Protein AF-0000000081372646 (afdb_homodimer)

Solvent-accessible surface area (backbone atoms only — not comparable to full-atom values): 43916 Å² total; per-residue (Å²): 136,83,80,79,80,75,79,74,72,79,77,80,72,74,75,74,72,77,62,83,64,82,63,74,75,59,91,64,59,85,74,79,52,47,64,39,42,70,42,54,83,38,46,60,27,68,91,44,30,66,56,50,55,54,50,51,43,51,36,44,67,71,53,45,71,71,48,52,92,41,66,90,70,52,56,63,70,42,52,48,50,39,49,51,54,48,56,68,49,37,38,63,78,56,63,65,84,43,44,44,76,46,44,49,64,59,49,44,55,44,52,52,50,52,53,47,50,47,41,59,58,25,61,72,61,67,48,84,71,72,58,89,95,53,54,63,67,44,48,52,44,30,51,53,55,60,68,30,68,70,47,48,51,49,51,51,51,49,52,57,55,54,70,64,62,75,74,74,68,52,47,80,90,51,46,50,57,32,50,44,49,54,52,33,70,74,38,76,84,57,86,78,50,52,62,56,43,40,57,56,31,45,26,37,96,86,65,48,56,54,77,88,42,37,66,62,50,51,50,36,50,51,41,44,64,75,43,62,87,70,61,92,64,92,45,84,83,71,34,46,58,26,73,73,74,42,78,64,54,73,74,38,36,80,55,56,41,84,87,33,28,52,65,58,50,52,54,39,30,42,38,52,52,49,49,51,51,48,50,51,50,47,51,52,48,49,51,47,48,53,50,48,53,49,50,50,52,51,52,51,51,51,48,54,51,52,53,54,53,54,57,57,57,64,68,67,73,66,75,86,75,81,80,72,83,70,78,83,73,81,82,77,75,71,80,76,76,81,68,64,69,55,61,65,54,50,70,68,57,54,81,64,74,73,76,70,75,73,75,72,72,76,76,76,72,133,137,83,81,78,79,78,81,76,73,79,77,78,72,75,74,75,71,77,63,84,63,83,64,73,75,58,92,64,58,86,72,80,53,46,63,38,42,70,42,53,82,37,47,60,27,66,92,44,32,65,55,51,55,53,49,50,43,51,36,42,66,71,56,43,71,71,49,50,92,42,66,89,69,52,56,64,70,42,53,46,50,39,50,51,54,49,57,66,50,35,38,64,78,56,64,64,84,42,42,43,78,48,44,49,63,59,48,46,56,43,52,51,49,52,52,48,51,48,41,57,61,25,59,73,61,67,48,85,72,73,58,89,95,52,53,65,68,46,49,52,46,30,51,52,54,60,67,30,69,69,45,48,52,48,52,52,50,49,51,56,55,53,70,64,62,74,74,74,68,52,46,77,88,51,45,48,56,33,50,45,50,53,53,32,70,76,38,76,85,56,87,80,50,52,62,56,43,40,58,56,32,43,26,38,96,86,65,48,56,54,75,88,44,38,66,60,50,52,50,36,52,52,42,43,64,74,44,64,87,70,63,92,64,93,43,84,83,70,33,47,58,25,72,72,73,41,76,63,54,71,73,39,37,80,56,55,42,83,88,34,27,52,66,55,50,51,53,38,32,42,37,52,52,50,48,52,52,48,50,52,49,48,50,51,49,50,51,47,49,53,50,49,53,51,49,51,53,51,52,51,52,52,47,54,50,53,52,52,54,54,57,57,56,62,68,68,73,65,75,85,73,81,82,68,83,70,76,82,73,80,82,78,74,71,80,76,78,81,67,63,68,56,60,62,55,51,68,69,56,54,77,64,74,73,75,71,76,74,77,75,75,77,75,76,71,135

pLDDT: mean 75.75, std 26.48, range [20.52, 98.31]

Foldseek 3Di:
DPPPPPPPPPPPPPPPQPPPPPPPPDVDDLPDAAEWEADPQLQIADDCSLVLLVLLLVLCVRQWQLLDLFPVPTDVVSVVSSLVVNVSRHDYPDDCVVNVVNHCVVSRVSSVVVLVVCCVPPVVVVNPDDDPSHDPVSVVSNVVSCPDPVNVVVVVVVVVVVVPDQQDFAQVSQFLVHQVVVVCVVPVVDDDALLNSRLVRQAHPVRDGDPSCVVLSVQLVVQCVVCVPPDPDHDQQDHSCCVRPNHDDQQDGPSPGPRDGPVSCVVCVVVVVVVVVVVVVVVVVVVVVVVVVVVVVVVVVVVVVVVVVVVVVVVPPDDDDDPPPDDDPDDPPPPDDPCVVPVVVVVVPPPPPPPPDDPDPPPPDD/DPPPPPPPPPPPPPPPQPPPPPPVPPVDDLPDAAEWEADPQLQIADDCSLVLLVLLLVLCVRQWQLLDLFPVPTDVVSVVSSLVVNVSRHDYPDDCVVNVVNHCVVSRVSSVVVLVVCCVVPVVVVNPDDDPSHDPVSVVSNVVSCPDPVNVVVVVVVVVVVVPDQQDFAQVSQFLVHQVVVVCVVPVVDDDALLNSRLVRQAHPVRDGDPSCVVLSVQLVVQCVVCVPPDPDHDQQDHSCCVRPNHDDQQDGPSPGPRDGPVSCVVCVVVVVVVVVVVVVVVVVVVVVVVVVVVVVVVVVVVVVVVVVVVVVVVPPDPPDDCPVDDDPDDPPPPDDPCVVPVVVVVVPPVPPPPPPDPDPPDPDD

Secondary structure (DSSP, 8-state):
-------------------------S---S--PEEEEE-TTS-EESTTHHHHHHHHHHHHHHHS-TT-SSGGGS-HHHHHHHHHHHHHHEEESS-HHHHHHHHTHHHHHHHHHHHHHHIIIIITTT--SPPTT--HHHHHHHHHHHTSHHHHHHHHHHHHHHTT-----S-TT--HHHHHHHHHHH-TT-PPPHHHHHHHHTS-TTSPPPHHHHHHHHHHHHHHHHHTTT-SS--TTTSHHHHHH-PPPTT--TTS-TT--HHHHHHHHHHHHHHHHHHHHHHHHHHHHHHHHHHHHHHHHHHHHHHHHHHHHHHH-S---------------------THHHHHHHHHTT---------------/-------------------------S---S--PEEEEE-TTS-EESTTHHHHHHHHHHHHHHHS-TT-SSGGGS-HHHHHHHHHHHHHHEEESS-HHHHHHHHTHHHHHHHHHHHHHHIIIIITTT--SPPTT--HHHHHHHHHHHTSHHHHHHHHHHHHHHTT-----S-TT--HHHHHHHHHHH-TT-PPPHHHHHHHHTS-TTSPPPHHHHHHHHHHHHHHHHHTTT-SS--TTTSHHHHHH-PPPTT--TTS-TT--HHHHHHHHHHHHHHHHHHHHHHHHHHHHHHHHHHHHHHHHHHHHHHHHHHHHHHHTS---------------------THHHHHHHHHTT---------------

Organism: Iris pallida (NCBI:txid29817)

Sequence (732 aa):
MSSSIGNSTPNSSQHTSNLPSSVSSGNGGPKEKKKIIVQVDGSIVGKYAKDWSTDTGGYIKSYIPISYTDFSKVPNNFKDDVWNALMGDYELDVPPEVARPLLEPSWSQKFRTYKHTLRQHYLRKNITEVPKGVDPDIWRKFLENENGQKKKEECERNAKNRSKLEFSHCLGRCTYAQKKYMMQEENSEISLSRVDTWLEAHKQKDGKVLERVKEKYENVLAAKERNKNKRTFEDFDNDELVEVFGKDKKGRVRAMGSNISRKKLTHLGVAKSKLEQHKKSSQELASFKDEMISLVDSRMDNFEGLMQAILSKITTKSPAVVNSPVSDPGSSSVPRSLHLSQNIDTVFATGGISHSPCPAPPTRNPMSSSIGNSTPNSSQHTSNLPSSVSSGNGGPKEKKKIIVQVDGSIVGKYAKDWSTDTGGYIKSYIPISYTDFSKVPNNFKDDVWNALMGDYELDVPPEVARPLLEPSWSQKFRTYKHTLRQHYLRKNITEVPKGVDPDIWRKFLENENGQKKKEECERNAKNRSKLEFSHCLGRCTYAQKKYMMQEENSEISLSRVDTWLEAHKQKDGKVLERVKEKYENVLAAKERNKNKRTFEDFDNDELVEVFGKDKKGRVRAMGSNISRKKLTHLGVAKSKLEQHKKSSQELASFKDEMISLVDSRMDNFEGLMQAILSKITTKSPAVVNSPVSDPGSSSVPRSLHLSQNIDTVFATGGISHSPCPAPPTRNP

Structure (mmCIF, N/CA/C/O backbone):
data_AF-0000000081372646-model_v1
#
loop_
_entity.id
_entity.type
_entity.pdbx_description
1 polymer 'Transposase, Ptta/En/Spm, plant'
#
loop_
_atom_site.group_PDB
_atom_site.id
_atom_site.type_symbol
_atom_site.label_atom_id
_atom_site.label_alt_id
_atom_site.label_comp_id
_atom_site.label_asym_id
_atom_site.label_entity_id
_atom_site.label_seq_id
_atom_site.pdbx_PDB_ins_code
_atom_site.Cartn_x
_atom_site.Cartn_y
_atom_site.Cartn_z
_atom_site.occupancy
_atom_site.B_iso_or_equiv
_atom_site.auth_seq_id
_atom_site.auth_comp_id
_atom_site.auth_asym_id
_atom_site.auth_atom_id
_atom_site.pdbx_PDB_model_num
ATOM 1 N N . MET A 1 1 ? -12.57 -62.781 20.906 1 24.94 1 MET A N 1
ATOM 2 C CA . MET A 1 1 ? -11.117 -62.719 20.75 1 24.94 1 MET A CA 1
ATOM 3 C C . MET A 1 1 ? -10.703 -61.406 20.078 1 24.94 1 MET A C 1
ATOM 5 O O . MET A 1 1 ? -10.922 -61.25 18.875 1 24.94 1 MET A O 1
ATOM 9 N N . SER A 1 2 ? -10.914 -60.219 20.656 1 27.77 2 SER A N 1
ATOM 10 C CA . SER A 1 2 ? -11.055 -58.812 20.234 1 27.77 2 SER A CA 1
ATOM 11 C C . SER A 1 2 ? -9.703 -58.219 19.828 1 27.77 2 SER A C 1
ATOM 13 O O . SER A 1 2 ? -8.789 -58.125 20.641 1 27.77 2 SER A O 1
ATOM 15 N N . SER A 1 3 ? -9.211 -58.531 18.531 1 25.94 3 SER A N 1
ATOM 16 C CA . SER A 1 3 ? -7.898 -58.219 17.984 1 25.94 3 SER A CA 1
ATOM 17 C C . SER A 1 3 ? -7.621 -56.719 17.984 1 25.94 3 SER A C 1
ATOM 19 O O . SER A 1 3 ? -8.438 -55.938 17.5 1 25.94 3 SER A O 1
ATOM 21 N N . SER A 1 4 ? -6.902 -56.219 19 1 25.77 4 SER A N 1
ATOM 22 C CA . SER A 1 4 ? -6.438 -54.875 19.344 1 25.77 4 SER A CA 1
ATOM 23 C C . SER A 1 4 ? -5.543 -54.312 18.266 1 25.77 4 SER A C 1
ATOM 25 O O . SER A 1 4 ? -4.453 -54.812 18 1 25.77 4 SER A O 1
ATOM 27 N N . ILE A 1 5 ? -6.121 -53.812 17.125 1 26.34 5 ILE A N 1
ATOM 28 C CA . ILE A 1 5 ? -5.434 -53.312 15.938 1 26.34 5 ILE A CA 1
ATOM 29 C C . ILE A 1 5 ? -4.512 -52.156 16.344 1 26.34 5 ILE A C 1
ATOM 31 O O . ILE A 1 5 ? -4.969 -51.125 16.844 1 26.34 5 ILE A O 1
ATOM 35 N N . GLY A 1 6 ? -3.256 -52.469 16.797 1 23.95 6 GLY A N 1
ATOM 36 C CA . GLY A 1 6 ? -2.203 -51.594 17.25 1 23.95 6 GLY A CA 1
ATOM 37 C C . GLY A 1 6 ? -1.81 -50.531 16.219 1 23.95 6 GLY A C 1
ATOM 38 O O . GLY A 1 6 ? -1.518 -50.875 15.078 1 23.95 6 GLY A O 1
ATOM 39 N N . ASN A 1 7 ? -2.445 -49.344 16.156 1 26.41 7 ASN A N 1
ATOM 40 C CA . ASN A 1 7 ? -2.23 -48.188 15.297 1 26.41 7 ASN A CA 1
ATOM 41 C C . ASN A 1 7 ? -0.776 -47.719 15.328 1 26.41 7 ASN A C 1
ATOM 43 O O . ASN A 1 7 ? -0.297 -47.219 16.359 1 26.41 7 ASN A O 1
ATOM 47 N N . SER A 1 8 ? 0.196 -48.5 14.719 1 25.31 8 SER A N 1
ATOM 48 C CA . SER A 1 8 ? 1.608 -48.125 14.664 1 25.31 8 SER A CA 1
ATOM 49 C C . SER A 1 8 ? 1.802 -46.75 14.047 1 25.31 8 SER A C 1
ATOM 51 O O . SER A 1 8 ? 1.303 -46.469 12.953 1 25.31 8 SER A O 1
ATOM 53 N N . THR A 1 9 ? 1.905 -45.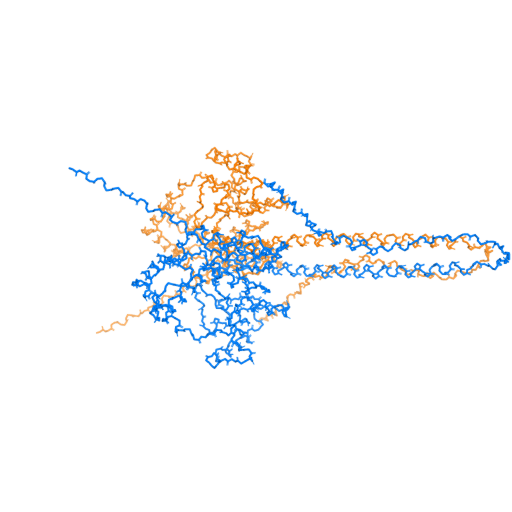719 14.867 1 27.8 9 THR A N 1
ATOM 54 C CA . THR A 1 9 ? 2.268 -44.344 14.547 1 27.8 9 THR A CA 1
ATOM 55 C C . THR A 1 9 ? 3.531 -44.312 13.688 1 27.8 9 THR A C 1
ATOM 57 O O . THR A 1 9 ? 4.559 -44.875 14.062 1 27.8 9 THR A O 1
ATOM 60 N N . PRO A 1 10 ? 3.363 -44.281 12.352 1 27.19 10 PRO A N 1
ATOM 61 C CA . PRO A 1 10 ? 4.543 -44.312 11.477 1 27.19 10 PRO A CA 1
ATOM 62 C C . PRO A 1 10 ? 5.625 -43.344 11.93 1 27.19 10 PRO A C 1
ATOM 64 O O . PRO A 1 10 ? 5.32 -42.312 12.523 1 27.19 10 PRO A O 1
ATOM 67 N N . ASN A 1 11 ? 6.832 -43.844 12.367 1 25.84 11 ASN A N 1
ATOM 68 C CA . ASN A 1 11 ? 8.07 -43.188 12.781 1 25.84 11 ASN A CA 1
ATOM 69 C C . ASN A 1 11 ? 8.492 -42.094 11.797 1 25.84 11 ASN A C 1
ATOM 71 O O . ASN A 1 11 ? 8.43 -42.312 10.578 1 25.84 11 ASN A O 1
ATOM 75 N N . SER A 1 12 ? 8.336 -40.844 12.148 1 27.05 12 SER A N 1
ATOM 76 C CA . SER A 1 12 ? 8.836 -39.625 11.523 1 27.05 12 SER A CA 1
ATOM 77 C C . SER A 1 12 ? 10.289 -39.781 11.086 1 27.05 12 SER A C 1
ATOM 79 O O . SER A 1 12 ? 11.188 -39.844 11.922 1 27.05 12 SER A O 1
ATOM 81 N N . SER A 1 13 ? 10.617 -40.688 10.164 1 26.16 13 SER A N 1
ATOM 82 C CA . SER A 1 13 ? 11.984 -40.781 9.656 1 26.16 13 SER A CA 1
ATOM 83 C C . SER A 1 13 ? 12.562 -39.375 9.414 1 26.16 13 SER A C 1
ATOM 85 O O . SER A 1 13 ? 11.93 -38.531 8.773 1 26.16 13 SER A O 1
ATOM 87 N N . GLN A 1 14 ? 13.391 -38.875 10.281 1 27.31 14 GLN A N 1
ATOM 88 C CA . GLN A 1 14 ? 14.281 -37.719 10.211 1 27.31 14 GLN A CA 1
ATOM 89 C C . GLN A 1 14 ? 15 -37.656 8.867 1 27.31 14 GLN A C 1
ATOM 91 O O . GLN A 1 14 ? 15.75 -38.594 8.523 1 27.31 14 GLN A O 1
ATOM 96 N N . HIS A 1 15 ? 14.32 -37.281 7.844 1 27.19 15 HIS A N 1
ATOM 97 C CA . HIS A 1 15 ? 15 -37 6.578 1 27.19 15 HIS A CA 1
ATOM 98 C C . HIS A 1 15 ? 16.344 -36.312 6.812 1 27.19 15 HIS A C 1
ATOM 100 O O . HIS A 1 15 ? 16.406 -35.281 7.453 1 27.19 15 HIS A O 1
ATOM 106 N N . THR A 1 16 ? 17.375 -37.125 7.094 1 29.09 16 THR A N 1
ATOM 107 C CA . THR A 1 16 ? 18.734 -36.625 7.078 1 29.09 16 THR A CA 1
ATOM 108 C C . THR A 1 16 ? 19.016 -35.844 5.793 1 29.09 16 THR A C 1
ATOM 110 O O . THR A 1 16 ? 19.078 -36.438 4.707 1 29.09 16 THR A O 1
ATOM 113 N N . SER A 1 17 ? 18.359 -34.75 5.617 1 30.5 17 SER A N 1
ATOM 114 C CA . SER A 1 17 ? 18.719 -33.875 4.52 1 30.5 17 SER A CA 1
ATOM 115 C C . SER A 1 17 ? 20.234 -33.719 4.406 1 30.5 17 SER A C 1
ATOM 117 O O . SER A 1 17 ? 20.906 -33.375 5.383 1 30.5 17 SER A O 1
ATOM 119 N N . ASN A 1 18 ? 20.875 -34.656 3.725 1 29.95 18 ASN A N 1
ATOM 120 C CA . ASN A 1 18 ? 22.25 -34.469 3.279 1 29.95 18 ASN A CA 1
ATOM 121 C C . ASN A 1 18 ? 22.453 -33.062 2.723 1 29.95 18 ASN A C 1
ATOM 123 O O . ASN A 1 18 ? 22.094 -32.781 1.583 1 29.95 18 ASN A O 1
ATOM 127 N N . LEU A 1 19 ? 22.234 -32.094 3.502 1 31.97 19 LEU A N 1
ATOM 128 C CA . LEU A 1 19 ? 22.672 -30.766 3.107 1 31.97 19 LEU A CA 1
ATOM 129 C C . LEU A 1 19 ? 24.125 -30.812 2.607 1 31.97 19 LEU A C 1
ATOM 131 O O . LEU A 1 19 ? 24.953 -31.516 3.176 1 31.97 19 LEU A O 1
ATOM 135 N N . PRO A 1 20 ? 24.375 -30.766 1.287 1 30.38 20 PRO A N 1
ATOM 136 C CA . PRO A 1 20 ? 25.781 -30.672 0.884 1 30.38 20 PRO A CA 1
ATOM 137 C C . PRO A 1 20 ? 26.609 -29.797 1.825 1 30.38 20 PRO A C 1
ATOM 139 O O . PRO A 1 20 ? 26.109 -28.781 2.324 1 30.38 20 PRO A O 1
ATOM 142 N N . SER A 1 21 ? 27.438 -30.453 2.646 1 34.09 21 SER A N 1
ATOM 143 C CA . SER A 1 21 ? 28.422 -29.891 3.562 1 34.09 21 SER A CA 1
ATOM 144 C C . SER A 1 21 ? 29.375 -28.953 2.836 1 34.09 21 SER A C 1
ATOM 146 O O . SER A 1 21 ? 30.484 -28.688 3.312 1 34.09 21 SER A O 1
ATOM 148 N N . SER A 1 22 ? 29.297 -28.719 1.585 1 31.47 22 SER A N 1
ATOM 149 C CA . SER A 1 22 ? 30.469 -27.938 1.184 1 31.47 22 SER A CA 1
ATOM 150 C C . SER A 1 22 ? 30.609 -26.672 2.027 1 31.47 22 SER A C 1
ATOM 152 O O . SER A 1 22 ? 30.172 -25.594 1.613 1 31.47 22 SER A O 1
ATOM 154 N N . VAL A 1 23 ? 30.344 -26.812 3.305 1 33 23 VAL A N 1
ATOM 155 C CA . VAL A 1 23 ? 30.891 -25.688 4.059 1 33 23 VAL A CA 1
ATOM 156 C C . VAL A 1 23 ? 32.406 -25.656 3.934 1 33 23 VAL A C 1
ATOM 158 O O . VAL A 1 23 ? 33.094 -26.562 4.418 1 33 23 VAL A O 1
ATOM 161 N N . SER A 1 24 ? 33 -25.375 2.828 1 30.84 24 SER A N 1
ATOM 162 C CA . SER A 1 24 ? 34.406 -25.016 2.965 1 30.84 24 SER A CA 1
ATOM 163 C C . SER A 1 24 ? 34.656 -24.234 4.25 1 30.84 24 SER A C 1
ATOM 165 O O . SER A 1 24 ? 33.938 -23.25 4.531 1 30.84 24 SER A O 1
ATOM 167 N N . SER A 1 25 ? 35.125 -24.859 5.285 1 35.03 25 SER A N 1
ATOM 168 C CA . SER A 1 25 ? 35.75 -24.328 6.5 1 35.03 25 SER A CA 1
ATOM 169 C C . SER A 1 25 ? 36.75 -23.219 6.18 1 35.03 25 SER A C 1
ATOM 171 O O . SER A 1 25 ? 37.781 -23.094 6.844 1 35.03 25 SER A O 1
ATOM 173 N N . GLY A 1 26 ? 37.031 -22.75 4.906 1 35.19 26 GLY A N 1
ATOM 174 C CA . GLY A 1 26 ? 38.062 -21.734 4.938 1 35.19 26 GLY A CA 1
ATOM 175 C C . GLY A 1 26 ? 37.875 -20.719 6.035 1 35.19 26 GLY A C 1
ATOM 176 O O . GLY A 1 26 ? 36.781 -20.578 6.574 1 35.19 26 GLY A O 1
ATOM 177 N N . ASN A 1 27 ? 38.969 -20.344 6.762 1 39.03 27 ASN A N 1
ATOM 178 C CA . ASN A 1 27 ? 39.031 -19.234 7.711 1 39.03 27 ASN A CA 1
ATOM 179 C C . ASN A 1 27 ? 38 -18.156 7.383 1 39.03 27 ASN A C 1
ATOM 181 O O . ASN A 1 27 ? 38.312 -17.156 6.73 1 39.03 27 ASN A O 1
ATOM 185 N N . GLY A 1 28 ? 36.969 -18.516 6.77 1 41.25 28 GLY A N 1
ATOM 186 C CA . GLY A 1 28 ? 36.062 -17.594 6.07 1 41.25 28 GLY A CA 1
ATOM 187 C C . GLY A 1 28 ? 35.5 -16.5 6.961 1 41.25 28 GLY A C 1
ATOM 188 O O . GLY A 1 28 ? 34.812 -16.797 7.945 1 41.25 28 GLY A O 1
ATOM 189 N N . GLY A 1 29 ? 36.25 -15.617 7.203 1 47.72 29 GLY A N 1
ATOM 190 C CA . GLY A 1 29 ? 35.75 -14.383 7.793 1 47.72 29 GLY A CA 1
ATOM 191 C C . GLY A 1 29 ? 34.281 -14.148 7.523 1 47.72 29 GLY A C 1
ATOM 192 O O . GLY A 1 29 ? 33.656 -14.844 6.695 1 47.72 29 GLY A O 1
ATOM 193 N N . PRO A 1 30 ? 33.469 -13.562 8.461 1 58.44 30 PRO A N 1
ATOM 194 C CA . PRO A 1 30 ? 32.062 -13.266 8.258 1 58.44 30 PRO A CA 1
ATOM 195 C C . PRO A 1 30 ? 31.734 -12.898 6.812 1 58.44 30 PRO A C 1
ATOM 197 O O . PRO A 1 30 ? 32.406 -12.023 6.234 1 58.44 30 PRO A O 1
ATOM 200 N N . LYS A 1 31 ? 31.359 -13.922 6.02 1 67.12 31 LYS A N 1
ATOM 201 C CA . LYS A 1 31 ? 31 -13.672 4.629 1 67.12 31 LYS A CA 1
ATOM 202 C C . LYS A 1 31 ? 30.219 -12.375 4.492 1 67.12 31 LYS A C 1
ATOM 204 O O . LYS A 1 31 ? 29.25 -12.141 5.234 1 67.12 31 LYS A O 1
ATOM 209 N N . GLU A 1 32 ? 30.828 -11.547 3.859 1 87.19 32 GLU A N 1
ATOM 210 C CA . GLU A 1 32 ? 30.156 -10.273 3.582 1 87.19 32 GLU A CA 1
ATOM 211 C C . GLU A 1 32 ? 28.828 -10.492 2.854 1 87.19 32 GLU A C 1
ATOM 213 O O . GLU A 1 32 ? 28.781 -11.195 1.84 1 87.19 32 GLU A O 1
ATOM 218 N N . LYS A 1 33 ? 27.703 -10.219 3.428 1 95.12 33 LYS A N 1
ATOM 219 C CA . LYS A 1 33 ? 26.375 -10.375 2.863 1 95.12 33 LYS A CA 1
ATOM 220 C C . LYS A 1 33 ? 26.188 -9.492 1.631 1 95.12 33 LYS A C 1
ATOM 222 O O . LYS A 1 33 ? 26.734 -8.391 1.562 1 95.12 33 LYS A O 1
ATOM 227 N N . LYS A 1 34 ? 25.484 -10.086 0.686 1 96.75 34 LYS A N 1
ATOM 228 C CA . LYS A 1 34 ? 25.125 -9.328 -0.512 1 96.75 34 LYS A CA 1
ATOM 229 C C . LYS A 1 34 ? 23.984 -8.352 -0.23 1 96.75 34 LYS A C 1
ATOM 231 O O . LYS A 1 34 ? 22.953 -8.75 0.303 1 96.75 34 LYS A O 1
ATOM 236 N N . LYS A 1 35 ? 24.203 -7.176 -0.614 1 95.75 35 LYS A N 1
ATOM 237 C CA . LYS A 1 35 ? 23.203 -6.145 -0.326 1 95.75 35 LYS A CA 1
ATOM 238 C C . LYS A 1 35 ? 22.141 -6.09 -1.412 1 95.75 35 LYS A C 1
ATOM 240 O O . LYS A 1 35 ? 22.453 -6.039 -2.602 1 95.75 35 LYS A O 1
ATOM 245 N N . ILE A 1 36 ? 20.906 -6.082 -0.938 1 95.81 36 ILE A N 1
ATOM 246 C CA . ILE A 1 36 ? 19.781 -6.062 -1.863 1 95.81 36 ILE A CA 1
ATOM 247 C C . ILE A 1 36 ? 18.875 -4.863 -1.556 1 95.81 36 ILE A C 1
ATOM 249 O O . ILE A 1 36 ? 18.75 -4.461 -0.397 1 95.81 36 ILE A O 1
ATOM 253 N N . ILE A 1 37 ? 18.281 -4.355 -2.645 1 96.5 37 ILE A N 1
ATOM 254 C CA . ILE A 1 37 ? 17.344 -3.244 -2.525 1 96.5 37 ILE A CA 1
ATOM 255 C C . ILE A 1 37 ? 15.922 -3.746 -2.742 1 96.5 37 ILE A C 1
ATOM 257 O O . ILE A 1 37 ? 15.625 -4.359 -3.77 1 96.5 37 ILE A O 1
ATOM 261 N N . VAL A 1 38 ? 15.055 -3.471 -1.764 1 97.12 38 VAL A N 1
ATOM 262 C CA . VAL A 1 38 ? 13.648 -3.828 -1.863 1 97.12 38 VAL A CA 1
ATOM 263 C C . VAL A 1 38 ? 12.828 -2.594 -2.234 1 97.12 38 VAL A C 1
ATOM 265 O O . VAL A 1 38 ? 12.805 -1.609 -1.489 1 97.12 38 VAL A O 1
ATOM 268 N N . GLN A 1 39 ? 12.164 -2.732 -3.336 1 95.06 39 GLN A N 1
ATOM 269 C CA . GLN A 1 39 ? 11.312 -1.627 -3.758 1 95.06 39 GLN A CA 1
ATOM 270 C C . GLN A 1 39 ? 9.992 -1.622 -2.988 1 95.06 39 GLN A C 1
ATOM 272 O O . GLN A 1 39 ? 9.617 -2.631 -2.389 1 95.06 39 GLN A O 1
ATOM 277 N N . VAL A 1 40 ? 9.305 -0.564 -3.076 1 95.12 40 VAL A N 1
ATOM 278 C CA . VAL A 1 40 ? 8.094 -0.38 -2.275 1 95.12 40 VAL A CA 1
ATOM 279 C C . VAL A 1 40 ? 7.039 -1.398 -2.693 1 95.12 40 VAL A C 1
ATOM 281 O O . VAL A 1 40 ? 6.176 -1.77 -1.894 1 95.12 40 VAL A O 1
ATOM 284 N N . ASP A 1 41 ? 7.133 -1.874 -3.887 1 93.31 41 ASP A N 1
ATOM 285 C CA . ASP A 1 41 ? 6.129 -2.816 -4.371 1 93.31 41 ASP A CA 1
ATOM 286 C C . ASP A 1 41 ? 6.559 -4.258 -4.113 1 93.31 41 ASP A C 1
ATOM 288 O O . ASP A 1 41 ? 5.867 -5.199 -4.512 1 93.31 41 ASP A O 1
ATOM 292 N N . GLY A 1 42 ? 7.727 -4.41 -3.551 1 93.81 42 GLY A N 1
ATOM 293 C CA . GLY A 1 42 ? 8.172 -5.75 -3.197 1 93.81 42 GLY A CA 1
ATOM 294 C C . GLY A 1 42 ? 9.117 -6.355 -4.223 1 93.81 42 GLY A C 1
ATOM 295 O O . GLY A 1 42 ? 9.539 -7.504 -4.082 1 93.81 42 GLY A O 1
ATOM 296 N N . SER A 1 43 ? 9.461 -5.609 -5.207 1 94.56 43 SER A N 1
ATOM 297 C CA . SER A 1 43 ? 10.422 -6.105 -6.188 1 94.56 43 SER A CA 1
ATOM 298 C C . SER A 1 43 ? 11.859 -5.93 -5.691 1 94.56 43 SER A C 1
ATOM 300 O O . SER A 1 43 ? 12.148 -4.996 -4.941 1 94.56 43 SER A O 1
ATOM 302 N N . ILE A 1 44 ? 12.672 -6.84 -6.137 1 95.94 44 ILE A N 1
ATOM 303 C CA . ILE A 1 44 ? 14.086 -6.797 -5.797 1 95.94 44 ILE A CA 1
ATOM 304 C C . ILE A 1 44 ? 14.883 -6.242 -6.977 1 95.94 44 ILE A C 1
ATOM 306 O O . ILE A 1 44 ? 14.688 -6.668 -8.117 1 95.94 44 ILE A O 1
ATOM 310 N N . VAL A 1 45 ? 15.758 -5.277 -6.676 1 96.62 45 VAL A N 1
ATOM 311 C CA . VAL A 1 45 ? 16.547 -4.68 -7.746 1 96.62 45 VAL A CA 1
ATOM 312 C C . VAL A 1 45 ? 17.984 -4.496 -7.277 1 96.62 45 VAL A C 1
ATOM 314 O O . VAL A 1 45 ? 18.312 -4.789 -6.125 1 96.62 45 VAL A O 1
ATOM 317 N N . GLY A 1 46 ? 18.875 -4.145 -8.219 1 95.69 46 GLY A N 1
ATOM 318 C CA . GLY A 1 46 ? 20.266 -3.885 -7.875 1 95.69 46 GLY A CA 1
ATOM 319 C C . GLY A 1 46 ? 21.219 -4.941 -8.406 1 95.69 46 GLY A C 1
ATOM 320 O O . GLY A 1 46 ? 20.812 -5.828 -9.164 1 95.69 46 GLY A O 1
ATOM 321 N N . LYS A 1 47 ? 22.359 -4.84 -7.934 1 95.19 47 LYS A N 1
ATOM 322 C CA . LYS A 1 47 ? 23.484 -5.621 -8.445 1 95.19 47 LYS A CA 1
ATOM 323 C C . LYS A 1 47 ? 23.266 -7.113 -8.234 1 95.19 47 LYS A C 1
ATOM 325 O O . LYS A 1 47 ? 23.594 -7.926 -9.102 1 95.19 47 LYS A O 1
ATOM 330 N N . TYR A 1 48 ? 22.641 -7.465 -7.176 1 96.56 48 TYR A N 1
ATOM 331 C CA . TYR A 1 48 ? 22.547 -8.875 -6.805 1 96.56 48 TYR A CA 1
ATOM 332 C C . TYR A 1 48 ? 21.125 -9.383 -6.949 1 96.56 48 TYR A C 1
ATOM 334 O O . TYR A 1 48 ? 20.75 -10.375 -6.316 1 96.56 48 TYR A O 1
ATOM 342 N N . ALA A 1 49 ? 20.312 -8.672 -7.746 1 96.38 49 ALA A N 1
ATOM 343 C CA . ALA A 1 49 ? 18.922 -9.07 -7.93 1 96.38 49 ALA A CA 1
ATOM 344 C C . ALA A 1 49 ? 18.828 -10.453 -8.57 1 96.38 49 ALA A C 1
ATOM 346 O O . ALA A 1 49 ? 18 -11.273 -8.164 1 96.38 49 ALA A O 1
ATOM 347 N N . LYS A 1 50 ? 19.672 -10.703 -9.523 1 95.38 50 LYS A N 1
ATOM 348 C CA . LYS A 1 50 ? 19.688 -11.992 -10.195 1 95.38 50 LYS A CA 1
ATOM 349 C C . LYS A 1 50 ? 20.109 -13.109 -9.242 1 95.38 50 LYS A C 1
ATOM 351 O O . LYS A 1 50 ? 19.516 -14.195 -9.25 1 95.38 50 LYS A O 1
ATOM 356 N N . ASP A 1 51 ? 21.078 -12.852 -8.477 1 96.81 51 ASP A N 1
ATOM 357 C CA . ASP A 1 51 ? 21.547 -13.812 -7.484 1 96.81 51 ASP A CA 1
ATOM 358 C C . ASP A 1 51 ? 20.438 -14.156 -6.484 1 96.81 51 ASP A C 1
ATOM 360 O O . ASP A 1 51 ? 20.25 -15.328 -6.148 1 96.81 51 ASP A O 1
ATOM 364 N N . TRP A 1 52 ? 19.781 -13.141 -6.066 1 97.25 52 TRP A N 1
ATOM 365 C CA . TRP A 1 52 ? 18.656 -13.336 -5.141 1 97.25 52 TRP A CA 1
ATOM 366 C C . TRP A 1 52 ? 17.625 -14.297 -5.723 1 97.25 52 TRP A C 1
ATOM 368 O O . TRP A 1 52 ? 17.188 -15.227 -5.043 1 97.25 52 TRP A O 1
ATOM 378 N N . SER A 1 53 ? 17.281 -14.047 -6.941 1 95.94 53 SER A N 1
ATOM 379 C CA . SER A 1 53 ? 16.266 -14.867 -7.598 1 95.94 53 SER A CA 1
ATOM 380 C C . SER A 1 53 ? 16.734 -16.312 -7.727 1 95.94 53 SER A C 1
ATOM 382 O O . SER A 1 53 ? 15.992 -17.234 -7.41 1 95.94 53 SER A O 1
ATOM 384 N N . THR A 1 54 ? 17.938 -16.484 -8.156 1 96.75 54 THR A N 1
ATOM 385 C CA . THR A 1 54 ? 18.5 -17.812 -8.359 1 96.75 54 THR A CA 1
ATOM 386 C C . THR A 1 54 ? 18.609 -18.562 -7.035 1 96.75 54 THR A C 1
ATOM 388 O O . THR A 1 54 ? 18.188 -19.719 -6.941 1 96.75 54 THR A O 1
ATOM 391 N N . ASP A 1 55 ? 19.109 -17.875 -6.047 1 97.75 55 ASP A N 1
ATOM 392 C CA . ASP A 1 55 ? 19.281 -18.5 -4.738 1 97.75 55 ASP A CA 1
ATOM 393 C C . ASP A 1 55 ? 17.938 -18.844 -4.109 1 97.75 55 ASP A C 1
ATOM 395 O O . ASP A 1 55 ? 17.797 -19.891 -3.475 1 97.75 55 ASP A O 1
ATOM 399 N N . THR A 1 56 ? 16.969 -17.969 -4.289 1 97.69 56 THR A N 1
ATOM 400 C CA . THR A 1 56 ? 15.641 -18.234 -3.768 1 97.69 56 THR A CA 1
ATOM 401 C C . THR A 1 56 ? 15.086 -19.531 -4.359 1 97.69 56 THR A C 1
ATOM 403 O O . THR A 1 56 ? 14.57 -20.391 -3.631 1 97.69 56 THR A O 1
ATOM 406 N N . GLY A 1 57 ? 15.258 -19.641 -5.664 1 96.94 57 GLY A N 1
ATOM 407 C CA . GLY A 1 57 ? 14.852 -20.891 -6.301 1 96.94 57 GLY A CA 1
ATOM 408 C C . GLY A 1 57 ? 15.586 -22.094 -5.77 1 96.94 57 GLY A C 1
ATOM 409 O O . GLY A 1 57 ? 14.984 -23.141 -5.527 1 96.94 57 GLY A O 1
ATOM 410 N N . GLY A 1 58 ? 16.844 -21.922 -5.57 1 96.62 58 GLY A N 1
ATOM 411 C CA . GLY A 1 58 ? 17.641 -23 -5.027 1 96.62 58 GLY A CA 1
ATOM 412 C C . GLY A 1 58 ? 17.219 -23.422 -3.633 1 96.62 58 GLY A C 1
ATOM 413 O O . GLY A 1 58 ? 17.109 -24.625 -3.346 1 96.62 58 GLY A O 1
ATOM 414 N N . TYR A 1 59 ? 16.922 -22.484 -2.811 1 97.94 59 TYR A N 1
ATOM 415 C CA . TYR A 1 59 ? 16.531 -22.797 -1.44 1 97.94 59 TYR A CA 1
ATOM 416 C C . TYR A 1 59 ? 15.148 -23.438 -1.401 1 97.94 59 TYR A C 1
ATOM 418 O O . TYR A 1 59 ? 14.898 -24.344 -0.596 1 97.94 59 TYR A O 1
ATOM 426 N N . ILE A 1 60 ? 14.281 -22.984 -2.229 1 97.31 60 ILE A N 1
ATOM 427 C CA . ILE A 1 60 ? 12.945 -23.578 -2.305 1 97.31 60 ILE A CA 1
ATOM 428 C C . ILE A 1 60 ? 13.055 -25.047 -2.701 1 97.31 60 ILE A C 1
ATOM 430 O O . ILE A 1 60 ? 12.422 -25.906 -2.088 1 97.31 60 ILE A O 1
ATOM 434 N N . LYS A 1 61 ? 13.875 -25.328 -3.639 1 94.75 61 LYS A N 1
ATOM 435 C CA . LYS A 1 61 ? 14.094 -26.688 -4.094 1 94.75 61 LYS A CA 1
ATOM 436 C C . LYS A 1 61 ? 14.672 -27.562 -2.977 1 94.75 61 LYS A C 1
ATOM 438 O O . LYS A 1 61 ? 14.32 -28.734 -2.85 1 94.75 61 LYS A O 1
ATOM 443 N N . SER A 1 62 ? 15.43 -26.938 -2.188 1 94.94 62 SER A N 1
ATOM 444 C CA . SER A 1 62 ? 16.172 -27.672 -1.168 1 94.94 62 SER A CA 1
ATOM 445 C C . SER A 1 62 ? 15.32 -27.891 0.082 1 94.94 62 SER A C 1
ATOM 447 O O . SER A 1 62 ? 15.414 -28.922 0.733 1 94.94 62 SER A O 1
ATOM 449 N N . TYR A 1 63 ? 14.469 -26.906 0.415 1 96.31 63 TYR A N 1
ATOM 450 C CA . TYR A 1 63 ? 13.867 -26.922 1.745 1 96.31 63 TYR A CA 1
ATOM 451 C C . TYR A 1 63 ? 12.391 -27.312 1.675 1 96.31 63 TYR A C 1
ATOM 453 O O . TYR A 1 63 ? 11.812 -27.75 2.668 1 96.31 63 TYR A O 1
ATOM 461 N N . ILE A 1 64 ? 11.797 -27.141 0.563 1 97 64 ILE A N 1
ATOM 462 C CA . ILE A 1 64 ? 10.352 -27.359 0.511 1 97 64 ILE A CA 1
ATOM 463 C C . ILE A 1 64 ? 10.055 -28.656 -0.239 1 97 64 ILE A C 1
ATOM 465 O O . ILE A 1 64 ? 10.367 -28.781 -1.425 1 97 64 ILE A O 1
ATOM 469 N N . PRO A 1 65 ? 9.398 -29.562 0.371 1 96.25 65 PRO A N 1
ATOM 470 C CA . PRO A 1 65 ? 9.039 -30.797 -0.309 1 96.25 65 PRO A CA 1
ATOM 471 C C . PRO A 1 65 ? 8.07 -30.578 -1.472 1 96.25 65 PRO A C 1
ATOM 473 O O . PRO A 1 65 ? 7.098 -29.844 -1.337 1 96.25 65 PRO A O 1
ATOM 476 N N . ILE A 1 66 ? 8.242 -31.281 -2.484 1 95.19 66 ILE A N 1
ATOM 477 C CA . ILE A 1 66 ? 7.48 -31.094 -3.717 1 95.19 66 ILE A CA 1
ATOM 478 C C . ILE A 1 66 ? 6.137 -31.812 -3.602 1 95.19 66 ILE A C 1
ATOM 480 O O . ILE A 1 66 ? 5.266 -31.641 -4.457 1 95.19 66 ILE A O 1
ATOM 484 N N . SER A 1 67 ? 5.953 -32.5 -2.543 1 94.62 67 SER A N 1
ATOM 485 C CA . SER A 1 67 ? 4.719 -33.25 -2.359 1 94.62 67 SER A CA 1
ATOM 486 C C . SER A 1 67 ? 3.539 -32.312 -2.078 1 94.62 67 SER A C 1
ATOM 488 O O . SER A 1 67 ? 2.383 -32.75 -2.191 1 94.62 67 SER A O 1
ATOM 490 N N . TYR A 1 68 ? 3.811 -31.094 -1.703 1 96 68 TYR A N 1
ATOM 491 C CA . TYR A 1 68 ? 2.717 -30.156 -1.496 1 96 68 TYR A CA 1
ATOM 492 C C . TYR A 1 68 ? 2.133 -29.688 -2.826 1 96 68 TYR A C 1
ATOM 494 O O . TYR A 1 68 ? 2.873 -29.328 -3.742 1 96 68 TYR A O 1
ATOM 502 N N . THR A 1 69 ? 0.865 -29.703 -2.918 1 92.62 69 THR A N 1
ATOM 503 C CA . THR A 1 69 ? 0.197 -29.422 -4.184 1 92.62 69 THR A CA 1
ATOM 504 C C . THR A 1 69 ? 0.268 -27.938 -4.516 1 92.62 69 THR A C 1
ATOM 506 O O . THR A 1 69 ? 0.304 -27.562 -5.688 1 92.62 69 THR A O 1
ATOM 509 N N . ASP A 1 70 ? 0.228 -27.156 -3.389 1 93.56 70 ASP A N 1
ATOM 510 C CA . ASP A 1 70 ? 0.236 -25.703 -3.535 1 93.56 70 ASP A CA 1
ATOM 511 C C . ASP A 1 70 ? 1.109 -25.047 -2.469 1 93.56 70 ASP A C 1
ATOM 513 O O . ASP A 1 70 ? 1.263 -25.594 -1.369 1 93.56 70 ASP A O 1
ATOM 517 N N . PHE A 1 71 ? 1.584 -23.938 -2.92 1 95.81 71 PHE A N 1
ATOM 518 C CA . PHE A 1 71 ? 2.48 -23.25 -2.002 1 95.81 71 PHE A CA 1
ATOM 519 C C . PHE A 1 71 ? 1.739 -22.812 -0.74 1 95.81 71 PHE A C 1
ATOM 521 O O . PHE A 1 71 ? 2.332 -22.734 0.338 1 95.81 71 PHE A O 1
ATOM 528 N N . SER A 1 72 ? 0.459 -22.469 -0.849 1 93.81 72 SER A N 1
ATOM 529 C CA . SER A 1 72 ? -0.347 -22.047 0.29 1 93.81 72 SER A CA 1
ATOM 530 C C . SER A 1 72 ? -0.464 -23.156 1.331 1 93.81 72 SER A C 1
ATOM 532 O O . SER A 1 72 ? -0.761 -22.891 2.498 1 93.81 72 SER A O 1
ATOM 534 N N . LYS A 1 73 ? -0.186 -24.375 0.938 1 95.25 73 LYS A N 1
ATOM 535 C CA . LYS A 1 73 ? -0.305 -25.531 1.829 1 95.25 73 LYS A CA 1
ATOM 536 C C . LYS A 1 73 ? 1.032 -25.859 2.49 1 95.25 73 LYS A C 1
ATOM 538 O O . LYS A 1 73 ? 1.098 -26.688 3.391 1 95.25 73 LYS A O 1
ATOM 543 N N . VAL A 1 74 ? 2.082 -25.266 2.053 1 97.25 74 VAL A N 1
ATOM 544 C CA . VAL A 1 74 ? 3.398 -25.484 2.639 1 97.25 74 VAL A CA 1
ATOM 545 C C . VAL A 1 74 ? 3.432 -24.938 4.062 1 97.25 74 VAL A C 1
ATOM 547 O O . VAL A 1 74 ? 3.09 -23.766 4.293 1 97.25 74 VAL A O 1
ATOM 550 N N . PRO A 1 75 ? 3.799 -25.703 4.965 1 96.62 75 PRO A N 1
ATOM 551 C CA . PRO A 1 75 ? 3.893 -25.25 6.352 1 96.62 75 PRO A CA 1
ATOM 552 C C . PRO A 1 75 ? 4.914 -24.125 6.531 1 96.62 75 PRO A C 1
ATOM 554 O O . PRO A 1 75 ? 5.91 -24.062 5.805 1 96.62 75 PRO A O 1
ATOM 557 N N . ASN A 1 76 ? 4.707 -23.312 7.547 1 94.5 76 ASN A N 1
ATOM 558 C CA . ASN A 1 76 ? 5.516 -22.125 7.77 1 94.5 76 ASN A CA 1
ATOM 559 C C . ASN A 1 76 ? 6.953 -22.484 8.141 1 94.5 76 ASN A C 1
ATOM 561 O O . ASN A 1 76 ? 7.883 -21.734 7.84 1 94.5 76 ASN A O 1
ATOM 565 N N . ASN A 1 77 ? 7.102 -23.594 8.781 1 96.44 77 ASN A N 1
ATOM 566 C CA . ASN A 1 77 ? 8.453 -23.969 9.18 1 96.44 77 ASN A CA 1
ATOM 567 C C . ASN A 1 77 ? 9.383 -24.094 7.98 1 96.44 77 ASN A C 1
ATOM 569 O O . ASN A 1 77 ? 10.547 -23.672 8.039 1 96.44 77 ASN A O 1
ATOM 573 N N . PHE A 1 78 ? 8.883 -24.641 6.867 1 97.56 78 PHE A N 1
ATOM 574 C CA . PHE A 1 78 ? 9.68 -24.734 5.652 1 97.56 78 PHE A CA 1
ATOM 575 C C . PHE A 1 78 ? 9.953 -23.359 5.066 1 97.56 78 PHE A C 1
ATOM 577 O O . PHE A 1 78 ? 11.055 -23.094 4.586 1 97.56 78 PHE A O 1
ATOM 584 N N . LYS A 1 79 ? 8.969 -22.531 5.121 1 97.62 79 LYS A N 1
ATOM 585 C CA . LYS A 1 79 ? 9.133 -21.172 4.633 1 97.62 79 LYS A CA 1
ATOM 586 C C . LYS A 1 79 ? 10.156 -20.406 5.465 1 97.62 79 LYS A C 1
ATOM 588 O O . LYS A 1 79 ? 10.945 -19.625 4.922 1 97.62 79 LYS A O 1
ATOM 593 N N . ASP A 1 80 ? 10.156 -20.672 6.723 1 97.5 80 ASP A N 1
ATOM 594 C CA . ASP A 1 80 ? 11.125 -20.062 7.625 1 97.5 80 ASP A CA 1
ATOM 595 C C . ASP A 1 80 ? 12.547 -20.5 7.281 1 97.5 80 ASP A C 1
ATOM 597 O O . ASP A 1 80 ? 13.484 -19.688 7.348 1 97.5 80 ASP A O 1
ATOM 601 N N . ASP A 1 81 ? 12.656 -21.703 6.91 1 97.81 81 ASP A N 1
ATOM 602 C CA . ASP A 1 81 ? 13.969 -22.203 6.523 1 97.81 81 ASP A CA 1
ATOM 603 C C . ASP A 1 81 ? 14.508 -21.469 5.301 1 97.81 81 ASP A C 1
ATOM 605 O O . ASP A 1 81 ? 15.672 -21.062 5.27 1 97.81 81 ASP A O 1
ATOM 609 N N . VAL A 1 82 ? 13.672 -21.281 4.355 1 98.31 82 VAL A N 1
ATOM 610 C CA . VAL A 1 82 ? 14.047 -20.562 3.15 1 98.31 82 VAL A CA 1
ATOM 611 C C . VAL A 1 82 ? 14.445 -19.125 3.518 1 98.31 82 VAL A C 1
ATOM 613 O O . VAL A 1 82 ? 15.492 -18.641 3.088 1 98.31 82 VAL A O 1
ATOM 616 N N . TRP A 1 83 ? 13.633 -18.547 4.32 1 98.06 83 TRP A N 1
ATOM 617 C CA . TRP A 1 83 ? 13.875 -17.172 4.73 1 98.06 83 TRP A CA 1
ATOM 618 C C . TRP A 1 83 ? 15.203 -17.047 5.477 1 98.06 83 TRP A C 1
ATOM 620 O O . TRP A 1 83 ? 16 -16.156 5.199 1 98.06 83 TRP A O 1
ATOM 630 N N . ASN A 1 84 ? 15.438 -17.938 6.375 1 97.81 84 ASN A N 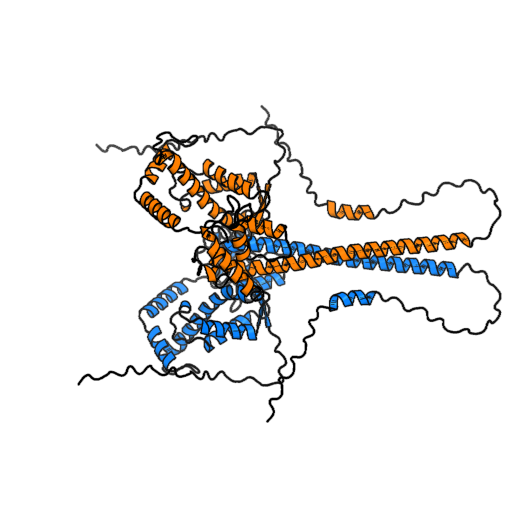1
ATOM 631 C CA . ASN A 1 84 ? 16.656 -17.922 7.168 1 97.81 84 ASN A CA 1
ATOM 632 C C . ASN A 1 84 ? 17.906 -18.094 6.289 1 97.81 84 ASN A C 1
ATOM 634 O O . ASN A 1 84 ? 18.922 -17.453 6.516 1 97.81 84 ASN A O 1
ATOM 638 N N . ALA A 1 85 ? 17.812 -18.922 5.363 1 97.88 85 ALA A N 1
ATOM 639 C CA . ALA A 1 85 ? 18.922 -19.094 4.426 1 97.88 85 ALA A CA 1
ATOM 640 C C . ALA A 1 85 ? 19.188 -17.812 3.646 1 97.88 85 ALA A C 1
ATOM 642 O O . ALA A 1 85 ? 20.344 -17.406 3.496 1 97.88 85 ALA A O 1
ATOM 643 N N . LEU A 1 86 ? 18.141 -17.188 3.178 1 98.19 86 LEU A N 1
ATOM 644 C CA . LEU A 1 86 ? 18.281 -15.938 2.447 1 98.19 86 LEU A CA 1
ATOM 645 C C . LEU A 1 86 ? 18.906 -14.859 3.33 1 98.19 86 LEU A C 1
ATOM 647 O O . LEU A 1 86 ? 19.797 -14.133 2.887 1 98.19 86 LEU A O 1
ATOM 651 N N . MET A 1 87 ? 18.453 -14.805 4.551 1 97.31 87 MET A N 1
ATOM 652 C CA . MET A 1 87 ? 18.969 -13.797 5.473 1 97.31 87 MET A CA 1
ATOM 653 C C . MET A 1 87 ? 20.406 -14.102 5.863 1 97.31 87 MET A C 1
ATOM 655 O O . MET A 1 87 ? 21.141 -13.219 6.312 1 97.31 87 MET A O 1
ATOM 659 N N . GLY A 1 88 ? 20.781 -15.281 5.754 1 96.81 88 GLY A N 1
ATOM 660 C CA . GLY A 1 88 ? 22.172 -15.633 5.969 1 96.81 88 GLY A CA 1
ATOM 661 C C . GLY A 1 88 ? 23.094 -15.109 4.883 1 96.81 88 GLY A C 1
ATOM 662 O O . GLY A 1 88 ? 24.25 -14.773 5.148 1 96.81 88 GLY A O 1
ATOM 663 N N . ASP A 1 89 ? 22.578 -14.953 3.674 1 97.25 89 ASP A N 1
ATOM 664 C CA . ASP A 1 89 ? 23.406 -14.641 2.518 1 97.25 89 ASP A CA 1
ATOM 665 C C . ASP A 1 89 ? 23.234 -13.18 2.1 1 97.25 89 ASP A C 1
ATOM 667 O O . ASP A 1 89 ? 24.094 -12.617 1.413 1 97.25 89 ASP A O 1
ATOM 671 N N . TYR A 1 90 ? 22.109 -12.617 2.504 1 97.94 90 TYR A N 1
ATOM 672 C CA . TYR A 1 90 ? 21.766 -11.305 1.965 1 97.94 90 TYR A CA 1
ATOM 673 C C . TYR A 1 90 ? 21.453 -10.32 3.084 1 97.94 90 TYR A C 1
ATOM 675 O O . TYR A 1 90 ? 21.062 -10.719 4.184 1 97.94 90 TYR A O 1
ATOM 683 N N . GLU A 1 91 ? 21.703 -9.078 2.783 1 97.44 91 GLU A N 1
ATOM 684 C CA . GLU A 1 91 ? 21.312 -7.957 3.625 1 97.44 91 GLU A CA 1
ATOM 685 C C . GLU A 1 91 ? 20.344 -7.027 2.889 1 97.44 91 GLU A C 1
ATOM 687 O O . GLU A 1 91 ? 20.656 -6.539 1.801 1 97.44 91 GLU A O 1
ATOM 692 N N . LEU A 1 92 ? 19.25 -6.805 3.484 1 96.94 92 LEU A N 1
ATOM 693 C CA . LEU A 1 92 ? 18.234 -5.945 2.883 1 96.94 92 LEU A CA 1
ATOM 694 C C . LEU A 1 92 ? 18.406 -4.5 3.346 1 96.94 92 LEU A C 1
ATOM 696 O O . LEU A 1 92 ? 18.906 -4.25 4.445 1 96.94 92 LEU A O 1
ATOM 700 N N . ASP A 1 93 ? 17.922 -3.578 2.539 1 95.38 93 ASP A N 1
ATOM 701 C CA . ASP A 1 93 ? 18.031 -2.168 2.898 1 95.38 93 ASP A CA 1
ATOM 702 C C . ASP A 1 93 ? 16.875 -1.742 3.793 1 95.38 93 ASP A C 1
ATOM 704 O O . ASP A 1 93 ? 16.797 -0.586 4.215 1 95.38 93 ASP A O 1
ATOM 708 N N . VAL A 1 94 ? 15.945 -2.662 4.051 1 94.38 94 VAL A N 1
ATOM 709 C CA . VAL A 1 94 ? 14.836 -2.467 4.977 1 94.38 94 VAL A CA 1
ATOM 710 C C . VAL A 1 94 ? 14.773 -3.629 5.965 1 94.38 94 VAL A C 1
ATOM 712 O O . VAL A 1 94 ? 15.352 -4.691 5.719 1 94.38 94 VAL A O 1
ATOM 715 N N . PRO A 1 95 ? 14.086 -3.404 7.094 1 91.56 95 PRO A N 1
ATOM 716 C CA . PRO A 1 95 ? 13.977 -4.508 8.047 1 91.56 95 PRO A CA 1
ATOM 717 C C . PRO A 1 95 ? 13.32 -5.746 7.445 1 91.56 95 PRO A C 1
ATOM 719 O O . PRO A 1 95 ? 12.305 -5.637 6.754 1 91.56 95 PRO A O 1
ATOM 722 N N . PRO A 1 96 ? 13.875 -6.891 7.672 1 93.62 96 PRO A N 1
ATOM 723 C CA . PRO A 1 96 ? 13.375 -8.133 7.094 1 93.62 96 PRO A CA 1
ATOM 724 C C . PRO A 1 96 ? 11.906 -8.391 7.43 1 93.62 96 PRO A C 1
ATOM 726 O O . PRO A 1 96 ? 11.172 -8.961 6.617 1 93.62 96 PRO A O 1
ATOM 729 N N . GLU A 1 97 ? 11.438 -7.945 8.508 1 90 97 GLU A N 1
ATOM 730 C CA . GLU A 1 97 ? 10.078 -8.211 8.984 1 90 97 GLU A CA 1
ATOM 731 C C . GLU A 1 97 ? 9.039 -7.531 8.102 1 90 97 GLU A C 1
ATOM 733 O O . GLU A 1 97 ? 7.926 -8.031 7.945 1 90 97 GLU A O 1
ATOM 738 N N . VAL A 1 98 ? 9.453 -6.457 7.527 1 91.12 98 VAL A N 1
ATOM 739 C CA . VAL A 1 98 ? 8.5 -5.738 6.688 1 91.12 98 VAL A CA 1
ATOM 740 C C . VAL A 1 98 ? 8.633 -6.195 5.238 1 91.12 98 VAL A C 1
ATOM 742 O O . VAL A 1 98 ? 7.691 -6.082 4.449 1 91.12 98 VAL A O 1
ATOM 745 N N . ALA A 1 99 ? 9.773 -6.715 4.918 1 95.5 99 ALA A N 1
ATOM 746 C CA . ALA A 1 99 ? 10.047 -7.121 3.543 1 95.5 99 ALA A CA 1
ATOM 747 C C . ALA A 1 99 ? 9.469 -8.508 3.256 1 95.5 99 ALA A C 1
ATOM 749 O O . ALA A 1 99 ? 8.953 -8.75 2.162 1 95.5 99 ALA A O 1
ATOM 750 N N . ARG A 1 100 ? 9.469 -9.336 4.16 1 95.12 100 ARG A N 1
ATOM 751 C CA . ARG A 1 100 ? 9.188 -10.758 3.938 1 95.12 100 ARG A CA 1
ATOM 752 C C . ARG A 1 100 ? 7.789 -10.953 3.371 1 95.12 100 ARG A C 1
ATOM 754 O O . ARG A 1 100 ? 7.613 -11.633 2.359 1 95.12 100 ARG A O 1
ATOM 761 N N . PRO A 1 101 ? 6.844 -10.359 3.953 1 93.19 101 PRO A N 1
ATOM 762 C CA . PRO A 1 101 ? 5.492 -10.594 3.432 1 93.19 101 PRO A CA 1
ATOM 763 C C . PRO A 1 101 ? 5.34 -10.164 1.976 1 93.19 101 PRO A C 1
ATOM 765 O O . PRO A 1 101 ? 4.48 -10.68 1.261 1 93.19 101 PRO A O 1
ATOM 768 N N . LEU A 1 102 ? 6.148 -9.297 1.553 1 93.94 102 LEU A N 1
ATOM 769 C CA . LEU A 1 102 ? 6.074 -8.797 0.183 1 93.94 102 LEU A CA 1
ATOM 770 C C . LEU A 1 102 ? 6.875 -9.688 -0.761 1 93.94 102 LEU A C 1
ATOM 772 O O . LEU A 1 102 ? 6.609 -9.719 -1.965 1 93.94 102 LEU A O 1
ATOM 776 N N . LEU A 1 103 ? 7.801 -10.367 -0.213 1 95.19 103 LEU A N 1
ATOM 777 C CA . LEU A 1 103 ? 8.719 -11.141 -1.045 1 95.19 103 LEU A CA 1
ATOM 778 C C . LEU A 1 103 ? 8.242 -12.586 -1.173 1 95.19 103 LEU A C 1
ATOM 780 O O . LEU A 1 103 ? 8.516 -13.242 -2.18 1 95.19 103 LEU A O 1
ATOM 784 N N . GLU A 1 104 ? 7.535 -13.031 -0.29 1 94.5 104 GLU A N 1
ATOM 785 C CA . GLU A 1 104 ? 7.117 -14.43 -0.217 1 94.5 104 GLU A CA 1
ATOM 786 C C . GLU A 1 104 ? 6.25 -14.812 -1.411 1 94.5 104 GLU A C 1
ATOM 788 O O . GLU A 1 104 ? 6.344 -15.93 -1.924 1 94.5 104 GLU A O 1
ATOM 793 N N . PRO A 1 105 ? 5.473 -13.93 -1.823 1 92.31 105 PRO A N 1
ATOM 794 C CA . PRO A 1 105 ? 4.645 -14.297 -2.973 1 92.31 105 PRO A CA 1
ATOM 795 C C . PRO A 1 105 ? 5.473 -14.75 -4.176 1 92.31 105 PRO A C 1
ATOM 797 O O . PRO A 1 105 ? 5.023 -15.602 -4.953 1 92.31 105 PRO A O 1
ATOM 800 N N . SER A 1 106 ? 6.625 -14.266 -4.336 1 92.62 106 SER A N 1
ATOM 801 C CA . SER A 1 106 ? 7.48 -14.688 -5.441 1 92.62 106 SER A CA 1
ATOM 802 C C . SER A 1 106 ? 7.945 -16.125 -5.266 1 92.62 106 SER A C 1
ATOM 804 O O . SER A 1 106 ? 8.328 -16.781 -6.234 1 92.62 106 SER A O 1
ATOM 806 N N . TRP A 1 107 ? 7.867 -16.594 -4.059 1 96.31 107 TRP A N 1
ATOM 807 C CA . TRP A 1 107 ? 8.281 -17.969 -3.777 1 96.31 107 TRP A CA 1
ATOM 808 C C . TRP A 1 107 ? 7.297 -18.969 -4.391 1 96.31 107 TRP A C 1
ATOM 810 O O . TRP A 1 107 ? 7.703 -20.031 -4.859 1 96.31 107 TRP A O 1
ATOM 820 N N . SER A 1 108 ? 6.105 -18.547 -4.352 1 94.94 108 SER A N 1
ATOM 821 C CA . SER A 1 108 ? 5.074 -19.391 -4.938 1 94.94 108 SER A CA 1
ATOM 822 C C . SER A 1 108 ? 5.348 -19.656 -6.414 1 94.94 108 SER A C 1
ATOM 824 O O . SER A 1 108 ? 5.195 -20.7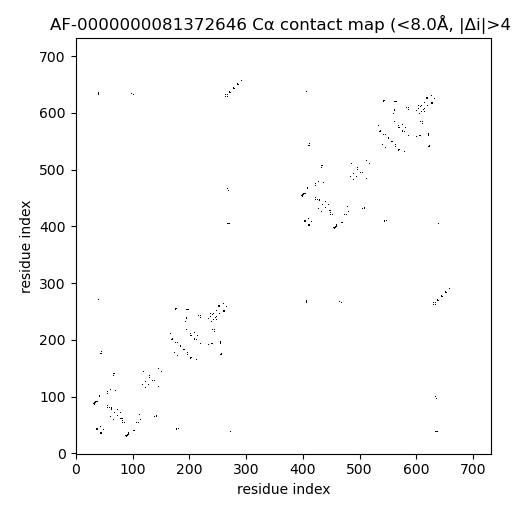81 -6.887 1 94.94 108 SER A O 1
ATOM 826 N N . GLN A 1 109 ? 5.773 -18.656 -7.043 1 92.12 109 GLN A N 1
ATOM 827 C CA . GLN A 1 109 ? 6.074 -18.781 -8.469 1 92.12 109 GLN A CA 1
ATOM 828 C C . GLN A 1 109 ? 7.277 -19.703 -8.688 1 92.12 109 GLN A C 1
ATOM 830 O O . GLN A 1 109 ? 7.27 -20.531 -9.602 1 92.12 109 GLN A O 1
ATOM 835 N N . LYS A 1 110 ? 8.219 -19.562 -7.906 1 95.06 110 LYS A N 1
ATOM 836 C CA . LYS A 1 110 ? 9.422 -20.375 -8.031 1 95.06 110 LYS A CA 1
ATOM 837 C C . LYS A 1 110 ? 9.117 -21.844 -7.707 1 95.06 110 LYS A C 1
ATOM 839 O O . LYS A 1 110 ? 9.641 -22.75 -8.359 1 95.06 110 LYS A O 1
ATOM 844 N N . PHE A 1 111 ? 8.289 -22 -6.758 1 97 111 PHE A N 1
ATOM 845 C CA . PHE A 1 111 ? 7.859 -23.344 -6.387 1 97 111 PHE A CA 1
ATOM 846 C C . PHE A 1 111 ? 7.102 -24.016 -7.531 1 97 111 PHE A C 1
ATOM 848 O O . PHE A 1 111 ? 7.355 -25.172 -7.859 1 97 111 PHE A O 1
ATOM 855 N N . ARG A 1 112 ? 6.254 -23.297 -8.117 1 93.25 112 ARG A N 1
ATOM 856 C CA . ARG A 1 112 ? 5.484 -23.797 -9.25 1 93.25 112 ARG A CA 1
ATOM 857 C C . ARG A 1 112 ? 6.398 -24.125 -10.43 1 93.25 112 ARG A C 1
ATOM 859 O O . ARG A 1 112 ? 6.215 -25.141 -11.102 1 93.25 112 ARG A O 1
ATOM 866 N N . THR A 1 113 ? 7.367 -23.297 -10.656 1 92.75 113 THR A N 1
ATOM 867 C CA . THR A 1 113 ? 8.305 -23.484 -11.75 1 92.75 113 THR A CA 1
ATOM 868 C C . THR A 1 113 ? 9.133 -24.75 -11.539 1 92.75 113 THR A C 1
ATOM 870 O O . THR A 1 113 ? 9.375 -25.516 -12.484 1 92.75 113 THR A O 1
ATOM 873 N N . TYR A 1 114 ? 9.523 -24.969 -10.32 1 94.12 114 TYR A N 1
ATOM 874 C CA . TYR A 1 114 ? 10.273 -26.188 -9.984 1 94.12 114 TYR A CA 1
ATOM 875 C C . TYR A 1 114 ? 9.453 -27.438 -10.281 1 94.12 114 TYR A C 1
ATOM 877 O O . TYR A 1 114 ? 9.93 -28.344 -10.953 1 94.12 114 TYR A O 1
ATOM 885 N N . LYS A 1 115 ? 8.273 -27.391 -9.891 1 93 115 LYS A N 1
ATOM 886 C CA . LYS A 1 115 ? 7.395 -28.531 -10.125 1 93 115 LYS A CA 1
ATOM 887 C C . LYS A 1 115 ? 7.141 -28.734 -11.617 1 93 115 LYS A C 1
ATOM 889 O O . LYS A 1 115 ? 7.094 -29.875 -12.094 1 93 115 LYS A O 1
ATOM 894 N N . HIS A 1 116 ? 6.996 -27.672 -12.234 1 92.44 116 HIS A N 1
ATOM 895 C CA . HIS A 1 116 ? 6.805 -27.734 -13.68 1 92.44 116 HIS A CA 1
ATOM 896 C C . HIS A 1 116 ? 8.016 -28.344 -14.375 1 92.44 116 HIS A C 1
ATOM 898 O O . HIS A 1 116 ? 7.863 -29.172 -15.273 1 92.44 116 HIS A O 1
ATOM 904 N N . THR A 1 117 ? 9.156 -27.984 -13.969 1 92.12 117 THR A N 1
ATOM 905 C CA . THR A 1 117 ? 10.391 -28.516 -14.531 1 92.12 117 THR A CA 1
ATOM 906 C C . THR A 1 117 ? 10.492 -30.031 -14.312 1 92.12 117 THR A C 1
ATOM 908 O O . THR A 1 117 ? 10.875 -30.766 -15.219 1 92.12 117 THR A O 1
ATOM 911 N N . LEU A 1 118 ? 10.109 -30.422 -13.172 1 92.06 118 LEU A N 1
ATOM 912 C CA . LEU A 1 118 ? 10.117 -31.859 -12.859 1 92.06 118 LEU A CA 1
ATOM 913 C C . LEU A 1 118 ? 9.133 -32.625 -13.742 1 92.06 118 LEU A C 1
ATOM 915 O O . LEU A 1 118 ? 9.461 -33.688 -14.266 1 92.06 118 LEU A O 1
ATOM 919 N N . ARG A 1 119 ? 8.031 -32.031 -13.891 1 89.75 119 ARG A N 1
ATOM 920 C CA . ARG A 1 119 ? 7.008 -32.656 -14.727 1 89.75 119 ARG A CA 1
ATOM 921 C C . ARG A 1 119 ? 7.488 -32.812 -16.172 1 89.75 119 ARG A C 1
ATOM 923 O O . ARG A 1 119 ? 7.328 -33.844 -16.781 1 89.75 119 ARG A O 1
ATOM 930 N N . GLN A 1 120 ? 8.039 -31.734 -16.625 1 88.69 120 GLN A N 1
ATOM 931 C CA . GLN A 1 120 ? 8.5 -31.719 -18 1 88.69 120 GLN A CA 1
ATOM 932 C C . GLN A 1 120 ? 9.641 -32.688 -18.219 1 88.69 120 GLN A C 1
ATOM 934 O O . GLN A 1 120 ? 9.711 -33.375 -19.266 1 88.69 120 GLN A O 1
ATOM 939 N N . HIS A 1 121 ? 10.445 -32.875 -17.266 1 89.88 121 HIS A N 1
ATOM 940 C CA . HIS A 1 121 ? 11.648 -33.688 -17.406 1 89.88 121 HIS A CA 1
ATOM 941 C C . HIS A 1 121 ? 11.352 -35.156 -17.125 1 89.88 121 HIS A C 1
ATOM 943 O O . HIS A 1 121 ? 11.883 -36.031 -17.812 1 89.88 121 HIS A O 1
ATOM 949 N N . TYR A 1 122 ? 10.477 -35.375 -16.25 1 87.12 122 TYR A N 1
ATOM 950 C CA . TYR A 1 122 ? 10.32 -36.75 -15.797 1 87.12 122 TYR A CA 1
ATOM 951 C C . TYR A 1 122 ? 9.008 -37.344 -16.297 1 87.12 122 TYR A C 1
ATOM 953 O O . TYR A 1 122 ? 8.977 -38.469 -16.812 1 87.12 122 TYR A O 1
ATOM 961 N N . LEU A 1 123 ? 7.992 -36.688 -16.188 1 82.75 123 LEU A N 1
ATOM 962 C CA . LEU A 1 123 ? 6.688 -37.219 -16.547 1 82.75 123 LEU A CA 1
ATOM 963 C C . LEU A 1 123 ? 6.488 -37.219 -18.062 1 82.75 123 LEU A C 1
ATOM 965 O O . LEU A 1 123 ? 6.055 -38.25 -18.625 1 82.75 123 LEU A O 1
ATOM 969 N N . ARG A 1 124 ? 6.844 -36.156 -18.578 1 81.69 124 ARG A N 1
ATOM 970 C CA . ARG A 1 124 ? 6.641 -36.094 -20.031 1 81.69 124 ARG A CA 1
ATOM 971 C C . ARG A 1 124 ? 7.59 -37 -20.766 1 81.69 124 ARG A C 1
ATOM 973 O O . ARG A 1 124 ? 7.242 -37.562 -21.828 1 81.69 124 ARG A O 1
ATOM 980 N N . LYS A 1 125 ? 8.695 -37.219 -20.141 1 84.69 125 LYS A N 1
ATOM 981 C CA . LYS A 1 125 ? 9.695 -38.062 -20.781 1 84.69 125 LYS A CA 1
ATOM 982 C C . LYS A 1 125 ? 9.602 -39.5 -20.266 1 84.69 125 LYS A C 1
ATOM 984 O O . LYS A 1 125 ? 10.422 -40.344 -20.625 1 84.69 125 LYS A O 1
ATOM 989 N N . ASN A 1 126 ? 8.648 -39.75 -19.391 1 84.19 126 ASN A N 1
ATOM 990 C CA . ASN A 1 126 ? 8.391 -41.062 -18.812 1 84.19 126 ASN A CA 1
ATOM 991 C C . ASN A 1 126 ? 9.617 -41.594 -18.094 1 84.19 126 ASN A C 1
ATOM 993 O O . ASN A 1 126 ? 9.984 -42.75 -18.281 1 84.19 126 ASN A O 1
ATOM 997 N N . ILE A 1 127 ? 10.328 -40.688 -17.469 1 82.38 127 ILE A N 1
ATOM 998 C CA . ILE A 1 127 ? 11.477 -41.094 -16.656 1 82.38 127 ILE A CA 1
ATOM 999 C C . ILE A 1 127 ? 10.992 -41.562 -15.297 1 82.38 127 ILE A C 1
ATOM 1001 O O . ILE A 1 127 ? 10.281 -40.875 -14.586 1 82.38 127 ILE A O 1
ATOM 1005 N N . THR A 1 128 ? 11.32 -42.75 -14.852 1 80.69 128 THR A N 1
ATOM 1006 C CA . THR A 1 128 ? 10.797 -43.375 -13.633 1 80.69 128 THR A CA 1
ATOM 1007 C C . THR A 1 128 ? 11.758 -43.156 -12.469 1 80.69 128 THR A C 1
ATOM 1009 O O . THR A 1 128 ? 11.391 -43.375 -11.312 1 80.69 128 THR A O 1
ATOM 1012 N N . GLU A 1 129 ? 12.977 -42.688 -12.828 1 88.94 129 GLU A N 1
ATOM 1013 C CA . GLU A 1 129 ? 13.992 -42.5 -11.797 1 88.94 129 GLU A CA 1
ATOM 1014 C C . GLU A 1 129 ? 13.633 -41.344 -10.875 1 88.94 129 GLU A C 1
ATOM 1016 O O . GLU A 1 129 ? 13.031 -40.344 -11.305 1 88.94 129 GLU A O 1
ATOM 1021 N N . VAL A 1 130 ? 13.945 -41.594 -9.633 1 91.81 130 VAL A N 1
ATOM 1022 C CA . VAL A 1 130 ? 13.758 -40.562 -8.641 1 91.81 130 VAL A CA 1
ATOM 1023 C C . VAL A 1 130 ? 14.812 -39.469 -8.828 1 91.81 130 VAL A C 1
ATOM 1025 O O . VAL A 1 130 ? 16 -39.75 -8.953 1 91.81 130 VAL A O 1
ATOM 1028 N N . PRO A 1 131 ? 14.359 -38.25 -8.953 1 89.75 131 PRO A N 1
ATOM 1029 C CA . PRO A 1 131 ? 15.344 -37.156 -9.078 1 89.75 131 PRO A CA 1
ATOM 1030 C C . PRO A 1 131 ? 16.359 -37.156 -7.938 1 89.75 131 PRO A C 1
ATOM 1032 O O . PRO A 1 131 ? 16.016 -37.469 -6.797 1 89.75 131 PRO A O 1
ATOM 1035 N N . LYS A 1 132 ? 17.562 -36.688 -8.242 1 84.81 132 LYS A N 1
ATOM 1036 C CA . LYS A 1 132 ? 18.641 -36.625 -7.242 1 84.81 132 LYS A CA 1
ATOM 1037 C C . LYS A 1 132 ? 18.25 -35.719 -6.078 1 84.81 132 LYS A C 1
ATOM 1039 O O . LYS A 1 132 ? 17.75 -34.625 -6.285 1 84.81 132 LYS A O 1
ATOM 1044 N N . GLY A 1 133 ? 18.391 -36.25 -4.852 1 83.19 133 GLY A N 1
ATOM 1045 C CA . GLY A 1 133 ? 18.172 -35.438 -3.668 1 83.19 133 GLY A CA 1
ATOM 1046 C C . GLY A 1 133 ? 16.734 -35.438 -3.197 1 83.19 133 GLY A C 1
ATOM 1047 O O . GLY A 1 133 ? 16.406 -34.812 -2.193 1 83.19 133 GLY A O 1
ATOM 1048 N N . VAL A 1 134 ? 15.859 -36.188 -3.941 1 90.88 134 VAL A N 1
ATOM 1049 C CA . VAL A 1 134 ? 14.453 -36.219 -3.553 1 90.88 134 VAL A CA 1
ATOM 1050 C C . VAL A 1 134 ? 14.141 -37.562 -2.891 1 90.88 134 VAL A C 1
ATOM 1052 O O . VAL A 1 134 ? 14.547 -38.625 -3.389 1 90.88 134 VAL A O 1
ATOM 1055 N N . ASP A 1 135 ? 13.477 -37.469 -1.842 1 92.19 135 ASP A N 1
ATOM 1056 C CA . ASP A 1 135 ? 13.023 -38.656 -1.139 1 92.19 135 ASP A CA 1
ATOM 1057 C C . ASP A 1 135 ? 12.023 -39.469 -1.983 1 92.19 135 ASP A C 1
ATOM 1059 O O . ASP A 1 135 ? 11.078 -38.875 -2.523 1 92.19 135 ASP A O 1
ATOM 1063 N N . PRO A 1 136 ? 12.227 -40.75 -2.023 1 93.88 136 PRO A N 1
ATOM 1064 C CA . PRO A 1 136 ? 11.344 -41.562 -2.863 1 93.88 136 PRO A CA 1
ATOM 1065 C C . PRO A 1 136 ? 9.875 -41.469 -2.457 1 93.88 136 PRO A C 1
ATOM 1067 O O . PRO A 1 136 ? 8.992 -41.5 -3.316 1 93.88 136 PRO A O 1
ATOM 1070 N N . ASP A 1 137 ? 9.695 -41.406 -1.239 1 94.25 137 ASP A N 1
ATOM 1071 C CA . ASP A 1 137 ? 8.312 -41.281 -0.786 1 94.25 137 ASP A CA 1
ATOM 1072 C C . ASP A 1 137 ? 7.699 -39.969 -1.208 1 94.25 137 ASP A C 1
ATOM 1074 O O . ASP A 1 137 ? 6.531 -39.906 -1.604 1 94.25 137 ASP A O 1
ATOM 1078 N N . ILE A 1 138 ? 8.43 -39 -1.095 1 94.88 138 ILE A N 1
ATOM 1079 C CA . ILE A 1 138 ? 8 -37.656 -1.521 1 94.88 138 ILE A CA 1
ATOM 1080 C C . ILE A 1 138 ? 7.77 -37.656 -3.029 1 94.88 138 ILE A C 1
ATOM 1082 O O . ILE A 1 138 ? 6.785 -37.094 -3.508 1 94.88 138 ILE A O 1
ATOM 1086 N N . TRP A 1 139 ? 8.609 -38.312 -3.736 1 94.56 139 TRP A N 1
ATOM 1087 C CA . TRP A 1 139 ? 8.492 -38.406 -5.188 1 94.56 139 TRP A CA 1
ATOM 1088 C C . TRP A 1 139 ? 7.219 -39.125 -5.59 1 94.56 139 TRP A C 1
ATOM 1090 O O . TRP A 1 139 ? 6.488 -38.688 -6.473 1 94.56 139 TRP A O 1
ATOM 1100 N N . ARG A 1 140 ? 6.953 -40.188 -4.945 1 93.56 140 ARG A N 1
ATOM 1101 C CA . ARG A 1 140 ? 5.738 -40.969 -5.211 1 93.56 140 ARG A CA 1
ATOM 1102 C C . ARG A 1 140 ? 4.496 -40.094 -5 1 93.56 140 ARG A C 1
ATOM 1104 O O . ARG A 1 140 ? 3.582 -40.125 -5.828 1 93.56 140 ARG A O 1
ATOM 1111 N N . LYS A 1 141 ? 4.531 -39.375 -3.943 1 94.25 141 LYS A N 1
ATOM 1112 C CA . LYS A 1 141 ? 3.4 -38.5 -3.646 1 94.25 141 LYS A CA 1
ATOM 1113 C C . LYS A 1 141 ? 3.264 -37.406 -4.699 1 94.25 141 LYS A C 1
ATOM 1115 O O . LYS A 1 141 ? 2.15 -37.031 -5.082 1 94.25 141 LYS A O 1
ATOM 1120 N N . PHE A 1 142 ? 4.391 -36.906 -5.094 1 94.81 142 PHE A N 1
ATOM 1121 C CA . PHE A 1 142 ? 4.41 -35.906 -6.148 1 94.81 142 PHE A CA 1
ATOM 1122 C C . PHE A 1 142 ? 3.791 -36.438 -7.43 1 94.81 142 PHE A C 1
ATOM 1124 O O . PHE A 1 142 ? 2.93 -35.781 -8.031 1 94.81 142 PHE A O 1
ATOM 1131 N N . LEU A 1 143 ? 4.121 -37.625 -7.766 1 91.88 143 LEU A N 1
ATOM 1132 C CA . LEU A 1 143 ? 3.604 -38.25 -8.977 1 91.88 143 LEU A CA 1
ATOM 1133 C C . LEU A 1 143 ? 2.104 -38.531 -8.859 1 91.88 143 LEU A C 1
ATOM 1135 O O . LEU A 1 143 ? 1.358 -38.312 -9.82 1 91.88 143 LEU A O 1
ATOM 1139 N N . GLU A 1 144 ? 1.729 -38.906 -7.727 1 91.81 144 GLU A N 1
ATOM 1140 C CA . GLU A 1 144 ? 0.307 -39.125 -7.48 1 91.81 144 GLU A CA 1
ATOM 1141 C C . GLU A 1 144 ? -0.489 -37.844 -7.652 1 91.81 144 GLU A C 1
ATOM 1143 O O . GLU A 1 144 ? -1.554 -37.844 -8.273 1 91.81 144 GLU A O 1
ATOM 1148 N N . ASN A 1 145 ? 0.01 -36.812 -7.098 1 92.5 145 ASN A N 1
ATOM 1149 C CA . ASN A 1 145 ? -0.647 -35.531 -7.199 1 92.5 145 ASN A CA 1
ATOM 1150 C C . ASN A 1 145 ? -0.701 -35.031 -8.648 1 92.5 145 ASN A C 1
ATOM 1152 O O . ASN A 1 145 ? -1.727 -34.5 -9.094 1 92.5 145 ASN A O 1
ATOM 1156 N N . GLU A 1 146 ? 0.39 -35.219 -9.352 1 91.5 146 GLU A N 1
ATOM 1157 C CA . GLU A 1 146 ? 0.509 -34.719 -10.719 1 91.5 146 GLU A CA 1
ATOM 1158 C C . GLU A 1 146 ? -0.373 -35.531 -11.672 1 91.5 146 GLU A C 1
ATOM 1160 O O . GLU A 1 146 ? -0.785 -35.031 -12.719 1 91.5 146 GLU A O 1
ATOM 1165 N N . ASN A 1 147 ? -0.714 -36.719 -11.305 1 88.75 147 ASN A N 1
ATOM 1166 C CA . ASN A 1 147 ? -1.527 -37.562 -12.148 1 88.75 147 ASN A CA 1
ATOM 1167 C C . ASN A 1 147 ? -3.012 -37.469 -11.812 1 88.75 147 ASN A C 1
ATOM 1169 O O . ASN A 1 147 ? -3.854 -38.062 -12.477 1 88.75 147 ASN A O 1
ATOM 1173 N N . GLY A 1 148 ? -3.236 -36.656 -10.906 1 90.25 148 GLY A N 1
ATOM 1174 C CA . GLY A 1 148 ? -4.633 -36.406 -10.562 1 90.25 148 GLY A CA 1
ATOM 1175 C C . GLY A 1 148 ? -5.391 -35.656 -11.617 1 90.25 148 GLY A C 1
ATOM 1176 O O . GLY A 1 148 ? -4.801 -34.844 -12.359 1 90.25 148 GLY A O 1
ATOM 1177 N N . GLN A 1 149 ? -6.699 -35.781 -11.68 1 92.69 149 GLN A N 1
ATOM 1178 C CA . GLN A 1 149 ? -7.555 -35.156 -12.688 1 92.69 149 GLN A CA 1
ATOM 1179 C C . GLN A 1 149 ? -7.535 -33.625 -12.562 1 92.69 149 GLN A C 1
ATOM 1181 O O . GLN A 1 149 ? -7.461 -32.906 -13.562 1 92.69 149 GLN A O 1
ATOM 1186 N N . LYS A 1 150 ? -7.613 -33.156 -11.438 1 91.88 150 LYS A N 1
ATOM 1187 C CA . LYS A 1 150 ? -7.625 -31.734 -11.195 1 91.88 150 LYS A CA 1
ATOM 1188 C C . LYS A 1 150 ? -6.363 -31.078 -11.742 1 91.88 150 LYS A C 1
ATOM 1190 O O . LYS A 1 150 ? -6.434 -30 -12.359 1 91.88 150 LYS A O 1
ATOM 1195 N N . LYS A 1 151 ? -5.297 -31.688 -11.531 1 91.25 151 LYS A N 1
ATOM 1196 C CA . LYS A 1 151 ? -4.023 -31.141 -11.984 1 91.25 151 LYS A CA 1
ATOM 1197 C C . LYS A 1 151 ? -3.928 -31.156 -13.508 1 91.25 151 LYS A C 1
ATOM 1199 O O . LYS A 1 151 ? -3.445 -30.203 -14.117 1 91.25 151 LYS A O 1
ATOM 1204 N N . LYS A 1 152 ? -4.355 -32.156 -14.07 1 89.06 152 LYS A N 1
ATOM 1205 C CA . LYS A 1 152 ? -4.352 -32.25 -15.531 1 89.06 152 LYS A CA 1
ATOM 1206 C C . LYS A 1 152 ? -5.203 -31.156 -16.156 1 89.06 152 LYS A C 1
ATOM 1208 O O . LYS A 1 152 ? -4.797 -30.531 -17.125 1 89.06 152 LYS A O 1
ATOM 1213 N N . GLU A 1 153 ? -6.266 -30.953 -15.562 1 94.56 153 GLU A N 1
ATOM 1214 C CA . GLU A 1 153 ? -7.16 -29.906 -16.047 1 94.56 153 GLU A CA 1
ATOM 1215 C C . GLU A 1 153 ? -6.516 -28.531 -15.891 1 94.56 153 GLU A C 1
ATOM 1217 O O . GLU A 1 153 ? -6.641 -27.688 -16.781 1 94.56 153 GLU A O 1
ATOM 1222 N N . GLU A 1 154 ? -5.918 -28.359 -14.836 1 93.31 154 GLU A N 1
ATOM 1223 C CA . GLU A 1 154 ? -5.219 -27.109 -14.586 1 93.31 154 GLU A CA 1
ATOM 1224 C C . GLU A 1 154 ? -4.125 -26.859 -15.625 1 93.31 154 GLU A C 1
ATOM 1226 O O . GLU A 1 154 ? -3.998 -25.766 -16.156 1 93.31 154 GLU A O 1
ATOM 1231 N N . CYS A 1 155 ? -3.383 -27.859 -15.906 1 89.56 155 CYS A N 1
ATOM 1232 C CA . CYS A 1 155 ? -2.287 -27.75 -16.859 1 89.56 155 CYS A CA 1
ATOM 1233 C C . CYS A 1 155 ? -2.812 -27.438 -18.25 1 89.56 155 CYS A C 1
ATOM 1235 O O . CYS A 1 155 ? -2.236 -26.609 -18.969 1 89.56 155 CYS A O 1
ATOM 1237 N N . GLU A 1 156 ? -3.885 -28.062 -18.562 1 92.19 156 GLU A N 1
ATOM 1238 C CA . GLU A 1 156 ? -4.488 -27.812 -19.875 1 92.19 156 GLU A CA 1
ATOM 1239 C C . GLU A 1 156 ? -4.992 -26.375 -19.984 1 92.19 156 GLU A C 1
ATOM 1241 O O . GLU A 1 156 ? -4.785 -25.719 -21.016 1 92.19 156 GLU A O 1
ATOM 1246 N N . ARG A 1 157 ? -5.625 -26 -18.938 1 94.75 157 ARG A N 1
ATOM 1247 C CA . ARG A 1 157 ? -6.125 -24.641 -18.922 1 94.75 157 ARG A CA 1
ATOM 1248 C C . ARG A 1 157 ? -4.98 -23.641 -19.031 1 94.75 157 ARG A C 1
ATOM 1250 O O . ARG A 1 157 ? -5.07 -22.656 -19.781 1 94.75 157 ARG A O 1
ATOM 1257 N N . ASN A 1 158 ? -4 -23.922 -18.297 1 89.75 158 ASN A N 1
ATOM 1258 C CA . ASN A 1 158 ? -2.85 -23.016 -18.297 1 89.75 158 ASN A CA 1
ATOM 1259 C C . ASN A 1 158 ? -2.156 -23 -19.656 1 89.75 158 ASN A C 1
ATOM 1261 O O . ASN A 1 158 ? -1.708 -21.938 -20.109 1 89.75 158 ASN A O 1
ATOM 1265 N N . ALA A 1 159 ? -2.049 -24.125 -20.234 1 89.69 159 ALA A N 1
ATOM 1266 C CA . ALA A 1 159 ? -1.458 -24.203 -21.562 1 89.69 159 ALA A CA 1
ATOM 1267 C C . ALA A 1 159 ? -2.281 -23.422 -22.578 1 89.69 159 ALA A C 1
ATOM 1269 O O . ALA A 1 159 ? -1.727 -22.703 -23.438 1 89.69 159 ALA A O 1
ATOM 1270 N N . LYS A 1 160 ? -3.535 -23.547 -22.484 1 93.06 160 LYS A N 1
ATOM 1271 C CA . LYS A 1 160 ? -4.434 -22.797 -23.344 1 93.06 160 LYS A CA 1
ATOM 1272 C C . LYS A 1 160 ? -4.285 -21.297 -23.141 1 93.06 160 LYS A C 1
ATOM 1274 O O . LYS A 1 160 ? -4.238 -20.531 -24.094 1 93.06 160 LYS A O 1
ATOM 1279 N N . ASN A 1 161 ? -4.18 -20.906 -21.906 1 88.44 161 ASN A N 1
ATOM 1280 C CA . ASN A 1 161 ? -4.02 -19.5 -21.578 1 88.44 161 ASN A CA 1
ATOM 1281 C C . ASN A 1 161 ? -2.689 -18.953 -22.094 1 88.44 161 ASN A C 1
ATOM 1283 O O . ASN A 1 161 ? -2.631 -17.828 -22.609 1 88.44 161 ASN A O 1
ATOM 1287 N N . ARG A 1 162 ? -1.676 -19.734 -21.953 1 86.56 162 ARG A N 1
ATOM 1288 C CA . ARG A 1 162 ? -0.344 -19.312 -22.391 1 86.56 162 ARG A CA 1
ATOM 1289 C C . ARG A 1 162 ? -0.285 -19.141 -23.906 1 86.56 162 ARG A C 1
ATOM 1291 O O . ARG A 1 162 ? 0.419 -18.25 -24.406 1 86.56 162 ARG A O 1
ATOM 1298 N N . SER A 1 163 ? -0.982 -19.875 -24.516 1 88 163 SER A N 1
ATOM 1299 C CA . SER A 1 163 ? -0.987 -19.812 -25.969 1 88 163 SER A CA 1
ATOM 1300 C C . SER A 1 163 ? -1.608 -18.516 -26.469 1 88 163 SER A C 1
ATOM 1302 O O . SER A 1 163 ? -1.4 -18.109 -27.609 1 88 163 SER A O 1
ATOM 1304 N N . LYS A 1 164 ? -2.252 -17.875 -25.562 1 84.5 164 LYS A N 1
ATOM 1305 C CA . LYS A 1 164 ? -2.895 -16.625 -25.922 1 84.5 164 LYS A CA 1
ATOM 1306 C C . LYS A 1 164 ? -1.931 -15.445 -25.781 1 84.5 164 LYS A C 1
ATOM 1308 O O . LYS A 1 164 ? -2.23 -14.328 -26.219 1 84.5 164 LYS A O 1
ATOM 1313 N N . LEU A 1 165 ? -0.821 -15.758 -25.188 1 82.31 165 LEU A N 1
ATOM 1314 C CA . LEU A 1 165 ? 0.159 -14.695 -24.984 1 82.31 165 LEU A CA 1
ATOM 1315 C C . LEU A 1 165 ? 0.877 -14.367 -26.297 1 82.31 165 LEU A C 1
ATOM 1317 O O . LEU A 1 165 ? 1.791 -15.086 -26.703 1 82.31 165 LEU A O 1
ATOM 1321 N N . GLU A 1 166 ? 0.562 -13.266 -26.781 1 80.88 166 GLU A N 1
ATOM 1322 C CA . GLU A 1 166 ? 1.057 -12.898 -28.109 1 80.88 166 GLU A CA 1
ATOM 1323 C C . GLU A 1 166 ? 2.285 -12 -28 1 80.88 166 GLU A C 1
ATOM 1325 O O . GLU A 1 166 ? 3.148 -12.016 -28.875 1 80.88 166 GLU A O 1
ATOM 1330 N N . PHE A 1 167 ? 2.404 -11.273 -26.953 1 83.38 167 PHE A N 1
ATOM 1331 C CA . PHE A 1 167 ? 3.445 -10.25 -26.891 1 83.38 167 PHE A CA 1
ATOM 1332 C C . PHE A 1 167 ? 4.383 -10.508 -25.703 1 83.38 167 PHE A C 1
ATOM 1334 O O . PHE A 1 167 ? 4.352 -9.781 -24.719 1 83.38 167 PHE A O 1
ATOM 1341 N N . SER A 1 168 ? 5.246 -11.406 -25.891 1 84.81 168 SER A N 1
ATOM 1342 C CA . SER A 1 168 ? 6.223 -11.688 -24.844 1 84.81 168 SER A CA 1
ATOM 1343 C C . SER A 1 168 ? 7.355 -10.664 -24.844 1 84.81 168 SER A C 1
ATOM 1345 O O . SER A 1 168 ? 7.75 -10.18 -25.922 1 84.81 168 SER A O 1
ATOM 1347 N N . HIS A 1 169 ? 7.77 -10.336 -23.656 1 89.56 169 HIS A N 1
ATOM 1348 C CA . HIS A 1 169 ? 8.867 -9.383 -23.578 1 89.56 169 HIS A CA 1
ATOM 1349 C C . HIS A 1 169 ? 10.203 -10.039 -23.906 1 89.56 169 HIS A C 1
ATOM 1351 O O . HIS A 1 169 ? 10.281 -11.266 -24.031 1 89.56 169 HIS A O 1
ATOM 1357 N N . CYS A 1 170 ? 11.242 -9.219 -24.078 1 90.94 170 CYS A N 1
ATOM 1358 C CA . CYS A 1 170 ? 12.555 -9.688 -24.5 1 90.94 170 CYS A CA 1
ATOM 1359 C C . CYS A 1 170 ? 13.578 -9.516 -23.391 1 90.94 170 CYS A C 1
ATOM 1361 O O . CYS A 1 170 ? 14.773 -9.367 -23.656 1 90.94 170 CYS A O 1
ATOM 1363 N N . LEU A 1 171 ? 13.148 -9.523 -22.172 1 91.44 171 LEU A N 1
ATOM 1364 C CA . LEU A 1 171 ? 14.039 -9.188 -21.062 1 91.44 171 LEU A CA 1
ATOM 1365 C C . LEU A 1 171 ? 14.781 -10.422 -20.562 1 91.44 171 LEU A C 1
ATOM 1367 O O . LEU A 1 171 ? 15.727 -10.305 -19.781 1 91.44 171 LEU A O 1
ATOM 1371 N N . GLY A 1 172 ? 14.422 -11.562 -21.047 1 86.62 172 GLY A N 1
ATOM 1372 C CA . GLY A 1 172 ? 15.016 -12.773 -20.5 1 86.62 172 GLY A CA 1
ATOM 1373 C C . GLY A 1 172 ? 14.797 -12.914 -19 1 86.62 172 GLY A C 1
ATOM 1374 O O . GLY A 1 172 ? 13.664 -12.82 -18.531 1 86.62 172 GLY A O 1
ATOM 1375 N N . ARG A 1 173 ? 15.922 -12.938 -18.281 1 84.81 173 ARG A N 1
ATOM 1376 C CA . ARG A 1 173 ? 15.852 -13.148 -16.844 1 84.81 173 ARG A CA 1
ATOM 1377 C C . ARG A 1 173 ? 15.711 -11.82 -16.109 1 84.81 173 ARG A C 1
ATOM 1379 O O . ARG A 1 173 ? 15.492 -11.797 -14.891 1 84.81 173 ARG A O 1
ATOM 1386 N N . CYS A 1 174 ? 15.836 -10.789 -16.828 1 91.12 174 CYS A N 1
ATOM 1387 C CA . CYS A 1 174 ? 15.695 -9.461 -16.219 1 91.12 174 CYS A CA 1
ATOM 1388 C C . CYS A 1 174 ? 14.234 -9.117 -16 1 91.12 174 CYS A C 1
ATOM 1390 O O . CYS A 1 174 ? 13.414 -9.242 -16.906 1 91.12 174 CYS A O 1
ATOM 1392 N N . THR A 1 175 ? 13.969 -8.75 -14.758 1 93.31 175 THR A N 1
ATOM 1393 C CA . THR A 1 175 ? 12.586 -8.391 -14.453 1 93.31 175 THR A CA 1
ATOM 1394 C C . THR A 1 175 ? 12.281 -6.973 -14.938 1 93.31 175 THR A C 1
ATOM 1396 O O . THR A 1 175 ? 13.195 -6.184 -15.18 1 93.31 175 THR A O 1
ATOM 1399 N N . TYR A 1 176 ? 11.039 -6.684 -15.07 1 94.38 176 TYR A N 1
ATOM 1400 C CA . TYR A 1 176 ? 10.625 -5.32 -15.398 1 94.38 176 TYR A CA 1
ATOM 1401 C C . TYR A 1 176 ? 11.156 -4.328 -14.367 1 94.38 176 TYR A C 1
ATOM 1403 O O . TYR A 1 176 ? 11.625 -3.244 -14.727 1 94.38 176 TYR A O 1
ATOM 1411 N N . ALA A 1 177 ? 11.07 -4.691 -13.141 1 94.19 177 ALA A N 1
ATOM 1412 C CA . ALA A 1 177 ? 11.539 -3.822 -12.062 1 94.19 177 ALA A CA 1
ATOM 1413 C C . ALA A 1 177 ? 13.031 -3.549 -12.188 1 94.19 177 ALA A C 1
ATOM 1415 O O . ALA A 1 177 ? 13.477 -2.406 -12.047 1 94.19 177 ALA A O 1
ATOM 1416 N N . GLN A 1 178 ? 13.75 -4.562 -12.477 1 95.19 178 GLN A N 1
ATOM 1417 C CA . GLN A 1 178 ? 15.188 -4.422 -12.625 1 95.19 178 GLN A CA 1
ATOM 1418 C C . GLN A 1 178 ? 15.531 -3.568 -13.844 1 95.19 178 GLN A C 1
ATOM 1420 O O . GLN A 1 178 ? 16.438 -2.725 -13.789 1 95.19 178 GLN A O 1
ATOM 1425 N N . LYS A 1 179 ? 14.852 -3.809 -14.867 1 94.5 179 LYS A N 1
ATOM 1426 C CA . LYS A 1 179 ? 15.086 -3.018 -16.078 1 94.5 179 LYS A CA 1
ATOM 1427 C C . LYS A 1 179 ? 14.828 -1.535 -15.812 1 94.5 179 LYS A C 1
ATOM 1429 O O . LYS A 1 179 ? 15.625 -0.683 -16.203 1 94.5 179 LYS A O 1
ATOM 1434 N N . LYS A 1 180 ? 13.742 -1.268 -15.203 1 93.75 180 LYS A N 1
ATOM 1435 C CA . LYS A 1 180 ? 13.414 0.114 -14.859 1 93.75 180 LYS A CA 1
ATOM 1436 C C . LYS A 1 180 ? 14.492 0.73 -13.977 1 93.75 180 LYS A C 1
ATOM 1438 O O . LYS A 1 180 ? 14.898 1.875 -14.188 1 93.75 180 LYS A O 1
ATOM 1443 N N . TYR A 1 181 ? 14.938 0.026 -13.039 1 94 181 TYR A N 1
ATOM 1444 C CA . TYR A 1 181 ? 15.992 0.46 -12.125 1 94 181 TYR A CA 1
ATOM 1445 C C . TYR A 1 181 ? 17.266 0.805 -12.883 1 94 181 TYR A C 1
ATOM 1447 O O . TYR A 1 181 ? 17.859 1.864 -12.664 1 94 181 TYR A O 1
ATOM 1455 N N . MET A 1 182 ? 17.594 -0.097 -13.734 1 93.38 182 MET A N 1
ATOM 1456 C CA . MET A 1 182 ? 18.797 0.117 -14.531 1 93.38 182 MET A CA 1
ATOM 1457 C C . MET A 1 182 ? 18.656 1.355 -15.414 1 93.38 182 MET A C 1
ATOM 1459 O O . MET A 1 182 ? 19.594 2.141 -15.547 1 93.38 182 MET A O 1
ATOM 1463 N N . MET A 1 183 ? 17.5 1.5 -15.961 1 93 183 MET A N 1
ATOM 1464 C CA . MET A 1 183 ? 17.234 2.666 -16.797 1 93 183 MET A CA 1
ATOM 1465 C C . MET A 1 183 ? 17.328 3.953 -15.984 1 93 183 MET A C 1
ATOM 1467 O O . MET A 1 183 ? 17.844 4.965 -16.469 1 93 183 MET A O 1
ATOM 1471 N N . GLN A 1 184 ? 16.828 3.93 -14.82 1 89.44 184 GLN A N 1
ATOM 1472 C CA . GLN A 1 184 ? 16.844 5.094 -13.938 1 89.44 184 GLN A CA 1
ATOM 1473 C C . GLN A 1 184 ? 18.266 5.434 -13.508 1 89.44 184 GLN A C 1
ATOM 1475 O O . GLN A 1 184 ? 18.609 6.609 -13.352 1 89.44 184 GLN A O 1
ATOM 1480 N N . GLU A 1 185 ? 19 4.445 -13.227 1 86.38 185 GLU A N 1
ATOM 1481 C CA . GLU A 1 185 ? 20.391 4.652 -12.844 1 86.38 185 GLU A CA 1
ATOM 1482 C C . GLU A 1 185 ? 21.188 5.328 -13.961 1 86.38 185 GLU A C 1
ATOM 1484 O O . GLU A 1 185 ? 22.094 6.121 -13.695 1 86.38 185 GLU A O 1
ATOM 1489 N N . GLU A 1 186 ? 20.844 4.957 -15.109 1 86.56 186 GLU A N 1
ATOM 1490 C CA . GLU A 1 186 ? 21.5 5.539 -16.266 1 86.56 186 GLU A CA 1
ATOM 1491 C C . GLU A 1 186 ? 21.109 7.004 -16.453 1 86.56 186 GLU A C 1
ATOM 1493 O O . GLU A 1 186 ? 21.938 7.828 -16.844 1 86.56 186 GLU A O 1
ATOM 1498 N N . ASN A 1 187 ? 19.891 7.293 -16.156 1 81.12 187 ASN A N 1
ATOM 1499 C CA . ASN A 1 187 ? 19.391 8.656 -16.266 1 81.12 187 ASN A CA 1
ATOM 1500 C C . ASN A 1 187 ? 18.547 9.047 -15.047 1 81.12 187 ASN A C 1
ATOM 1502 O O . ASN A 1 187 ? 17.328 8.852 -15.039 1 81.12 187 ASN A O 1
ATOM 1506 N N . SER A 1 188 ? 19.094 9.672 -14.086 1 70 188 SER A N 1
ATOM 1507 C CA . SER A 1 188 ? 18.469 9.922 -12.797 1 70 188 SER A CA 1
ATOM 1508 C C . SER A 1 188 ? 17.422 11.031 -12.891 1 70 188 SER A C 1
ATOM 1510 O O . SER A 1 188 ? 16.531 11.117 -12.047 1 70 188 SER A O 1
ATOM 1512 N N . GLU A 1 189 ? 17.422 11.695 -13.922 1 67.88 189 GLU A N 1
ATOM 1513 C CA . GLU A 1 189 ? 16.578 12.891 -13.969 1 67.88 189 GLU A CA 1
ATOM 1514 C C . GLU A 1 189 ? 15.242 12.594 -14.633 1 67.88 189 GLU A C 1
ATOM 1516 O O . GLU A 1 189 ? 14.32 13.406 -14.57 1 67.88 189 GLU A O 1
ATOM 1521 N N . ILE A 1 190 ? 15.141 11.422 -15.109 1 68.56 190 ILE A N 1
ATOM 1522 C CA . ILE A 1 190 ? 13.922 11.141 -15.867 1 68.56 190 ILE A CA 1
ATOM 1523 C C . ILE A 1 190 ? 12.984 10.266 -15.039 1 68.56 190 ILE A C 1
ATOM 1525 O O . ILE A 1 190 ? 13.43 9.328 -14.367 1 68.56 190 ILE A O 1
ATOM 1529 N N . SER A 1 191 ? 11.797 10.75 -14.953 1 78.12 191 SER A N 1
ATOM 1530 C CA . SER A 1 191 ? 10.766 9.898 -14.375 1 78.12 191 SER A CA 1
ATOM 1531 C C . SER A 1 191 ? 10.258 8.875 -15.383 1 78.12 191 SER A C 1
ATOM 1533 O O . SER A 1 191 ? 9.836 9.234 -16.484 1 78.12 191 SER A O 1
ATOM 1535 N N . LEU A 1 192 ? 10.414 7.617 -15.109 1 88.19 192 LEU A N 1
ATOM 1536 C CA . LEU A 1 192 ? 10.039 6.547 -16.016 1 88.19 192 LEU A CA 1
ATOM 1537 C C . LEU A 1 192 ? 8.656 6.004 -15.688 1 88.19 192 LEU A C 1
ATOM 1539 O O . LEU A 1 192 ? 8.344 5.746 -14.523 1 88.19 192 LEU A O 1
ATOM 1543 N N . SER A 1 193 ? 7.82 5.918 -16.688 1 90.56 193 SER A N 1
ATOM 1544 C CA . SER A 1 193 ? 6.516 5.277 -16.562 1 90.56 193 SER A CA 1
ATOM 1545 C C . SER A 1 193 ? 6.578 3.811 -16.969 1 90.56 193 SER A C 1
ATOM 1547 O O . SER A 1 193 ? 7.586 3.354 -17.516 1 90.56 193 SER A O 1
ATOM 1549 N N . ARG A 1 194 ? 5.465 3.082 -16.75 1 92.94 194 ARG A N 1
ATOM 1550 C CA . ARG A 1 194 ? 5.434 1.688 -17.188 1 92.94 194 ARG A CA 1
ATOM 1551 C C . ARG A 1 194 ? 5.48 1.586 -18.703 1 92.94 194 ARG A C 1
ATOM 1553 O O . ARG A 1 194 ? 5.879 0.555 -19.25 1 92.94 194 ARG A O 1
ATOM 1560 N N . VAL A 1 195 ? 5.047 2.67 -19.328 1 94.62 195 VAL A N 1
ATOM 1561 C CA . VAL A 1 195 ? 5.078 2.701 -20.781 1 94.62 195 VAL A CA 1
ATOM 1562 C C . VAL A 1 195 ? 6.523 2.662 -21.266 1 94.62 195 VAL A C 1
ATOM 1564 O O . VAL A 1 195 ? 6.855 1.915 -22.188 1 94.62 195 VAL A O 1
ATOM 1567 N N . ASP A 1 196 ? 7.363 3.416 -20.609 1 93.5 196 ASP A N 1
ATOM 1568 C CA . ASP A 1 196 ? 8.781 3.434 -20.953 1 93.5 196 ASP A CA 1
ATOM 1569 C C . ASP A 1 196 ? 9.406 2.053 -20.766 1 93.5 196 ASP A C 1
ATOM 1571 O O . ASP A 1 196 ? 10.172 1.589 -21.609 1 93.5 196 ASP A O 1
ATOM 1575 N N . THR A 1 197 ? 9.047 1.492 -19.719 1 94.06 197 THR A N 1
ATOM 1576 C CA . THR A 1 197 ? 9.602 0.179 -19.406 1 94.06 197 THR A CA 1
ATOM 1577 C C . THR A 1 197 ? 9.102 -0.867 -20.406 1 94.06 197 THR A C 1
ATOM 1579 O O . THR A 1 197 ? 9.859 -1.756 -20.812 1 94.06 197 THR A O 1
ATOM 1582 N N . TRP A 1 198 ? 7.863 -0.783 -20.75 1 96.06 198 TRP A N 1
ATOM 1583 C CA . TRP A 1 198 ? 7.301 -1.707 -21.719 1 96.06 198 TRP A CA 1
ATOM 1584 C C . TRP A 1 198 ? 8.023 -1.589 -23.062 1 96.06 198 TRP A C 1
ATOM 1586 O O . TRP A 1 198 ? 8.359 -2.598 -23.688 1 96.06 198 TRP A O 1
ATOM 1596 N N . LEU A 1 199 ? 8.258 -0.392 -23.516 1 95.88 199 LEU A N 1
ATOM 1597 C CA . LEU A 1 199 ? 8.938 -0.151 -24.781 1 95.88 199 LEU A CA 1
ATOM 1598 C C . LEU A 1 199 ? 10.344 -0.74 -24.766 1 95.88 199 LEU A C 1
ATOM 1600 O O . LEU A 1 199 ? 10.75 -1.405 -25.719 1 95.88 199 LEU A O 1
ATOM 1604 N N . GLU A 1 200 ? 10.969 -0.562 -23.703 1 94.81 200 GLU A N 1
ATOM 1605 C CA . GLU A 1 200 ? 12.328 -1.089 -23.578 1 94.81 200 GLU A CA 1
ATOM 1606 C C . GLU A 1 200 ? 12.328 -2.613 -23.516 1 94.81 200 GLU A C 1
ATOM 1608 O O . GLU A 1 200 ? 13.203 -3.268 -24.078 1 94.81 200 GLU A O 1
ATOM 1613 N N . ALA A 1 201 ? 11.383 -3.166 -22.859 1 95.38 201 ALA A N 1
ATOM 1614 C CA . ALA A 1 201 ? 11.289 -4.609 -22.641 1 95.38 201 ALA A CA 1
ATOM 1615 C C . ALA A 1 201 ? 10.984 -5.34 -23.938 1 95.38 201 ALA A C 1
ATOM 1617 O O . ALA A 1 201 ? 11.188 -6.555 -24.047 1 95.38 201 ALA A O 1
ATOM 1618 N N . HIS A 1 202 ? 10.5 -4.668 -24.922 1 96 202 HIS A N 1
ATOM 1619 C CA . HIS A 1 202 ? 10.078 -5.336 -26.141 1 96 202 HIS A CA 1
ATOM 1620 C C . HIS A 1 202 ? 11.016 -5 -27.297 1 96 202 HIS A C 1
ATOM 1622 O O . HIS A 1 202 ? 10.68 -5.23 -28.469 1 96 202 HIS A O 1
ATOM 1628 N N . LYS A 1 203 ? 12.094 -4.492 -26.906 1 92.94 203 LYS A N 1
ATOM 1629 C CA . LYS A 1 203 ? 13.234 -4.359 -27.812 1 92.94 203 LYS A CA 1
ATOM 1630 C C . LYS A 1 203 ? 14.258 -5.469 -27.578 1 92.94 203 LYS A C 1
ATOM 1632 O O . LYS A 1 203 ? 14.57 -5.793 -26.422 1 92.94 203 LYS A O 1
ATOM 1637 N N . GLN A 1 204 ? 14.695 -5.949 -28.641 1 90.75 204 GLN A N 1
ATOM 1638 C CA . GLN A 1 204 ? 15.766 -6.938 -28.531 1 90.75 204 GLN A CA 1
ATOM 1639 C C . GLN A 1 204 ? 17.109 -6.273 -28.234 1 90.75 204 GLN A C 1
ATOM 1641 O O . GLN A 1 204 ? 17.203 -5.043 -28.25 1 90.75 204 GLN A O 1
ATOM 1646 N N . LYS A 1 205 ? 18.062 -7.098 -27.953 1 86.5 205 LYS A N 1
ATOM 1647 C CA . LYS A 1 205 ? 19.375 -6.59 -27.594 1 86.5 205 LYS A CA 1
ATOM 1648 C C . LYS A 1 205 ? 19.969 -5.746 -28.719 1 86.5 205 LYS A C 1
ATOM 1650 O O . LYS A 1 205 ? 20.703 -4.785 -28.453 1 86.5 205 LYS A O 1
ATOM 1655 N N . ASP A 1 206 ? 19.594 -6.062 -29.859 1 89.31 206 ASP A N 1
ATOM 1656 C CA . ASP A 1 206 ? 20.141 -5.34 -31 1 89.31 206 ASP A CA 1
ATOM 1657 C C . ASP A 1 206 ? 19.297 -4.109 -31.328 1 89.31 206 ASP A C 1
ATOM 1659 O O . ASP A 1 206 ? 19.562 -3.4 -32.281 1 89.31 206 ASP A O 1
ATOM 1663 N N . GLY A 1 207 ? 18.266 -3.898 -30.531 1 88.31 207 GLY A N 1
ATOM 1664 C CA . GLY A 1 207 ? 17.453 -2.711 -30.703 1 88.31 207 GLY A CA 1
ATOM 1665 C C . GLY A 1 207 ? 16.25 -2.943 -31.609 1 88.31 207 GLY A C 1
ATOM 1666 O O . GLY A 1 207 ? 15.383 -2.076 -31.734 1 88.31 207 GLY A O 1
ATOM 1667 N N . LYS A 1 208 ? 16.219 -4.145 -32.156 1 91.69 208 LYS A N 1
ATOM 1668 C CA . LYS A 1 208 ? 15.125 -4.438 -33.062 1 91.69 208 LYS A CA 1
ATOM 1669 C C . LYS A 1 208 ? 13.898 -4.969 -32.344 1 91.69 208 LYS A C 1
ATOM 1671 O O . LYS A 1 208 ? 14.023 -5.543 -31.25 1 91.69 208 LYS A O 1
ATOM 1676 N N . VAL A 1 209 ? 12.727 -4.668 -32.938 1 93.81 209 VAL A N 1
ATOM 1677 C CA . VAL A 1 209 ? 11.453 -5.152 -32.406 1 93.81 209 VAL A CA 1
ATOM 1678 C C . VAL A 1 209 ? 10.969 -6.348 -33.219 1 93.81 209 VAL A C 1
ATOM 1680 O O . VAL A 1 209 ? 11.016 -6.324 -34.438 1 93.81 209 VAL A O 1
ATOM 1683 N N . LEU A 1 210 ? 10.617 -7.383 -32.5 1 89.06 210 LEU A N 1
ATOM 1684 C CA . LEU A 1 210 ? 10.109 -8.562 -33.188 1 89.06 210 LEU A CA 1
ATOM 1685 C C . LEU A 1 210 ? 8.922 -8.203 -34.062 1 89.06 210 LEU A C 1
ATOM 1687 O O . LEU A 1 210 ? 8.094 -7.363 -33.688 1 89.06 210 LEU A O 1
ATOM 1691 N N . GLU A 1 211 ? 8.773 -8.961 -35.062 1 88.88 211 GLU A N 1
ATOM 1692 C CA . GLU A 1 211 ? 7.758 -8.664 -36.062 1 88.88 211 GLU A CA 1
ATOM 1693 C C . GLU A 1 211 ? 6.352 -8.758 -35.5 1 88.88 211 GLU A C 1
ATOM 1695 O O . GLU A 1 211 ? 5.5 -7.91 -35.75 1 88.88 211 GLU A O 1
ATOM 1700 N N . ARG A 1 212 ? 6.125 -9.672 -34.688 1 87.31 212 ARG A N 1
ATOM 1701 C CA . ARG A 1 212 ? 4.797 -9.93 -34.156 1 87.31 212 ARG A CA 1
ATOM 1702 C C . ARG A 1 212 ? 4.367 -8.812 -33.188 1 87.31 212 ARG A C 1
ATOM 1704 O O . ARG A 1 212 ? 3.174 -8.609 -32.969 1 87.31 212 ARG A O 1
ATOM 1711 N N . VAL A 1 213 ? 5.301 -8.055 -32.719 1 92.44 213 VAL A N 1
ATOM 1712 C CA . VAL A 1 213 ? 5.008 -7.02 -31.734 1 92.44 213 VAL A CA 1
ATOM 1713 C C . VAL A 1 213 ? 5.168 -5.641 -32.375 1 92.44 213 VAL A C 1
ATOM 1715 O O . VAL A 1 213 ? 4.809 -4.629 -31.766 1 92.44 213 VAL A O 1
ATOM 1718 N N . LYS A 1 214 ? 5.625 -5.539 -33.531 1 93.62 214 LYS A N 1
ATOM 1719 C CA . LYS A 1 214 ? 6.043 -4.301 -34.188 1 93.62 214 LYS A CA 1
ATOM 1720 C C . LYS A 1 214 ? 4.883 -3.316 -34.281 1 93.62 214 LYS A C 1
ATOM 1722 O O . LYS A 1 214 ? 5.031 -2.133 -33.969 1 93.62 214 LYS A O 1
ATOM 1727 N N . GLU A 1 215 ? 3.787 -3.826 -34.75 1 95.31 215 GLU A N 1
ATOM 1728 C CA . GLU A 1 215 ? 2.627 -2.955 -34.906 1 95.31 215 GLU A CA 1
ATOM 1729 C C . GLU A 1 215 ? 2.217 -2.32 -33.562 1 95.31 215 GLU A C 1
ATOM 1731 O O . GLU A 1 215 ? 2.012 -1.106 -33.5 1 95.31 215 GLU A O 1
ATOM 1736 N N . LYS A 1 216 ? 2.068 -3.125 -32.594 1 95.69 216 LYS A N 1
ATOM 1737 C CA . LYS A 1 216 ? 1.686 -2.629 -31.266 1 95.69 216 LYS A CA 1
ATOM 1738 C C . LYS A 1 216 ? 2.744 -1.686 -30.703 1 95.69 216 LYS A C 1
ATOM 1740 O O . LYS A 1 216 ? 2.414 -0.674 -30.094 1 95.69 216 LYS A O 1
ATOM 1745 N N . TYR A 1 217 ? 3.945 -2.041 -30.938 1 96.31 217 TYR A N 1
ATOM 1746 C CA . TYR A 1 217 ? 5.059 -1.215 -30.484 1 96.31 217 TYR A CA 1
ATOM 1747 C C . TYR A 1 217 ? 4.977 0.185 -31.078 1 96.31 217 TYR A C 1
ATOM 1749 O O . TYR A 1 217 ? 5.094 1.181 -30.359 1 96.31 217 TYR A O 1
ATOM 1757 N N . GLU A 1 218 ? 4.738 0.283 -32.312 1 96.81 218 GLU A N 1
ATOM 1758 C CA . GLU A 1 218 ? 4.633 1.561 -33.031 1 96.81 218 GLU A CA 1
ATOM 1759 C C . GLU A 1 218 ? 3.42 2.352 -32.562 1 96.81 218 GLU A C 1
ATOM 1761 O O . GLU A 1 218 ? 3.479 3.576 -32.438 1 96.81 218 GLU A O 1
ATOM 1766 N N . ASN A 1 219 ? 2.422 1.631 -32.281 1 97.75 219 ASN A N 1
ATOM 1767 C CA . ASN A 1 219 ? 1.23 2.293 -31.781 1 97.75 219 ASN A CA 1
ATOM 1768 C C . ASN A 1 219 ? 1.488 2.912 -30.406 1 97.75 219 ASN A C 1
ATOM 1770 O O . ASN A 1 219 ? 1.026 4.02 -30.125 1 97.75 219 ASN A O 1
ATOM 1774 N N . VAL A 1 220 ? 2.186 2.186 -29.578 1 97.25 220 VAL A N 1
ATOM 1775 C CA . VAL A 1 220 ? 2.508 2.688 -28.234 1 97.25 220 VAL A CA 1
ATOM 1776 C C . VAL A 1 220 ? 3.422 3.904 -28.359 1 97.25 220 VAL A C 1
ATOM 1778 O O . VAL A 1 220 ? 3.225 4.902 -27.656 1 97.25 220 VAL A O 1
ATOM 1781 N N . LEU A 1 221 ? 4.32 3.885 -29.25 1 96.12 221 LEU A N 1
ATOM 1782 C CA . LEU A 1 221 ? 5.223 5.008 -29.469 1 96.12 221 LEU A CA 1
ATOM 1783 C C . LEU A 1 221 ? 4.449 6.238 -29.938 1 96.12 221 LEU A C 1
ATOM 1785 O O . LEU A 1 221 ? 4.695 7.352 -29.469 1 96.12 221 LEU A O 1
ATOM 1789 N N . ALA A 1 222 ? 3.615 6 -30.844 1 97.06 222 ALA A N 1
ATOM 1790 C CA . ALA A 1 222 ? 2.801 7.094 -31.359 1 97.06 222 ALA A CA 1
ATOM 1791 C C . ALA A 1 222 ? 1.927 7.699 -30.266 1 97.06 222 ALA A C 1
ATOM 1793 O O . ALA A 1 222 ? 1.791 8.922 -30.188 1 97.06 222 ALA A O 1
ATOM 1794 N N . ALA A 1 223 ? 1.348 6.852 -29.516 1 96.06 223 ALA A N 1
ATOM 1795 C CA . ALA A 1 223 ? 0.516 7.316 -28.406 1 96.06 223 ALA A CA 1
ATOM 1796 C C . ALA A 1 223 ? 1.337 8.125 -27.406 1 96.06 223 ALA A C 1
ATOM 1798 O O . ALA A 1 223 ? 0.874 9.141 -26.891 1 96.06 223 ALA A O 1
ATOM 1799 N N . LYS A 1 224 ? 2.465 7.629 -27.094 1 94.06 224 LYS A N 1
ATOM 1800 C CA . LYS A 1 224 ? 3.357 8.32 -26.172 1 94.06 224 LYS A CA 1
ATOM 1801 C C . LYS A 1 224 ? 3.697 9.719 -26.688 1 94.06 224 LYS A C 1
ATOM 1803 O O . LYS A 1 224 ? 3.709 10.68 -25.922 1 94.06 224 LYS A O 1
ATOM 1808 N N . GLU A 1 225 ? 3.967 9.828 -27.922 1 93.06 225 GLU A N 1
ATOM 1809 C CA . GLU A 1 225 ? 4.277 11.109 -28.531 1 93.06 225 GLU A CA 1
ATOM 1810 C C . GLU A 1 225 ? 3.076 12.055 -28.484 1 93.06 225 GLU A C 1
ATOM 1812 O O . GLU A 1 225 ? 3.229 13.242 -28.203 1 93.06 225 GLU A O 1
ATOM 1817 N N . ARG A 1 226 ? 2.016 11.539 -28.672 1 92.62 226 ARG A N 1
ATOM 1818 C CA . ARG A 1 226 ? 0.792 12.336 -28.656 1 92.62 226 ARG A CA 1
ATOM 1819 C C . ARG A 1 226 ? 0.513 12.859 -27.25 1 92.62 226 ARG A C 1
ATOM 1821 O O . ARG A 1 226 ? 0.035 13.977 -27.078 1 92.62 226 ARG A O 1
ATOM 1828 N N . ASN A 1 227 ? 0.928 12.047 -26.281 1 88.56 227 ASN A N 1
ATOM 1829 C CA . ASN A 1 227 ? 0.544 12.359 -24.906 1 88.56 227 ASN A CA 1
ATOM 1830 C C . ASN A 1 227 ? 1.709 12.953 -24.125 1 88.56 227 ASN A C 1
ATOM 1832 O O . ASN A 1 227 ? 1.639 13.078 -22.891 1 88.56 227 ASN A O 1
ATOM 1836 N N . LYS A 1 228 ? 2.826 13.195 -24.578 1 81.31 228 LYS A N 1
ATOM 1837 C CA . LYS A 1 228 ? 4.066 13.617 -23.938 1 81.31 228 LYS A CA 1
ATOM 1838 C C . LYS A 1 228 ? 3.824 14.789 -23 1 81.31 228 LYS A C 1
ATOM 1840 O O . LYS A 1 228 ? 4.391 14.844 -21.906 1 81.31 228 LYS A O 1
ATOM 1845 N N . ASN A 1 229 ? 2.959 15.68 -23.188 1 72.88 229 ASN A N 1
ATOM 1846 C CA . ASN A 1 229 ? 2.811 16.875 -22.375 1 72.88 229 ASN A CA 1
ATOM 1847 C C . ASN A 1 229 ? 1.502 16.859 -21.594 1 72.88 229 ASN A C 1
ATOM 1849 O O . ASN A 1 229 ? 1.155 17.844 -20.922 1 72.88 229 ASN A O 1
ATOM 1853 N N . LYS A 1 230 ? 0.971 15.695 -21.516 1 67.88 230 LYS A N 1
ATOM 1854 C CA . LYS A 1 230 ? -0.371 15.703 -20.953 1 67.88 230 LYS A CA 1
ATOM 1855 C C . LYS A 1 230 ? -0.36 15.164 -19.516 1 67.88 230 LYS A C 1
ATOM 1857 O O . LYS A 1 230 ? -1.182 15.57 -18.688 1 67.88 230 LYS A O 1
ATOM 1862 N N . ARG A 1 231 ? 0.594 14.344 -19.281 1 64.94 231 ARG A N 1
ATOM 1863 C CA . ARG A 1 231 ? 0.401 13.664 -18.016 1 64.94 231 ARG A CA 1
ATOM 1864 C C . ARG A 1 231 ? 1.59 13.891 -17.094 1 64.94 231 ARG A C 1
ATOM 1866 O O . ARG A 1 231 ? 2.742 13.742 -17.5 1 64.94 231 ARG A O 1
ATOM 1873 N N . THR A 1 232 ? 1.149 14.289 -15.93 1 64.44 232 THR A N 1
ATOM 1874 C CA . THR A 1 232 ? 2.154 14.586 -14.914 1 64.44 232 THR A CA 1
ATOM 1875 C C . THR A 1 232 ? 2.271 13.43 -13.922 1 64.44 232 THR A C 1
ATOM 1877 O O . THR A 1 232 ? 3.152 13.43 -13.062 1 64.44 232 THR A O 1
ATOM 1880 N N . PHE A 1 233 ? 1.307 12.422 -14.117 1 71.75 233 PHE A N 1
ATOM 1881 C CA . PHE A 1 233 ? 1.332 11.297 -13.195 1 71.75 233 PHE A CA 1
ATOM 1882 C C . PHE A 1 233 ? 1.028 9.992 -13.914 1 71.75 233 PHE A C 1
ATOM 1884 O O . PHE A 1 233 ? 0.511 10 -15.039 1 71.75 233 PHE A O 1
ATOM 1891 N N . GLU A 1 234 ? 1.423 8.93 -13.281 1 79.44 234 GLU A N 1
ATOM 1892 C CA . GLU A 1 234 ? 1.125 7.621 -13.859 1 79.44 234 GLU A CA 1
ATOM 1893 C C . GLU A 1 234 ? -0.347 7.262 -13.68 1 79.44 234 GLU A C 1
ATOM 1895 O O . GLU A 1 234 ? -0.836 7.16 -12.555 1 79.44 234 GLU A O 1
ATOM 1900 N N . ASP A 1 235 ? -1.001 7.211 -14.781 1 84.75 235 ASP A N 1
ATOM 1901 C CA . ASP A 1 235 ? -2.41 6.832 -14.797 1 84.75 235 ASP A CA 1
ATOM 1902 C C . ASP A 1 235 ? -2.604 5.461 -15.438 1 84.75 235 ASP A C 1
ATOM 1904 O O . ASP A 1 235 ? -2.705 5.348 -16.656 1 84.75 235 ASP A O 1
ATOM 1908 N N . PHE A 1 236 ? -2.773 4.516 -14.656 1 88.56 236 PHE A N 1
ATOM 1909 C CA . PHE A 1 236 ? -2.785 3.131 -15.109 1 88.56 236 PHE A CA 1
ATOM 1910 C C . PHE A 1 236 ? -4.09 2.809 -15.828 1 88.56 236 PHE A C 1
ATOM 1912 O O . PHE A 1 236 ? -4.188 1.796 -16.531 1 88.56 236 PHE A O 1
ATOM 1919 N N . ASP A 1 237 ? -5.07 3.664 -15.711 1 85.81 237 ASP A N 1
ATOM 1920 C CA . ASP A 1 237 ? -6.359 3.383 -16.344 1 85.81 237 ASP A CA 1
ATOM 1921 C C . ASP A 1 237 ? -6.469 4.051 -17.703 1 85.81 237 ASP A C 1
ATOM 1923 O O . ASP A 1 237 ? -7.348 3.717 -18.5 1 85.81 237 ASP A O 1
ATOM 1927 N N . ASN A 1 238 ? -5.5 5.004 -17.969 1 88.38 238 ASN A N 1
ATOM 1928 C CA . ASN A 1 238 ? -5.66 5.758 -19.203 1 88.38 238 ASN A CA 1
ATOM 1929 C C . ASN A 1 238 ? -4.316 6.023 -19.875 1 88.38 238 ASN A C 1
ATOM 1931 O O . ASN A 1 238 ? -4.191 6.949 -20.672 1 88.38 238 ASN A O 1
ATOM 1935 N N . ASP A 1 239 ? -3.387 5.258 -19.594 1 92.81 239 ASP A N 1
ATOM 1936 C CA . ASP A 1 239 ? -2.088 5.512 -20.203 1 92.81 239 ASP A CA 1
ATOM 1937 C C . ASP A 1 239 ? -2.018 4.906 -21.609 1 92.81 239 ASP A C 1
ATOM 1939 O O . ASP A 1 239 ? -3.023 4.426 -22.125 1 92.81 239 ASP A O 1
ATOM 1943 N N . GLU A 1 240 ? -0.896 4.988 -22.188 1 95.44 240 GLU A N 1
ATOM 1944 C CA . GLU A 1 240 ? -0.717 4.609 -23.594 1 95.44 240 GLU A CA 1
ATOM 1945 C C . GLU A 1 240 ? -0.902 3.105 -23.781 1 95.44 240 GLU A C 1
ATOM 1947 O O . GLU A 1 240 ? -1.349 2.658 -24.844 1 95.44 240 GLU A O 1
ATOM 1952 N N . LEU A 1 241 ? -0.605 2.348 -22.797 1 95.69 241 LEU A N 1
ATOM 1953 C CA . LEU A 1 241 ? -0.776 0.902 -22.906 1 95.69 241 LEU A CA 1
ATOM 1954 C C . LEU A 1 241 ? -2.254 0.527 -22.906 1 95.69 241 LEU A C 1
ATOM 1956 O O . LEU A 1 241 ? -2.672 -0.37 -23.641 1 95.69 241 LEU A O 1
ATOM 1960 N N . VAL A 1 242 ? -2.932 1.189 -22.094 1 94.94 242 VAL A N 1
ATOM 1961 C CA . VAL A 1 242 ? -4.371 0.952 -22.062 1 94.94 242 VAL A CA 1
ATOM 1962 C C . VAL A 1 242 ? -4.996 1.368 -23.391 1 94.94 242 VAL A C 1
ATOM 1964 O O . VAL A 1 242 ? -5.902 0.699 -23.891 1 94.94 242 VAL A O 1
ATOM 1967 N N . GLU A 1 243 ? -4.562 2.439 -23.922 1 95.12 243 GLU A N 1
ATOM 1968 C CA . GLU A 1 243 ? -5.059 2.92 -25.219 1 95.12 243 GLU A CA 1
ATOM 1969 C C . GLU A 1 243 ? -4.848 1.883 -26.312 1 95.12 243 GLU A C 1
ATOM 1971 O O . GLU A 1 243 ? -5.715 1.686 -27.172 1 95.12 243 GLU A O 1
ATOM 1976 N N . VAL A 1 244 ? -3.775 1.228 -26.281 1 96.44 244 VAL A N 1
ATOM 1977 C CA . VAL A 1 244 ? -3.383 0.345 -27.359 1 96.44 244 VAL A CA 1
ATOM 1978 C C . VAL A 1 244 ? -3.881 -1.072 -27.094 1 96.44 244 VAL A C 1
ATOM 1980 O O . VAL A 1 244 ? -4.355 -1.756 -28 1 96.44 244 VAL A O 1
ATOM 1983 N N . PHE A 1 245 ? -3.834 -1.529 -25.812 1 94.62 245 PHE A N 1
ATOM 1984 C CA . PHE A 1 245 ? -4.086 -2.932 -25.5 1 94.62 245 PHE A CA 1
ATOM 1985 C C . PHE A 1 245 ? -5.43 -3.102 -24.797 1 94.62 245 PHE A C 1
ATOM 1987 O O . PHE A 1 245 ? -5.918 -4.223 -24.641 1 94.62 245 PHE A O 1
ATOM 1994 N N . GLY A 1 246 ? -5.984 -2.031 -24.344 1 93.69 246 GLY A N 1
ATOM 1995 C CA . GLY A 1 246 ? -7.164 -2.127 -23.5 1 93.69 246 GLY A CA 1
ATOM 1996 C C . GLY A 1 246 ? -6.836 -2.176 -22.031 1 93.69 246 GLY A C 1
ATOM 1997 O O . GLY A 1 246 ? -5.664 -2.213 -21.641 1 93.69 246 GLY A O 1
ATOM 1998 N N . LYS A 1 247 ? -7.828 -2.164 -21.203 1 92.75 247 LYS A N 1
ATOM 1999 C CA . LYS A 1 247 ? -7.68 -2.125 -19.75 1 92.75 247 LYS A CA 1
ATOM 2000 C C . LYS A 1 247 ? -7.004 -3.393 -19.234 1 92.75 247 LYS A C 1
ATOM 2002 O O . LYS A 1 247 ? -7.238 -4.484 -19.75 1 92.75 247 LYS A O 1
ATOM 2007 N N . ASP A 1 248 ? -6.211 -3.139 -18.203 1 91.38 248 ASP A N 1
ATOM 2008 C CA . ASP A 1 248 ? -5.566 -4.273 -17.562 1 91.38 248 ASP A CA 1
ATOM 2009 C C . ASP A 1 248 ? -6.59 -5.141 -16.828 1 91.38 248 ASP A C 1
ATOM 2011 O O . ASP A 1 248 ? -7.668 -4.668 -16.469 1 91.38 248 ASP A O 1
ATOM 2015 N N . LYS A 1 249 ? -6.168 -6.328 -16.609 1 84.44 249 LYS A N 1
ATOM 2016 C CA . LYS A 1 249 ? -6.957 -7.191 -15.742 1 84.44 249 LYS A CA 1
ATOM 2017 C C . LYS A 1 249 ? -6.762 -6.824 -14.281 1 84.44 249 LYS A C 1
ATOM 2019 O O . LYS A 1 249 ? -5.738 -6.238 -13.914 1 84.44 249 LYS A O 1
ATOM 2024 N N . LYS A 1 250 ? -7.68 -7.133 -13.438 1 76.69 250 LYS A N 1
ATOM 2025 C CA . LYS A 1 250 ? -7.672 -6.703 -12.039 1 76.69 250 LYS A CA 1
ATOM 2026 C C . LYS A 1 250 ? -6.453 -7.254 -11.305 1 76.69 250 LYS A C 1
ATOM 2028 O O . LYS A 1 250 ? -5.867 -6.566 -10.461 1 76.69 250 LYS A O 1
ATOM 2033 N N . GLY A 1 251 ? -6.02 -8.359 -11.672 1 82.5 251 GLY A N 1
ATOM 2034 C CA . GLY A 1 251 ? -4.984 -9.008 -10.891 1 82.5 251 GLY A CA 1
ATOM 2035 C C . GLY A 1 251 ? -3.59 -8.805 -11.453 1 82.5 251 GLY A C 1
ATOM 2036 O O . GLY A 1 251 ? -2.604 -9.234 -10.852 1 82.5 251 GLY A O 1
ATOM 2037 N N . ARG A 1 252 ? -3.596 -8.023 -12.57 1 86.69 252 ARG A N 1
ATOM 2038 C CA . ARG A 1 252 ? -2.297 -7.867 -13.219 1 86.69 252 ARG A CA 1
ATOM 2039 C C . ARG A 1 252 ? -2.213 -6.539 -13.961 1 86.69 252 ARG A C 1
ATOM 2041 O O . ARG A 1 252 ? -3.117 -6.188 -14.719 1 86.69 252 ARG A O 1
ATOM 2048 N N . VAL A 1 253 ? -1.109 -5.91 -13.688 1 92.44 253 VAL A N 1
ATOM 2049 C CA . VAL A 1 253 ? -0.832 -4.676 -14.414 1 92.44 253 VAL A CA 1
ATOM 2050 C C . VAL A 1 253 ? 0.33 -4.891 -15.375 1 92.44 253 VAL A C 1
ATOM 2052 O O . VAL A 1 253 ? 1.42 -5.297 -14.969 1 92.44 253 VAL A O 1
ATOM 2055 N N . ARG A 1 254 ? 0.116 -4.59 -16.609 1 91.25 254 ARG A N 1
ATOM 2056 C CA . ARG A 1 254 ? 1.107 -4.816 -17.656 1 91.25 254 ARG A CA 1
ATOM 2057 C C . ARG A 1 254 ? 2.387 -4.035 -17.375 1 91.25 254 ARG A C 1
ATOM 2059 O O . ARG A 1 254 ? 2.334 -2.889 -16.922 1 91.25 254 ARG A O 1
ATOM 2066 N N . ALA A 1 255 ? 3.498 -4.727 -17.578 1 92.19 255 ALA A N 1
ATOM 2067 C CA . ALA A 1 255 ? 4.824 -4.117 -17.578 1 92.19 255 ALA A CA 1
ATOM 2068 C C . ALA A 1 255 ? 5.258 -3.73 -16.172 1 92.19 255 ALA A C 1
ATOM 2070 O O . ALA A 1 255 ? 6.098 -2.848 -15.992 1 92.19 255 ALA A O 1
ATOM 2071 N N . MET A 1 256 ? 4.59 -4.297 -15.211 1 91.69 256 MET A N 1
ATOM 2072 C CA . MET A 1 256 ? 4.973 -3.994 -13.836 1 91.69 256 MET A CA 1
ATOM 2073 C C . MET A 1 256 ? 5.578 -5.219 -13.156 1 91.69 256 MET A C 1
ATOM 2075 O O . MET A 1 256 ? 6.141 -5.113 -12.07 1 91.69 256 MET A O 1
ATOM 2079 N N . GLY A 1 257 ? 5.566 -6.23 -13.797 1 86.88 257 GLY A N 1
ATOM 2080 C CA . GLY A 1 257 ? 6.129 -7.438 -13.219 1 86.88 257 GLY A CA 1
ATOM 2081 C C . GLY A 1 257 ? 5.094 -8.305 -12.531 1 86.88 257 GLY A C 1
ATOM 2082 O O . GLY A 1 257 ? 3.9 -8 -12.555 1 86.88 257 GLY A O 1
ATOM 2083 N N . SER A 1 258 ? 5.574 -9.352 -11.898 1 83.06 258 SER A N 1
ATOM 2084 C CA . SER A 1 258 ? 4.695 -10.336 -11.266 1 83.06 258 SER A CA 1
ATOM 2085 C C . SER A 1 258 ? 4.191 -9.836 -9.914 1 83.06 258 SER A C 1
ATOM 2087 O O . SER A 1 258 ? 4.875 -9.078 -9.234 1 83.06 258 SER A O 1
ATOM 2089 N N . ASN A 1 259 ? 3.014 -10.164 -9.594 1 84.44 259 ASN A N 1
ATOM 2090 C CA . ASN A 1 259 ? 2.416 -9.961 -8.281 1 84.44 259 ASN A CA 1
ATOM 2091 C C . ASN A 1 259 ? 2.07 -8.492 -8.047 1 84.44 259 ASN A C 1
ATOM 2093 O O . ASN A 1 259 ? 2.096 -8.016 -6.91 1 84.44 259 ASN A O 1
ATOM 2097 N N . ILE A 1 260 ? 2.008 -7.738 -9.117 1 91.38 260 ILE A N 1
ATOM 2098 C CA . ILE A 1 260 ? 1.603 -6.344 -8.992 1 91.38 260 ILE A CA 1
ATOM 2099 C C . ILE A 1 260 ? 0.165 -6.176 -9.477 1 91.38 260 ILE A C 1
ATOM 2101 O O . ILE A 1 260 ? -0.122 -6.367 -10.664 1 91.38 260 ILE A O 1
ATOM 2105 N N . SER A 1 261 ? -0.642 -5.887 -8.57 1 92.12 261 SER A N 1
ATOM 2106 C CA . SER A 1 261 ? -2.047 -5.652 -8.891 1 92.12 261 SER A CA 1
ATOM 2107 C C . SER A 1 261 ? -2.383 -4.168 -8.852 1 92.12 261 SER A C 1
ATOM 2109 O O . SER A 1 261 ? -1.62 -3.365 -8.312 1 92.12 261 SER A O 1
ATOM 2111 N N . ARG A 1 262 ? -3.514 -3.916 -9.469 1 91.38 262 ARG A N 1
ATOM 2112 C CA . ARG A 1 262 ? -3.986 -2.537 -9.453 1 91.38 262 ARG A CA 1
ATOM 2113 C C . ARG A 1 262 ? -4.238 -2.064 -8.023 1 91.38 262 ARG A C 1
ATOM 2115 O O . ARG A 1 262 ? -3.914 -0.929 -7.672 1 91.38 262 ARG A O 1
ATOM 2122 N N . LYS A 1 263 ? -4.777 -2.883 -7.25 1 91.19 263 LYS A N 1
ATOM 2123 C CA . LYS A 1 263 ? -5.055 -2.547 -5.855 1 91.19 263 LYS A CA 1
ATOM 2124 C C . LYS A 1 263 ? -3.768 -2.221 -5.105 1 91.19 263 LYS A C 1
ATOM 2126 O O . LYS A 1 263 ? -3.707 -1.239 -4.363 1 91.19 263 LYS A O 1
ATOM 2131 N N . LYS A 1 264 ? -2.828 -3.002 -5.312 1 92.56 264 LYS A N 1
ATOM 2132 C CA . LYS A 1 264 ? -1.53 -2.77 -4.688 1 92.56 264 LYS A CA 1
ATOM 2133 C C . LYS A 1 264 ? -0.953 -1.419 -5.102 1 92.56 264 LYS A C 1
ATOM 2135 O O . LYS A 1 264 ? -0.466 -0.66 -4.262 1 92.56 264 LYS A O 1
ATOM 2140 N N . LEU A 1 265 ? -1.045 -1.151 -6.324 1 92.5 265 LEU A N 1
ATOM 2141 C CA . LEU A 1 265 ? -0.514 0.108 -6.832 1 92.5 265 LEU A CA 1
ATOM 2142 C C . LEU A 1 265 ? -1.278 1.294 -6.254 1 92.5 265 LEU A C 1
ATOM 2144 O O . LEU A 1 265 ? -0.687 2.336 -5.961 1 92.5 265 LEU A O 1
ATOM 2148 N N . THR A 1 266 ? -2.504 1.085 -6.129 1 91.88 266 THR A N 1
ATOM 2149 C CA . THR A 1 266 ? -3.318 2.129 -5.52 1 91.88 266 THR A CA 1
ATOM 2150 C C . THR A 1 266 ? -2.879 2.385 -4.078 1 91.88 266 THR A C 1
ATOM 2152 O O . THR A 1 266 ? -2.721 3.535 -3.668 1 91.88 266 THR A O 1
ATOM 2155 N N . HIS A 1 267 ? -2.641 1.36 -3.398 1 94.38 267 HIS A N 1
ATOM 2156 C CA . HIS A 1 267 ? -2.217 1.484 -2.01 1 94.38 267 HIS A CA 1
ATOM 2157 C C . HIS A 1 267 ? -0.883 2.215 -1.903 1 94.38 267 HIS A C 1
ATOM 2159 O O . HIS A 1 267 ? -0.625 2.906 -0.915 1 94.38 267 HIS A O 1
ATOM 2165 N N . LEU A 1 268 ? -0.145 2.09 -2.885 1 95.25 268 LEU A N 1
ATOM 2166 C CA . LEU A 1 268 ? 1.226 2.584 -2.82 1 95.25 268 LEU A CA 1
ATOM 2167 C C . LEU A 1 268 ? 1.322 3.998 -3.383 1 95.25 268 LEU A C 1
ATOM 2169 O O . LEU A 1 268 ? 2.377 4.633 -3.303 1 95.25 268 LEU A O 1
ATOM 2173 N N . GLY A 1 269 ? 0.255 4.496 -3.898 1 93.19 269 GLY A N 1
ATOM 2174 C CA . GLY A 1 269 ? 0.289 5.754 -4.633 1 93.19 269 GLY A CA 1
ATOM 2175 C C . GLY A 1 269 ? 0.796 6.914 -3.799 1 93.19 269 GLY A C 1
ATOM 2176 O O . GLY A 1 269 ? 1.721 7.621 -4.207 1 93.19 269 GLY A O 1
ATOM 2177 N N . VAL A 1 270 ? 0.309 7.113 -2.695 1 94.5 270 VAL A N 1
ATOM 2178 C CA . VAL A 1 270 ? 0.676 8.227 -1.828 1 94.5 270 VAL A CA 1
ATOM 2179 C C . VAL A 1 270 ? 2.102 8.031 -1.315 1 94.5 270 VAL A C 1
ATOM 2181 O O . VAL A 1 270 ? 2.891 8.984 -1.283 1 94.5 270 VAL A O 1
ATOM 2184 N N . ALA A 1 271 ? 2.4 6.828 -0.958 1 95.44 271 ALA A N 1
ATOM 2185 C CA . ALA A 1 271 ? 3.742 6.535 -0.458 1 95.44 271 ALA A CA 1
ATOM 2186 C C . ALA A 1 271 ? 4.801 6.867 -1.505 1 95.44 271 ALA A C 1
ATOM 2188 O O . ALA A 1 271 ? 5.82 7.488 -1.192 1 95.44 271 ALA A O 1
ATOM 2189 N N . LYS A 1 272 ? 4.535 6.48 -2.674 1 91.88 272 LYS A N 1
ATOM 2190 C CA . LYS A 1 272 ? 5.477 6.758 -3.756 1 91.88 272 LYS A CA 1
ATOM 2191 C C . LYS A 1 272 ? 5.637 8.258 -3.971 1 91.88 272 LYS A C 1
ATOM 2193 O O . LYS A 1 272 ? 6.754 8.75 -4.16 1 91.88 272 LYS A O 1
ATOM 2198 N N . SER A 1 273 ? 4.594 8.914 -3.945 1 91.81 273 SER A N 1
ATOM 2199 C CA . SER A 1 273 ? 4.629 10.367 -4.117 1 91.81 273 SER A CA 1
ATOM 2200 C C . SER A 1 273 ? 5.438 11.031 -3.01 1 91.81 273 SER A C 1
ATOM 2202 O O . SER A 1 273 ? 6.266 11.906 -3.277 1 91.81 273 SER A O 1
ATOM 2204 N N . LYS A 1 274 ? 5.266 10.633 -1.871 1 93.69 274 LYS A N 1
ATOM 2205 C CA . LYS A 1 274 ? 5.98 11.219 -0.741 1 93.69 274 LYS A CA 1
ATOM 2206 C C . LYS A 1 274 ? 7.469 10.883 -0.795 1 93.69 274 LYS A C 1
ATOM 2208 O O . LYS A 1 274 ? 8.312 11.727 -0.48 1 93.69 274 LYS A O 1
ATOM 2213 N N . LEU A 1 275 ? 7.703 9.727 -1.151 1 92.38 275 LEU A N 1
ATOM 2214 C CA . LEU A 1 275 ? 9.102 9.336 -1.289 1 92.38 275 LEU A CA 1
ATOM 2215 C C . LEU A 1 275 ? 9.789 10.172 -2.367 1 92.38 275 LEU A C 1
ATOM 2217 O O . LEU A 1 275 ? 10.945 10.57 -2.205 1 92.38 275 LEU A O 1
ATOM 2221 N N . GLU A 1 276 ? 9.07 10.391 -3.396 1 87 276 GLU A N 1
ATOM 2222 C CA . GLU A 1 276 ? 9.617 11.227 -4.457 1 87 276 GLU A CA 1
ATOM 2223 C C . GLU A 1 276 ? 9.859 12.656 -3.965 1 87 276 GLU A C 1
ATOM 2225 O O . GLU A 1 276 ? 10.883 13.266 -4.289 1 87 276 GLU A O 1
ATOM 2230 N N . GLN A 1 277 ? 9.016 13.148 -3.236 1 86.75 277 GLN A N 1
ATOM 2231 C CA . GLN A 1 277 ? 9.172 14.477 -2.656 1 86.75 277 GLN A CA 1
ATOM 2232 C C . GLN A 1 277 ? 10.375 14.539 -1.725 1 86.75 277 GLN A C 1
ATOM 2234 O O . GLN A 1 277 ? 11.141 15.508 -1.752 1 86.75 277 GLN A O 1
ATOM 2239 N N . HIS A 1 278 ? 10.508 13.539 -0.97 1 87.5 278 HIS A N 1
ATOM 2240 C CA . HIS A 1 278 ? 11.633 13.477 -0.042 1 87.5 278 HIS A CA 1
ATOM 2241 C C . HIS A 1 278 ? 12.961 13.391 -0.789 1 87.5 278 HIS A C 1
ATOM 2243 O O . HIS A 1 278 ? 13.953 13.992 -0.371 1 87.5 278 HIS A O 1
ATOM 2249 N N . LYS A 1 279 ? 12.906 12.664 -1.753 1 83.06 279 LYS A N 1
ATOM 2250 C CA . LYS A 1 279 ? 14.117 12.547 -2.561 1 83.06 279 LYS A CA 1
ATOM 2251 C C . LYS A 1 279 ? 14.523 13.898 -3.135 1 83.06 279 LYS A C 1
ATOM 2253 O O . LYS A 1 279 ? 15.703 14.266 -3.102 1 83.06 279 LYS A O 1
ATOM 2258 N N . LYS A 1 280 ? 13.594 14.578 -3.602 1 82 280 LYS A N 1
ATOM 2259 C CA . LYS A 1 280 ? 13.867 15.898 -4.152 1 82 280 LYS A CA 1
ATOM 2260 C C . LYS A 1 280 ? 14.391 16.844 -3.076 1 82 280 LYS A C 1
ATOM 2262 O O . LYS A 1 280 ? 15.359 17.578 -3.299 1 82 280 LYS A O 1
ATOM 2267 N N . SER A 1 281 ? 13.82 16.797 -2.059 1 82.25 281 SER A N 1
ATOM 2268 C CA . SER A 1 281 ? 14.234 17.641 -0.947 1 82.25 281 SER A CA 1
ATOM 2269 C C . SER A 1 281 ? 15.641 17.297 -0.474 1 82.25 281 SER A C 1
ATOM 2271 O O . SER A 1 281 ? 16.438 18.172 -0.169 1 82.25 281 SER A O 1
ATOM 2273 N N . SER A 1 282 ? 15.844 16.047 -0.418 1 79.31 282 SER A N 1
ATOM 2274 C CA . SER A 1 282 ? 17.156 15.578 0.001 1 79.31 282 SER A CA 1
ATOM 2275 C C . SER A 1 282 ? 18.234 16.016 -0.99 1 79.31 282 SER A C 1
ATOM 2277 O O . SER A 1 282 ? 19.344 16.375 -0.591 1 79.31 282 SER A O 1
ATOM 2279 N N . GLN A 1 283 ? 17.875 15.953 -2.146 1 78 283 GLN A N 1
ATOM 2280 C CA . GLN A 1 283 ? 18.812 16.391 -3.172 1 78 283 GLN A CA 1
ATOM 2281 C C . GLN A 1 283 ? 19.078 17.891 -3.072 1 78 283 GLN A C 1
ATOM 2283 O O . GLN A 1 283 ? 20.203 18.344 -3.219 1 78 283 GLN A O 1
ATOM 2288 N N . GLU A 1 284 ? 18.109 18.547 -2.809 1 80.25 284 GLU A N 1
ATOM 2289 C CA . GLU A 1 284 ? 18.25 19.984 -2.627 1 80.25 284 GLU A CA 1
ATOM 2290 C C . GLU A 1 284 ? 19.094 20.312 -1.4 1 80.25 284 GLU A C 1
ATOM 2292 O O . GLU A 1 284 ? 19.953 21.188 -1.446 1 80.25 284 GLU A O 1
ATOM 2297 N N . LEU A 1 285 ? 18.906 19.578 -0.468 1 81.25 285 LEU A N 1
ATOM 2298 C CA . LEU A 1 285 ? 19.656 19.781 0.761 1 81.25 285 LEU A CA 1
ATOM 2299 C C . LEU A 1 285 ? 21.125 19.391 0.568 1 81.25 285 LEU A C 1
ATOM 2301 O O . LEU A 1 285 ? 22.016 20.062 1.067 1 81.25 285 LEU A O 1
ATOM 2305 N N . ALA A 1 286 ? 21.266 18.406 -0.081 1 77.62 286 ALA A N 1
ATOM 2306 C CA . ALA A 1 286 ? 22.625 17.969 -0.372 1 77.62 286 ALA A CA 1
ATOM 2307 C C . ALA A 1 286 ? 23.359 18.984 -1.234 1 77.62 286 ALA A C 1
ATOM 2309 O O . ALA A 1 286 ? 24.531 19.281 -0.994 1 77.62 286 ALA A O 1
ATOM 2310 N N . SER A 1 287 ? 22.672 19.484 -2.152 1 80.38 287 SER A N 1
ATOM 2311 C CA . SER A 1 287 ? 23.25 20.531 -2.984 1 80.38 287 SER A CA 1
ATOM 2312 C C . SER A 1 287 ? 23.594 21.781 -2.162 1 80.38 287 SER A C 1
ATOM 2314 O O . SER A 1 287 ? 24.641 22.391 -2.352 1 80.38 287 SER A O 1
ATOM 2316 N N . PHE A 1 288 ? 22.781 22.047 -1.35 1 82.06 288 PHE A N 1
ATOM 2317 C CA . PHE A 1 288 ? 23.016 23.172 -0.466 1 82.06 288 PHE A CA 1
ATOM 2318 C C . PHE A 1 288 ? 24.234 22.938 0.416 1 82.06 288 PHE A C 1
ATOM 2320 O O . PHE A 1 288 ? 25.047 23.844 0.602 1 82.06 288 PHE A O 1
ATOM 2327 N N . LYS A 1 289 ? 24.281 21.812 0.901 1 79.06 289 LYS A N 1
ATOM 2328 C CA . LYS A 1 289 ? 25.438 21.438 1.714 1 79.06 289 LYS A CA 1
ATOM 2329 C C . LYS A 1 289 ? 26.734 21.594 0.932 1 79.06 289 LYS A C 1
ATOM 2331 O O . LYS A 1 289 ? 27.703 22.188 1.432 1 79.06 289 LYS A O 1
ATOM 2336 N N . ASP A 1 290 ? 26.719 21.141 -0.158 1 78.81 290 ASP A N 1
ATOM 2337 C CA . ASP A 1 290 ? 27.906 21.234 -0.993 1 78.81 290 ASP A CA 1
ATOM 2338 C C . ASP A 1 290 ? 28.25 22.688 -1.306 1 78.81 290 ASP A C 1
ATOM 2340 O O . ASP A 1 290 ? 29.406 23.078 -1.294 1 78.81 290 ASP A O 1
ATOM 2344 N N . GLU A 1 291 ? 27.234 23.422 -1.528 1 78 291 GLU A N 1
ATOM 2345 C CA . GLU A 1 291 ? 27.422 24.844 -1.798 1 78 291 GLU A CA 1
ATOM 2346 C C . GLU A 1 291 ? 27.984 25.562 -0.573 1 78 291 GLU A C 1
ATOM 2348 O O . GLU A 1 291 ? 28.875 26.406 -0.694 1 78 291 GLU A O 1
ATOM 2353 N N . MET A 1 292 ? 27.531 25.234 0.467 1 78.81 292 MET A N 1
ATOM 2354 C CA . MET A 1 292 ? 27.984 25.859 1.707 1 78.81 292 MET A CA 1
ATOM 2355 C C . MET A 1 292 ? 29.422 25.484 2.016 1 78.81 292 MET A C 1
ATOM 2357 O O . MET A 1 292 ? 30.219 26.312 2.449 1 78.81 292 MET A O 1
ATOM 2361 N N . ILE A 1 293 ? 29.703 24.266 1.797 1 76.94 293 ILE A N 1
ATOM 2362 C CA . ILE A 1 293 ? 31.078 23.797 2.002 1 76.94 293 ILE A CA 1
ATOM 2363 C C . ILE A 1 293 ? 32.031 24.547 1.064 1 76.94 293 ILE A C 1
ATOM 2365 O O . ILE A 1 293 ? 33.094 25.016 1.484 1 76.94 293 ILE A O 1
ATOM 2369 N N . SER A 1 294 ? 31.594 24.781 -0.073 1 80.75 294 SER A N 1
ATOM 2370 C CA . SER A 1 294 ? 32.406 25.516 -1.05 1 80.75 294 SER A CA 1
ATOM 2371 C C . SER A 1 294 ? 32.562 26.969 -0.653 1 80.75 294 SER A C 1
ATOM 2373 O O . SER A 1 294 ? 33.656 27.547 -0.798 1 80.75 294 SER A O 1
ATOM 2375 N N . LEU A 1 295 ? 31.547 27.484 -0.189 1 75.12 295 LEU A N 1
ATOM 2376 C CA . LEU A 1 295 ? 31.578 28.891 0.233 1 75.12 295 LEU A CA 1
ATOM 2377 C C . LEU A 1 295 ? 32.5 29.078 1.426 1 75.12 295 LEU A C 1
ATOM 2379 O O . LEU A 1 295 ? 33.281 30.016 1.467 1 75.12 295 LEU A O 1
ATOM 2383 N N . VAL A 1 296 ? 32.438 28.203 2.295 1 72.56 296 VAL A N 1
ATOM 2384 C CA . VAL A 1 296 ? 33.281 28.25 3.471 1 72.56 296 VAL A CA 1
ATOM 2385 C C . VAL A 1 296 ? 34.75 28.094 3.051 1 72.56 296 VAL A C 1
ATOM 2387 O O . VAL A 1 296 ? 35.625 28.844 3.512 1 72.56 296 VAL A O 1
ATOM 2390 N N . ASP A 1 297 ? 34.969 27.234 2.182 1 74.25 297 ASP A N 1
ATOM 2391 C CA . ASP A 1 297 ? 36.312 27.016 1.689 1 74.25 297 ASP A CA 1
ATOM 2392 C C . ASP A 1 297 ? 36.844 28.266 0.972 1 74.25 297 ASP A C 1
ATOM 2394 O O . ASP A 1 297 ? 38 28.672 1.188 1 74.25 297 ASP A O 1
ATOM 2398 N N . SER A 1 298 ? 36.031 28.891 0.245 1 77.19 298 SER A N 1
ATOM 2399 C CA . SER A 1 298 ? 36.438 30.094 -0.491 1 77.19 298 SER A CA 1
ATOM 2400 C C . SER A 1 298 ? 36.719 31.25 0.454 1 77.19 298 SER A C 1
ATOM 2402 O O . SER A 1 298 ? 37.688 32 0.279 1 77.19 298 SER A O 1
ATOM 2404 N N . ARG A 1 299 ? 35.906 31.391 1.393 1 70.94 299 ARG A N 1
ATOM 2405 C CA . ARG A 1 299 ? 36.062 32.469 2.352 1 70.94 299 ARG A CA 1
ATOM 2406 C C . ARG A 1 299 ? 37.312 32.281 3.211 1 70.94 299 ARG A C 1
ATOM 2408 O O . ARG A 1 299 ? 38.031 33.219 3.521 1 70.94 299 ARG A O 1
ATOM 2415 N N . MET A 1 300 ? 37.531 31.109 3.502 1 71.62 300 MET A N 1
ATOM 2416 C CA . MET A 1 300 ? 38.719 30.797 4.273 1 71.62 300 MET A CA 1
ATOM 2417 C C . MET A 1 300 ? 39.969 31.047 3.457 1 71.62 300 MET A C 1
ATOM 2419 O O . MET A 1 300 ? 40.969 31.547 3.98 1 71.62 300 MET A O 1
ATOM 2423 N N . ASP A 1 301 ? 39.938 30.75 2.258 1 73.5 301 ASP A N 1
ATOM 2424 C CA . ASP A 1 301 ? 41.062 31.031 1.371 1 73.5 301 ASP A CA 1
ATOM 2425 C C . ASP A 1 301 ? 41.281 32.531 1.247 1 73.5 301 ASP A C 1
ATOM 2427 O O . ASP A 1 301 ? 42.438 33 1.289 1 73.5 301 ASP A O 1
ATOM 2431 N N . ASN A 1 302 ? 40.25 33.281 1.158 1 72.81 302 ASN A N 1
ATOM 2432 C CA . ASN A 1 302 ? 40.344 34.75 1.062 1 72.81 302 ASN A CA 1
ATOM 2433 C C . ASN A 1 302 ? 40.938 35.344 2.342 1 72.81 302 ASN A C 1
ATOM 2435 O O . ASN A 1 302 ? 41.75 36.25 2.289 1 72.81 302 ASN A O 1
ATOM 2439 N N . PHE A 1 303 ? 40.562 34.812 3.371 1 67.81 303 PHE A N 1
ATOM 2440 C CA . PHE A 1 303 ? 41.031 35.281 4.66 1 67.81 303 PHE A CA 1
ATOM 2441 C C . PHE A 1 303 ? 42.5 34.969 4.84 1 67.81 303 PHE A C 1
ATOM 2443 O O . PHE A 1 303 ? 43.281 35.812 5.301 1 67.81 303 PHE A O 1
ATOM 2450 N N . GLU A 1 304 ? 42.844 33.812 4.441 1 67.56 304 GLU A N 1
ATOM 2451 C CA . GLU A 1 304 ? 44.25 33.438 4.5 1 67.56 304 GLU A CA 1
ATOM 2452 C C . GLU A 1 304 ? 45.094 34.344 3.592 1 67.56 304 GLU A C 1
ATOM 2454 O O . GLU A 1 304 ? 46.188 34.75 3.967 1 67.56 304 GLU A O 1
ATOM 2459 N N . GLY A 1 305 ? 44.531 34.719 2.514 1 67.81 305 GLY A N 1
ATOM 2460 C CA . GLY A 1 305 ? 45.219 35.625 1.614 1 67.81 305 GLY A CA 1
ATOM 2461 C C . GLY A 1 305 ? 45.375 37.031 2.18 1 67.81 305 GLY A C 1
ATOM 2462 O O . GLY A 1 305 ? 46.438 37.625 2.084 1 67.81 305 GLY A O 1
ATOM 2463 N N . LEU A 1 306 ? 44.375 37.531 2.809 1 66.06 306 LEU A N 1
ATOM 2464 C CA . LEU A 1 306 ? 44.406 38.844 3.414 1 66.06 306 LEU A CA 1
ATOM 2465 C C . LEU A 1 306 ? 45.375 38.875 4.586 1 66.06 306 LEU A C 1
ATOM 2467 O O . LEU A 1 306 ? 46.125 39.844 4.734 1 66.06 306 LEU A O 1
ATOM 2471 N N . MET A 1 307 ? 45.406 37.875 5.332 1 65.62 307 MET A N 1
ATOM 2472 C CA . MET A 1 307 ? 46.312 37.781 6.461 1 65.62 307 MET A CA 1
ATOM 2473 C C . MET A 1 307 ? 47.781 37.75 5.98 1 65.62 307 MET A C 1
ATOM 2475 O O . MET A 1 307 ? 48.625 38.438 6.559 1 65.62 307 MET A O 1
ATOM 2479 N N . GLN A 1 308 ? 48 37.125 4.91 1 70.19 308 GLN A N 1
ATOM 2480 C CA . GLN A 1 308 ? 49.344 37.062 4.352 1 70.19 308 GLN A CA 1
ATOM 2481 C C . GLN A 1 308 ? 49.781 38.438 3.814 1 70.19 308 GLN A C 1
ATOM 2483 O O . GLN A 1 308 ? 50.938 38.844 3.992 1 70.19 308 GLN A O 1
ATOM 2488 N N . ALA A 1 309 ? 48.906 39.219 3.316 1 68.12 309 ALA A N 1
ATOM 2489 C CA . ALA A 1 309 ? 49.188 40.562 2.785 1 68.12 309 ALA A CA 1
ATOM 2490 C C . ALA A 1 309 ? 49.5 41.531 3.908 1 68.12 309 ALA A C 1
ATOM 2492 O O . ALA A 1 309 ? 50.438 42.344 3.807 1 68.12 309 ALA A O 1
ATOM 2493 N N . ILE A 1 310 ? 48.844 41.469 4.973 1 63.06 310 ILE A N 1
ATOM 2494 C CA . ILE A 1 310 ? 49.031 42.344 6.109 1 63.06 310 ILE A CA 1
ATOM 2495 C C . ILE A 1 310 ? 50.375 42.031 6.789 1 63.06 310 ILE A C 1
ATOM 2497 O O . ILE A 1 310 ? 51.156 42.938 7.102 1 63.06 310 ILE A O 1
ATOM 2501 N N . LEU A 1 311 ? 50.75 40.844 6.879 1 64.62 311 LEU A N 1
ATOM 2502 C CA . LEU A 1 311 ? 52 40.438 7.488 1 64.62 311 LEU A CA 1
ATOM 2503 C C . LEU A 1 311 ? 53.188 40.844 6.625 1 64.62 311 LEU A C 1
ATOM 2505 O O . LEU A 1 311 ? 54.219 41.312 7.148 1 64.62 311 LEU A O 1
ATOM 2509 N N . SER A 1 312 ? 53.094 40.969 5.406 1 68.25 312 SER A N 1
ATOM 2510 C CA . SER A 1 312 ? 54.156 41.406 4.5 1 68.25 312 SER A CA 1
ATOM 2511 C C . SER A 1 312 ? 54.344 42.906 4.578 1 68.25 312 SER A C 1
ATOM 2513 O O . SER A 1 312 ? 55.5 43.375 4.52 1 68.25 312 SER A O 1
ATOM 2515 N N . LYS A 1 313 ? 53.438 43.781 4.879 1 60.53 313 LYS A N 1
ATOM 2516 C CA . LYS A 1 313 ? 53.562 45.219 4.961 1 60.53 313 LYS A CA 1
ATOM 2517 C C . LYS A 1 313 ? 54.156 45.656 6.301 1 60.53 313 LYS A C 1
ATOM 2519 O O . LYS A 1 313 ? 54.906 46.625 6.367 1 60.53 313 LYS A O 1
ATOM 2524 N N . ILE A 1 314 ? 53.938 45.031 7.289 1 59.78 314 ILE A N 1
ATOM 2525 C CA . ILE A 1 314 ? 54.5 45.344 8.586 1 59.78 314 ILE A CA 1
ATOM 2526 C C . ILE A 1 314 ? 56 45 8.57 1 59.78 314 ILE A C 1
ATOM 2528 O O . ILE A 1 314 ? 56.812 45.75 9.109 1 59.78 314 ILE A O 1
ATOM 2532 N N . THR A 1 315 ? 56.5 44.156 7.918 1 58.34 315 THR A N 1
ATOM 2533 C CA . THR A 1 315 ? 57.906 43.781 7.855 1 58.34 315 THR A CA 1
ATOM 2534 C C . THR A 1 315 ? 58.688 44.75 6.965 1 58.34 315 THR A C 1
ATOM 2536 O O . THR A 1 315 ? 59.875 45 7.195 1 58.34 315 THR A O 1
ATOM 2539 N N . THR A 1 316 ? 58.219 45.562 6.117 1 54.53 316 THR A N 1
ATOM 2540 C CA . THR A 1 316 ? 58.969 46.469 5.258 1 54.53 316 THR A CA 1
ATOM 2541 C C . THR A 1 316 ? 59.094 47.844 5.898 1 54.53 316 THR A C 1
ATOM 2543 O O . THR A 1 316 ? 60 48.625 5.578 1 54.53 316 THR A O 1
ATOM 2546 N N . LYS A 1 317 ? 58.438 48.562 6.844 1 50.09 317 LYS A N 1
ATOM 2547 C CA . LYS A 1 317 ? 58.594 49.938 7.344 1 50.09 317 LYS A CA 1
ATOM 2548 C C . LYS A 1 317 ? 59.531 49.969 8.547 1 50.09 317 LYS A C 1
ATOM 2550 O O . LYS A 1 317 ? 59.719 51 9.172 1 50.09 317 LYS A O 1
ATOM 2555 N N . SER A 1 318 ? 60.219 48.969 9.102 1 44.25 318 SER A N 1
ATOM 2556 C CA . SER A 1 318 ? 61.281 49.188 10.086 1 44.25 318 SER A CA 1
ATOM 2557 C C . SER A 1 318 ? 62.531 49.812 9.438 1 44.25 318 SER A C 1
ATOM 2559 O O . SER A 1 318 ? 63 49.281 8.43 1 44.25 318 SER A O 1
ATOM 2561 N N . PRO A 1 319 ? 62.938 51.094 9.703 1 41.69 319 PRO A N 1
ATOM 2562 C CA . PRO A 1 319 ? 64.188 51.656 9.289 1 41.69 319 PRO A CA 1
ATOM 2563 C C . PRO A 1 319 ? 65.375 50.688 9.461 1 41.69 319 PRO A C 1
ATOM 2565 O O . PRO A 1 319 ? 65.25 49.75 10.25 1 41.69 319 PRO A O 1
ATOM 2568 N N . ALA A 1 320 ? 66.562 50.906 8.719 1 36.31 320 ALA A N 1
ATOM 2569 C CA . ALA A 1 320 ? 67.875 50.25 8.711 1 36.31 320 ALA A CA 1
ATOM 2570 C C . ALA A 1 320 ? 68.562 50.312 10.086 1 36.31 320 ALA A C 1
ATOM 2572 O O . ALA A 1 320 ? 69.125 51.344 10.453 1 36.31 320 ALA A O 1
ATOM 2573 N N . VAL A 1 321 ? 68.188 50.156 11.273 1 33.22 321 VAL A N 1
ATOM 2574 C CA . VAL A 1 321 ? 69.188 50.031 12.32 1 33.22 321 VAL A CA 1
ATOM 2575 C C . VAL A 1 321 ? 70.312 49.125 11.836 1 33.22 321 VAL A C 1
ATOM 2577 O O . VAL A 1 321 ? 70.062 48.188 11.047 1 33.22 321 VAL A O 1
ATOM 2580 N N . VAL A 1 322 ? 71.688 49.562 12.07 1 34.25 322 VAL A N 1
ATOM 2581 C CA . VAL A 1 322 ? 73 49.031 11.938 1 34.25 322 VAL A CA 1
ATOM 2582 C C . VAL A 1 322 ? 73.062 47.562 12.312 1 34.25 322 VAL A C 1
ATOM 2584 O O . VAL A 1 322 ? 72.25 47.125 13.148 1 34.25 322 VAL A O 1
ATOM 2587 N N . ASN A 1 323 ? 73.812 46.625 11.586 1 30.7 323 ASN A N 1
ATOM 2588 C CA . ASN A 1 323 ? 74.188 45.25 11.547 1 30.7 323 ASN A CA 1
ATOM 2589 C C . ASN A 1 323 ? 74.812 44.781 12.875 1 30.7 323 ASN A C 1
ATOM 2591 O O . ASN A 1 323 ? 76 44.688 13.016 1 30.7 323 ASN A O 1
ATOM 2595 N N . SER A 1 324 ? 74.688 45.438 14.031 1 31.23 324 SER A N 1
ATOM 2596 C CA . SER A 1 324 ? 75.562 44.719 14.922 1 31.23 324 SER A CA 1
ATOM 2597 C C . SER A 1 324 ? 75.25 43.219 14.93 1 31.23 324 SER A C 1
ATOM 2599 O O . SER A 1 324 ? 74.125 42.812 14.844 1 31.23 324 SER A O 1
ATOM 2601 N N . PRO A 1 325 ? 76.312 42.25 14.695 1 30.02 325 PRO A N 1
ATOM 2602 C CA . PRO A 1 325 ? 76.312 40.781 14.625 1 30.02 325 PRO A CA 1
ATOM 2603 C C . PRO A 1 325 ? 75.562 40.156 15.781 1 30.02 325 PRO A C 1
ATOM 2605 O O . PRO A 1 325 ? 76 40.188 16.922 1 30.02 325 PRO A O 1
ATOM 2608 N N . VAL A 1 326 ? 74.438 40.594 16.172 1 27.41 326 VAL A N 1
ATOM 2609 C CA . VAL A 1 326 ? 74 39.875 17.344 1 27.41 326 VAL A CA 1
ATOM 2610 C C . VAL A 1 326 ? 73.938 38.375 17.047 1 27.41 326 VAL A C 1
ATOM 2612 O O . VAL A 1 326 ? 73.688 37.969 15.906 1 27.41 326 VAL A O 1
ATOM 2615 N N . SER A 1 327 ? 74.625 37.531 17.797 1 26.05 327 SER A N 1
ATOM 2616 C CA . SER A 1 327 ? 74.75 36.062 17.891 1 26.05 327 SER A CA 1
ATOM 2617 C C . SER A 1 327 ? 73.375 35.375 17.625 1 26.05 327 SER A C 1
ATOM 2619 O O . SER A 1 327 ? 72.312 36 17.797 1 26.05 327 SER A O 1
ATOM 2621 N N . ASP A 1 328 ? 73.375 34.094 17.141 1 25.19 328 ASP A N 1
ATOM 2622 C CA . ASP A 1 328 ? 72.5 33.062 16.547 1 25.19 328 ASP A CA 1
ATOM 2623 C C . ASP A 1 328 ? 71.312 32.781 17.453 1 25.19 328 ASP A C 1
ATOM 2625 O O . ASP A 1 328 ? 71.438 32.062 18.453 1 25.19 328 ASP A O 1
ATOM 2629 N N . PRO A 1 329 ? 70.688 33.719 18.156 1 26.17 329 PRO A N 1
ATOM 2630 C CA . PRO A 1 329 ? 69.875 32.906 19.078 1 26.17 329 PRO A CA 1
ATOM 2631 C C . PRO A 1 329 ? 68.938 31.922 18.359 1 26.17 329 PRO A C 1
ATOM 2633 O O . PRO A 1 329 ? 68.688 32.094 17.172 1 26.17 329 PRO A O 1
ATOM 2636 N N . GLY A 1 330 ? 68.5 30.797 18.969 1 22.39 330 GLY A N 1
ATOM 2637 C CA . GLY A 1 330 ? 67.75 29.562 18.703 1 22.39 330 GLY A CA 1
ATOM 2638 C C . GLY A 1 330 ? 66.438 29.781 18 1 22.39 330 GLY A C 1
ATOM 2639 O O . GLY A 1 330 ? 65.938 30.891 17.969 1 22.39 330 GLY A O 1
ATOM 2640 N N . SER A 1 331 ? 66 28.797 17.094 1 24.28 331 SER A N 1
ATOM 2641 C CA . SER A 1 331 ? 64.938 28.438 16.156 1 24.28 331 SER A CA 1
ATOM 2642 C C . SER A 1 331 ? 63.562 28.609 16.781 1 24.28 331 SER A C 1
ATOM 2644 O O . SER A 1 331 ? 63.188 27.844 17.672 1 24.28 331 SER A O 1
ATOM 2646 N N . SER A 1 332 ? 63.156 29.781 17.141 1 24.16 332 SER A N 1
ATOM 2647 C CA . SER A 1 332 ? 61.781 29.781 17.656 1 24.16 332 SER A CA 1
ATOM 2648 C C . SER A 1 332 ? 60.812 29.141 16.656 1 24.16 332 SER A C 1
ATOM 2650 O O . SER A 1 332 ? 60.781 29.516 15.484 1 24.16 332 SER A O 1
ATOM 2652 N N . SER A 1 333 ? 60.375 27.844 16.875 1 24.81 333 SER A N 1
ATOM 2653 C CA . SER A 1 333 ? 59.438 26.938 16.234 1 24.81 333 SER A CA 1
ATOM 2654 C C . SER A 1 333 ? 58.125 27.656 15.891 1 24.81 333 SER A C 1
ATOM 2656 O O . SER A 1 333 ? 57.5 28.234 16.766 1 24.81 333 SER A O 1
ATOM 2658 N N . VAL A 1 334 ? 58.062 28.234 14.75 1 27.16 334 VAL A N 1
ATOM 2659 C CA . VAL A 1 334 ? 56.812 28.703 14.172 1 27.16 334 VAL A CA 1
ATOM 2660 C C . VAL A 1 334 ? 55.688 27.703 14.461 1 27.16 334 VAL A C 1
ATOM 2662 O O . VAL A 1 334 ? 55.844 26.516 14.188 1 27.16 334 VAL A O 1
ATOM 2665 N N . PRO A 1 335 ? 54.875 27.953 15.5 1 24.59 335 PRO A N 1
ATOM 2666 C CA . PRO A 1 335 ? 53.781 26.984 15.688 1 24.59 335 PRO A CA 1
ATOM 2667 C C . PRO A 1 335 ? 53.125 26.578 14.383 1 24.59 335 PRO A C 1
ATOM 2669 O O . PRO A 1 335 ? 53.062 27.375 13.438 1 24.59 335 PRO A O 1
ATOM 2672 N N . ARG A 1 336 ? 53.156 25.219 14.062 1 24.58 336 ARG A N 1
ATOM 2673 C CA . ARG A 1 336 ? 52.5 24.406 13.031 1 24.58 336 ARG A CA 1
ATOM 2674 C C . ARG A 1 336 ? 51.125 24.984 12.68 1 24.58 336 ARG A C 1
ATOM 2676 O O . ARG A 1 336 ? 50.438 25.547 13.539 1 24.58 336 ARG A O 1
ATOM 2683 N N . SER A 1 337 ? 50.906 25.203 11.422 1 25.27 337 SER A N 1
ATOM 2684 C CA . SER A 1 337 ? 49.688 25.438 10.633 1 25.27 337 SER A CA 1
ATOM 2685 C C . SER A 1 337 ? 48.531 24.609 11.156 1 25.27 337 SER A C 1
ATOM 2687 O O . SER A 1 337 ? 48.625 23.391 11.328 1 25.27 337 SER A O 1
ATOM 2689 N N . LEU A 1 338 ? 47.688 25.188 12.047 1 25.14 338 LEU A N 1
ATOM 2690 C CA . LEU A 1 338 ? 46.406 24.578 12.383 1 25.14 338 LEU A CA 1
ATOM 2691 C C . LEU A 1 338 ? 45.75 23.969 11.148 1 25.14 338 LEU A C 1
ATOM 2693 O O . LEU A 1 338 ? 45.281 24.688 10.273 1 25.14 338 LEU A O 1
ATOM 2697 N N . HIS A 1 339 ? 46.406 22.953 10.516 1 25.7 339 HIS A N 1
ATOM 2698 C CA . HIS A 1 339 ? 45.688 22.109 9.578 1 25.7 339 HIS A CA 1
ATOM 2699 C C . HIS A 1 339 ? 44.281 21.75 10.109 1 25.7 339 HIS A C 1
ATOM 2701 O O . HIS A 1 339 ? 44.156 20.844 10.938 1 25.7 339 HIS A O 1
ATOM 2707 N N . LEU A 1 340 ? 43.438 22.734 10.328 1 25.86 340 LEU A N 1
ATOM 2708 C CA . LEU A 1 340 ? 42 22.516 10.562 1 25.86 340 LEU A CA 1
ATOM 2709 C C . LEU A 1 340 ? 41.438 21.547 9.547 1 25.86 340 LEU A C 1
ATOM 2711 O O . LEU A 1 340 ? 40.25 21.219 9.602 1 25.86 340 LEU A O 1
ATOM 2715 N N . SER A 1 341 ? 42.188 21.266 8.5 1 27.52 341 SER A N 1
ATOM 2716 C CA . SER A 1 341 ? 41.5 20.359 7.59 1 27.52 341 SER A CA 1
ATOM 2717 C C . SER A 1 341 ? 41.156 19.031 8.273 1 27.52 341 SER A C 1
ATOM 2719 O O . SER A 1 341 ? 40.406 18.234 7.746 1 27.52 341 SER A O 1
ATOM 2721 N N . GLN A 1 342 ? 42 18.656 9.242 1 29.02 342 GLN A N 1
ATOM 2722 C CA . GLN A 1 342 ? 41.812 17.25 9.625 1 29.02 342 GLN A CA 1
ATOM 2723 C C . GLN A 1 342 ? 40.5 17.047 10.344 1 29.02 342 GLN A C 1
ATOM 2725 O O . GLN A 1 342 ? 39.906 15.961 10.273 1 29.02 342 GLN A O 1
ATOM 2730 N N . ASN A 1 343 ? 40.125 17.969 11.172 1 27.91 343 ASN A N 1
ATOM 2731 C CA . ASN A 1 343 ? 39 17.578 11.992 1 27.91 343 ASN A CA 1
ATOM 2732 C C . ASN A 1 343 ? 37.719 17.469 11.164 1 27.91 343 ASN A C 1
ATOM 2734 O O . ASN A 1 343 ? 36.656 17.031 11.672 1 27.91 343 ASN A O 1
ATOM 2738 N N . ILE A 1 344 ? 37.719 18.156 10.062 1 27.33 344 ILE A N 1
ATOM 2739 C CA . ILE A 1 344 ? 36.469 17.953 9.359 1 27.33 344 ILE A CA 1
ATOM 2740 C C . ILE A 1 344 ? 36.344 16.5 8.906 1 27.33 344 ILE A C 1
ATOM 2742 O O . ILE A 1 344 ? 35.25 15.953 8.797 1 27.33 344 ILE A O 1
ATOM 2746 N N . ASP A 1 345 ? 37.531 15.93 8.594 1 27.83 345 ASP A N 1
ATOM 2747 C CA . ASP A 1 345 ? 37.375 14.547 8.148 1 27.83 345 ASP A CA 1
ATOM 2748 C C . ASP A 1 345 ? 36.938 13.641 9.297 1 27.83 345 ASP A C 1
ATOM 2750 O O . ASP A 1 345 ? 36.281 12.625 9.078 1 27.83 345 ASP A O 1
ATOM 2754 N N . THR A 1 346 ? 37.438 14 10.523 1 29.23 346 THR A N 1
ATOM 2755 C CA . THR A 1 346 ? 37.156 13.023 11.57 1 29.23 346 THR A CA 1
ATOM 2756 C C . THR A 1 346 ? 35.656 12.922 11.859 1 29.23 346 THR A C 1
ATOM 2758 O O . THR A 1 346 ? 35.188 11.891 12.336 1 29.23 346 THR A O 1
ATOM 2761 N N . VAL A 1 347 ? 35 14.086 11.789 1 25.97 347 VAL A N 1
ATOM 2762 C CA . VAL A 1 347 ? 33.594 13.852 12.172 1 25.97 347 VAL A CA 1
ATOM 2763 C C . VAL A 1 347 ? 33 12.797 11.25 1 25.97 347 VAL A C 1
ATOM 2765 O O . VAL A 1 347 ? 32 12.133 11.617 1 25.97 347 VAL A O 1
ATOM 2768 N N . PHE A 1 348 ? 33.469 12.789 10.039 1 25.12 348 PHE A N 1
ATOM 2769 C CA . PHE A 1 348 ? 32.75 11.852 9.195 1 25.12 348 PHE A CA 1
ATOM 2770 C C . PHE A 1 348 ? 33.156 10.422 9.508 1 25.12 348 PHE A C 1
ATOM 2772 O O . PHE A 1 348 ? 32.531 9.477 9.023 1 25.12 348 PHE A O 1
ATOM 2779 N N . ALA A 1 349 ? 34.406 10.227 10.047 1 25.44 349 ALA A N 1
ATOM 2780 C CA . ALA A 1 349 ? 34.812 8.828 10.102 1 25.44 349 ALA A CA 1
ATOM 2781 C C . ALA A 1 349 ? 34.062 8.086 11.211 1 25.44 349 ALA A C 1
ATOM 2783 O O . ALA A 1 349 ? 34.344 6.922 11.492 1 25.44 349 ALA A O 1
ATOM 2784 N N . THR A 1 350 ? 33.375 8.797 12.055 1 23.02 350 THR A N 1
ATOM 2785 C CA . THR A 1 350 ? 33.031 8.047 13.25 1 23.02 350 THR A CA 1
ATOM 2786 C C . THR A 1 350 ? 32.344 6.73 12.883 1 23.02 350 THR A C 1
ATOM 2788 O O . THR A 1 350 ? 32.5 5.723 13.578 1 23.02 350 THR A O 1
ATOM 2791 N N . GLY A 1 351 ? 31.219 6.824 12.242 1 23.33 351 GLY A N 1
ATOM 2792 C CA . GLY A 1 351 ? 30.344 5.691 12.508 1 23.33 351 GLY A CA 1
ATOM 2793 C C . GLY A 1 351 ? 30.922 4.375 12.008 1 23.33 351 GLY A C 1
ATOM 2794 O O . GLY A 1 351 ? 30.156 3.449 11.695 1 23.33 351 GLY A O 1
ATOM 2795 N N . GLY A 1 352 ? 32.219 4.391 11.695 1 21.98 352 GLY A N 1
ATOM 2796 C CA . GLY A 1 352 ? 32.625 3.037 11.344 1 21.98 352 GLY A CA 1
ATOM 2797 C C . GLY A 1 352 ? 32.469 2.057 12.492 1 21.98 352 GLY A C 1
ATOM 2798 O O . GLY A 1 352 ? 33.062 2.264 13.57 1 21.98 352 GLY A O 1
ATOM 2799 N N . ILE A 1 353 ? 31.266 1.464 12.727 1 21.78 353 ILE A N 1
ATOM 2800 C CA . ILE A 1 353 ? 30.969 0.386 13.664 1 21.78 353 ILE A CA 1
ATOM 2801 C C . ILE A 1 353 ? 32.156 -0.598 13.695 1 21.78 353 ILE A C 1
ATOM 2803 O O . ILE A 1 353 ? 32.531 -1.143 12.664 1 21.78 353 ILE A O 1
ATOM 2807 N N . SER A 1 354 ? 33.156 -0.223 14.477 1 22.06 354 SER A N 1
ATOM 2808 C CA . SER A 1 354 ? 34.188 -1.17 14.82 1 22.06 354 SER A CA 1
ATOM 2809 C C . SER A 1 354 ? 33.625 -2.555 15.109 1 22.06 354 SER A C 1
ATOM 2811 O O . SER A 1 354 ? 32.625 -2.688 15.828 1 22.06 354 SER A O 1
ATOM 2813 N N . HIS A 1 355 ? 33.75 -3.439 14.172 1 21.78 355 HIS A N 1
ATOM 2814 C CA . HIS A 1 355 ? 33.469 -4.871 14.25 1 21.78 355 HIS A CA 1
ATOM 2815 C C . HIS A 1 355 ? 34.188 -5.504 15.445 1 21.78 355 HIS A C 1
ATOM 2817 O O . HIS A 1 355 ? 35.406 -5.461 15.531 1 21.78 355 HIS A O 1
ATOM 2823 N N . SER A 1 356 ? 33.656 -5.199 16.641 1 21.14 356 SER A N 1
ATOM 2824 C CA . SER A 1 356 ? 34.219 -5.891 17.797 1 21.14 356 SER A CA 1
ATOM 2825 C C . SER A 1 356 ? 34.469 -7.363 17.484 1 21.14 356 SER A C 1
ATOM 2827 O O . SER A 1 356 ? 33.656 -8.031 16.875 1 21.14 356 SER A O 1
ATOM 2829 N N . PRO A 1 357 ? 35.688 -7.746 17.453 1 23.53 357 PRO A N 1
ATOM 2830 C CA . PRO A 1 357 ? 36.094 -9.117 17.172 1 23.53 357 PRO A CA 1
ATOM 2831 C C . PRO A 1 357 ? 35.375 -10.148 18.031 1 23.53 357 PRO A C 1
ATOM 2833 O O . PRO A 1 357 ? 35.031 -9.859 19.188 1 23.53 357 PRO A O 1
ATOM 2836 N N . CYS A 1 358 ? 34.406 -10.93 17.469 1 23.02 358 CYS A N 1
ATOM 2837 C CA . CYS A 1 358 ? 33.656 -12.016 18.125 1 23.02 358 CYS A CA 1
ATOM 2838 C C . CYS A 1 358 ? 34.594 -12.828 19.031 1 23.02 358 CYS A C 1
ATOM 2840 O O . CYS A 1 358 ? 35.688 -13.203 18.609 1 23.02 358 CYS A O 1
ATOM 2842 N N . PRO A 1 359 ? 34.406 -12.578 20.25 1 22.53 359 PRO A N 1
ATOM 2843 C CA . PRO A 1 359 ? 35.25 -13.352 21.172 1 22.53 359 PRO A CA 1
ATOM 2844 C C . PRO A 1 359 ? 35.344 -14.82 20.766 1 22.53 359 PRO A C 1
ATOM 2846 O O . PRO A 1 359 ? 34.469 -15.359 20.125 1 22.53 359 PRO A O 1
ATOM 2849 N N . ALA A 1 360 ? 36.562 -15.328 20.547 1 22.48 360 ALA A N 1
ATOM 2850 C CA . ALA A 1 360 ? 36.906 -16.688 20.188 1 22.48 360 ALA A CA 1
ATOM 2851 C C . ALA A 1 360 ? 36.219 -17.703 21.078 1 22.48 360 ALA A C 1
ATOM 2853 O O . ALA A 1 360 ? 36.094 -17.484 22.281 1 22.48 360 ALA A O 1
ATOM 2854 N N . PRO A 1 361 ? 35.188 -18.406 20.5 1 22.92 361 PRO A N 1
ATOM 2855 C CA . PRO A 1 361 ? 34.5 -19.406 21.328 1 22.92 361 PRO A CA 1
ATOM 2856 C C . PRO A 1 361 ? 35.469 -20.203 22.203 1 22.92 361 PRO A C 1
ATOM 2858 O O . PRO A 1 361 ? 36.625 -20.359 21.844 1 22.92 361 PRO A O 1
ATOM 2861 N N . PRO A 1 362 ? 35.312 -20.078 23.469 1 23.66 362 PRO A N 1
ATOM 2862 C CA . PRO A 1 362 ? 36.156 -20.844 24.359 1 23.66 362 PRO A CA 1
ATOM 2863 C C . PRO A 1 362 ? 36.406 -22.266 23.875 1 23.66 362 PRO A C 1
ATOM 2865 O O . PRO A 1 362 ? 35.562 -22.844 23.203 1 23.66 362 PRO A O 1
ATOM 2868 N N . THR A 1 363 ? 37.656 -22.484 23.469 1 21.12 363 THR A N 1
ATOM 2869 C CA . THR A 1 363 ? 38.219 -23.781 23.125 1 21.12 363 THR A CA 1
ATOM 2870 C C . THR A 1 363 ? 37.75 -24.844 24.125 1 21.12 363 THR A C 1
ATOM 2872 O O . THR A 1 363 ? 38.031 -24.734 25.312 1 21.12 363 THR A O 1
ATOM 2875 N N . ARG A 1 364 ? 36.531 -25.391 23.859 1 20.52 364 ARG A N 1
ATOM 2876 C CA . ARG A 1 364 ? 36.25 -26.578 24.656 1 20.52 364 ARG A CA 1
ATOM 2877 C C . ARG A 1 364 ? 37.438 -27.516 24.719 1 20.52 364 ARG A C 1
ATOM 2879 O O . ARG A 1 364 ? 38.062 -27.797 23.688 1 20.52 364 ARG A O 1
ATOM 2886 N N . ASN A 1 365 ? 38.094 -27.484 25.812 1 21.66 365 ASN A N 1
ATOM 2887 C CA . ASN A 1 365 ? 39.188 -28.406 26.172 1 21.66 365 ASN A CA 1
ATOM 2888 C C . ASN A 1 365 ? 38.969 -29.781 25.547 1 21.66 365 ASN A C 1
ATOM 2890 O O . ASN A 1 365 ? 37.844 -30.25 25.422 1 21.66 365 ASN A O 1
ATOM 2894 N N . PRO A 1 366 ? 40.094 -30.609 25.219 1 25.34 366 PRO A N 1
ATOM 2895 C CA . PRO A 1 366 ? 40.062 -32 24.781 1 25.34 366 PRO A CA 1
ATOM 2896 C C . PRO A 1 366 ? 39.188 -32.875 25.656 1 25.34 366 PRO A C 1
ATOM 2898 O O . PRO A 1 366 ? 38.969 -32.562 26.828 1 25.34 366 PRO A O 1
ATOM 2901 N N . MET B 1 1 ? -55.531 -3.941 -36.969 1 24.7 1 MET B N 1
ATOM 2902 C CA . MET B 1 1 ? -55.469 -2.543 -36.562 1 24.7 1 MET B CA 1
ATOM 2903 C C . MET B 1 1 ? -54.344 -2.318 -35.562 1 24.7 1 MET B C 1
ATOM 2905 O O . MET B 1 1 ? -54.406 -2.846 -34.438 1 24.7 1 MET B O 1
ATOM 2909 N N . SER B 1 2 ? -53.031 -2.225 -35.969 1 26.25 2 SER B N 1
ATOM 2910 C CA . SER B 1 2 ? -51.688 -2.354 -35.438 1 26.25 2 SER B CA 1
ATOM 2911 C C . SER B 1 2 ? -51.312 -1.145 -34.594 1 26.25 2 SER B C 1
ATOM 2913 O O . SER B 1 2 ? -51.125 -0.043 -35.125 1 26.25 2 SER B O 1
ATOM 2915 N N . SER B 1 3 ? -51.969 -0.941 -33.375 1 26.22 3 SER B N 1
ATOM 2916 C CA . SER B 1 3 ? -51.844 0.248 -32.531 1 26.22 3 SER B CA 1
ATOM 2917 C C . SER B 1 3 ? -50.375 0.468 -32.125 1 26.22 3 SER B C 1
ATOM 2919 O O . SER B 1 3 ? -49.719 -0.459 -31.656 1 26.22 3 SER B O 1
ATOM 2921 N N . SER B 1 4 ? -49.688 1.423 -32.75 1 25.75 4 SER B N 1
ATOM 2922 C CA . SER B 1 4 ? -48.312 1.945 -32.656 1 25.75 4 SER B CA 1
ATOM 2923 C C . SER B 1 4 ? -48.031 2.525 -31.281 1 25.75 4 SER B C 1
ATOM 2925 O O . SER B 1 4 ? -48.625 3.518 -30.875 1 25.75 4 SER B O 1
ATOM 2927 N N . ILE B 1 5 ? -47.812 1.685 -30.266 1 27.02 5 ILE B N 1
ATOM 2928 C CA . ILE B 1 5 ? -47.562 2.061 -28.891 1 27.02 5 ILE B CA 1
ATOM 2929 C C . ILE B 1 5 ? -46.344 3.01 -28.812 1 27.02 5 ILE B C 1
ATOM 2931 O O . ILE B 1 5 ? -45.25 2.639 -29.203 1 27.02 5 ILE B O 1
ATOM 2935 N N . GLY B 1 6 ? -46.594 4.367 -28.969 1 23.52 6 GLY B N 1
ATOM 2936 C CA . GLY B 1 6 ? -45.625 5.469 -28.953 1 23.52 6 GLY B CA 1
ATOM 2937 C C . GLY B 1 6 ? -44.812 5.547 -27.672 1 23.52 6 GLY B C 1
ATOM 2938 O O . GLY B 1 6 ? -45.375 5.5 -26.578 1 23.52 6 GLY B O 1
ATOM 2939 N N . ASN B 1 7 ? -43.562 4.961 -27.547 1 26.2 7 ASN B N 1
ATOM 2940 C CA . ASN B 1 7 ? -42.562 4.906 -26.5 1 26.2 7 ASN B CA 1
ATOM 2941 C C . ASN B 1 7 ? -42.156 6.305 -26.031 1 26.2 7 ASN B C 1
ATOM 2943 O O . ASN B 1 7 ? -41.531 7.055 -26.766 1 26.2 7 ASN B O 1
ATOM 2947 N N . SER B 1 8 ? -43.062 7.07 -25.328 1 24.92 8 SER B N 1
ATOM 2948 C CA . SER B 1 8 ? -42.75 8.406 -24.844 1 24.92 8 SER B CA 1
ATOM 2949 C C . SER B 1 8 ? -41.5 8.391 -23.938 1 24.92 8 SER B C 1
ATOM 2951 O O . SER B 1 8 ? -41.438 7.59 -23.016 1 24.92 8 SER B O 1
ATOM 2953 N N . THR B 1 9 ? -40.344 8.773 -24.469 1 27.8 9 THR B N 1
ATOM 2954 C CA . THR B 1 9 ? -39.062 9 -23.844 1 27.8 9 THR B CA 1
ATOM 2955 C C . THR B 1 9 ? -39.188 9.953 -22.656 1 27.8 9 THR B C 1
ATOM 2957 O O . THR B 1 9 ? -39.719 11.062 -22.797 1 27.8 9 THR B O 1
ATOM 2960 N N . PRO B 1 10 ? -39.406 9.414 -21.453 1 27.02 10 PRO B N 1
ATOM 2961 C CA . PRO B 1 10 ? -39.594 10.32 -20.312 1 27.02 10 PRO B CA 1
ATOM 2962 C C . PRO B 1 10 ? -38.5 11.406 -20.266 1 27.02 10 PRO B C 1
ATOM 2964 O O . PRO B 1 10 ? -37.375 11.195 -20.719 1 27.02 10 PRO B O 1
ATOM 2967 N N . ASN B 1 11 ? -38.875 12.719 -20.469 1 25.41 11 ASN B N 1
ATOM 2968 C CA . ASN B 1 11 ? -38.125 13.969 -20.406 1 25.41 11 ASN B CA 1
ATOM 2969 C C . ASN B 1 11 ? -37.281 14.055 -19.141 1 25.41 11 ASN B C 1
ATOM 2971 O O . ASN B 1 11 ? -37.781 13.75 -18.047 1 25.41 11 ASN B O 1
ATOM 2975 N N . SER B 1 12 ? -36 13.844 -19.25 1 26.25 12 SER B N 1
ATOM 2976 C CA . SER B 1 12 ? -34.938 14.062 -18.266 1 26.25 12 SER B CA 1
ATOM 2977 C C . SER B 1 12 ? -35.094 15.406 -17.562 1 26.25 12 SER B C 1
ATOM 2979 O O . SER B 1 12 ? -34.906 16.453 -18.172 1 26.25 12 SER B O 1
ATOM 2981 N N . SER B 1 13 ? -36.188 15.586 -16.812 1 25.59 13 SER B N 1
ATOM 2982 C CA . SER B 1 13 ? -36.281 16.812 -16.031 1 25.59 13 SER B CA 1
ATOM 2983 C C . SER B 1 13 ? -34.969 17.172 -15.375 1 25.59 13 SER B C 1
ATOM 2985 O O . SER B 1 13 ? -34.344 16.328 -14.711 1 25.59 13 SER B O 1
ATOM 2987 N N . GLN B 1 14 ? -34.25 18.078 -15.906 1 26.34 14 GLN B N 1
ATOM 2988 C CA . GLN B 1 14 ? -33.094 18.812 -15.383 1 26.34 14 GLN B CA 1
ATOM 2989 C C . GLN B 1 14 ? -33.375 19.281 -13.953 1 26.34 14 GLN B C 1
ATOM 2991 O O . GLN B 1 14 ? -34.25 20.094 -13.719 1 26.34 14 GLN B O 1
ATOM 2996 N N . HIS B 1 15 ? -33.344 18.391 -13.008 1 26.58 15 HIS B N 1
ATOM 2997 C CA . HIS B 1 15 ? -33.406 18.812 -11.609 1 26.58 15 HIS B CA 1
ATOM 2998 C C . HIS B 1 15 ? -32.531 20.047 -11.375 1 26.58 15 HIS B C 1
A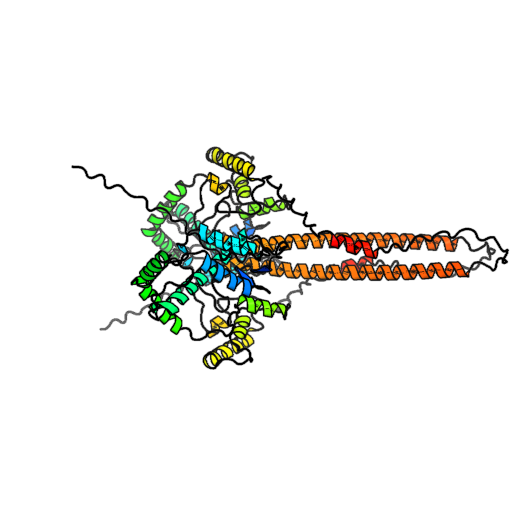TOM 3000 O O . HIS B 1 15 ? -31.328 20.016 -11.664 1 26.58 15 HIS B O 1
ATOM 3006 N N . THR B 1 16 ? -33.062 21.234 -11.617 1 28.38 16 THR B N 1
ATOM 3007 C CA . THR B 1 16 ? -32.469 22.484 -11.172 1 28.38 16 THR B CA 1
ATOM 3008 C C . THR B 1 16 ? -32.062 22.406 -9.703 1 28.38 16 THR B C 1
ATOM 3010 O O . THR B 1 16 ? -32.938 22.375 -8.828 1 28.38 16 THR B O 1
ATOM 3013 N N . SER B 1 17 ? -31.172 21.547 -9.391 1 29.86 17 SER B N 1
ATOM 3014 C CA . SER B 1 17 ? -30.625 21.578 -8.031 1 29.86 17 SER B CA 1
ATOM 3015 C C . SER B 1 17 ? -30.359 23.016 -7.578 1 29.86 17 SER B C 1
ATOM 3017 O O . SER B 1 17 ? -29.719 23.781 -8.281 1 29.86 17 SER B O 1
ATOM 3019 N N . ASN B 1 18 ? -31.359 23.641 -6.984 1 30 18 ASN B N 1
ATOM 3020 C CA . ASN B 1 18 ? -31.188 24.875 -6.23 1 30 18 ASN B CA 1
ATOM 3021 C C . ASN B 1 18 ? -29.953 24.828 -5.336 1 30 18 ASN B C 1
ATOM 3023 O O . ASN B 1 18 ? -29.969 24.156 -4.301 1 30 18 ASN B O 1
ATOM 3027 N N . LEU B 1 19 ? -28.828 24.703 -5.922 1 31.88 19 LEU B N 1
ATOM 3028 C CA . LEU B 1 19 ? -27.625 24.938 -5.148 1 31.88 19 LEU B CA 1
ATOM 3029 C C . LEU B 1 19 ? -27.734 26.219 -4.332 1 31.88 19 LEU B C 1
ATOM 3031 O O . LEU B 1 19 ? -28.266 27.219 -4.816 1 31.88 19 LEU B O 1
ATOM 3035 N N . PRO B 1 20 ? -27.969 26.188 -3.023 1 29.45 20 PRO B N 1
ATOM 3036 C CA . PRO B 1 20 ? -27.953 27.453 -2.285 1 29.45 20 PRO B CA 1
ATOM 3037 C C . PRO B 1 20 ? -26.844 28.406 -2.768 1 29.45 20 PRO B C 1
ATOM 3039 O O . PRO B 1 20 ? -25.75 27.953 -3.098 1 29.45 20 PRO B O 1
ATOM 3042 N N . SER B 1 21 ? -27.234 29.438 -3.496 1 33.53 21 SER B N 1
ATOM 3043 C CA . SER B 1 21 ? -26.453 30.531 -4.016 1 33.53 21 SER B CA 1
ATOM 3044 C C . SER B 1 21 ? -25.703 31.266 -2.898 1 33.53 21 SER B C 1
ATOM 3046 O O . SER B 1 21 ? -25.281 32.406 -3.064 1 33.53 21 SER B O 1
ATOM 3048 N N . SER B 1 22 ? -25.766 30.969 -1.671 1 30.58 22 SER B N 1
ATOM 3049 C CA . SER B 1 22 ? -25.078 31.984 -0.886 1 30.58 22 SER B CA 1
ATOM 3050 C C . SER B 1 22 ? -23.656 32.188 -1.378 1 30.58 22 SER B C 1
ATOM 3052 O O . SER B 1 22 ? -22.719 31.594 -0.84 1 30.58 22 SER B O 1
ATOM 3054 N N . VAL B 1 23 ? -23.516 32.281 -2.695 1 33.03 23 VAL B N 1
ATOM 3055 C CA . VAL B 1 23 ? -22.219 32.844 -3.064 1 33.03 23 VAL B CA 1
ATOM 3056 C C . VAL B 1 23 ? -22.125 34.281 -2.549 1 33.03 23 VAL B C 1
ATOM 3058 O O . VAL B 1 23 ? -22.859 35.156 -3.002 1 33.03 23 VAL B O 1
ATOM 3061 N N . SER B 1 24 ? -22.031 34.5 -1.314 1 30.42 24 SER B N 1
ATOM 3062 C CA . SER B 1 24 ? -21.578 35.844 -1.035 1 30.42 24 SER B CA 1
ATOM 3063 C C . SER B 1 24 ? -20.531 36.312 -2.049 1 30.42 24 SER B C 1
ATOM 3065 O O . SER B 1 24 ? -19.578 35.594 -2.322 1 30.42 24 SER B O 1
ATOM 3067 N N . SER B 1 25 ? -20.906 37.062 -3.027 1 35.28 25 SER B N 1
ATOM 3068 C CA . SER B 1 25 ? -20.109 37.875 -3.957 1 35.28 25 SER B CA 1
ATOM 3069 C C . SER B 1 25 ? -19 38.625 -3.232 1 35.28 25 SER B C 1
ATOM 3071 O O . SER B 1 25 ? -18.625 39.719 -3.629 1 35.28 25 SER B O 1
ATOM 3073 N N . GLY B 1 26 ? -18.781 38.562 -1.88 1 34.97 26 GLY B N 1
ATOM 3074 C CA . GLY B 1 26 ? -17.703 39.438 -1.468 1 34.97 26 GLY B CA 1
ATOM 3075 C C . GLY B 1 26 ? -16.484 39.344 -2.361 1 34.97 26 GLY B C 1
ATOM 3076 O O . GLY B 1 26 ? -16.328 38.375 -3.117 1 34.97 26 GLY B O 1
ATOM 3077 N N . ASN B 1 27 ? -15.859 40.5 -2.717 1 38.94 27 ASN B N 1
ATOM 3078 C CA . ASN B 1 27 ? -14.562 40.625 -3.379 1 38.94 27 ASN B CA 1
ATOM 3079 C C . ASN B 1 27 ? -13.68 39.406 -3.107 1 38.94 27 ASN B C 1
ATOM 3081 O O . ASN B 1 27 ? -12.906 39.406 -2.148 1 38.94 27 ASN B O 1
ATOM 3085 N N . GLY B 1 28 ? -14.258 38.281 -3.027 1 40.97 28 GLY B N 1
ATOM 3086 C CA . GLY B 1 28 ? -13.664 37.062 -2.479 1 40.97 28 GLY B CA 1
ATOM 3087 C C . GLY B 1 28 ? -12.344 36.719 -3.135 1 40.97 28 GLY B C 1
ATOM 3088 O O . GLY B 1 28 ? -12.305 36.312 -4.309 1 40.97 28 GLY B O 1
ATOM 3089 N N . GLY B 1 29 ? -11.43 37.406 -2.926 1 47.75 29 GLY B N 1
ATOM 3090 C CA . GLY B 1 29 ? -10.086 36.969 -3.262 1 47.75 29 GLY B CA 1
ATOM 3091 C C . GLY B 1 29 ? -9.93 35.438 -3.254 1 47.75 29 GLY B C 1
ATOM 3092 O O . GLY B 1 29 ? -10.82 34.719 -2.803 1 47.75 29 GLY B O 1
ATOM 3093 N N . PRO B 1 30 ? -9.117 34.844 -4.137 1 56.91 30 PRO B N 1
ATOM 3094 C CA . PRO B 1 30 ? -8.922 33.406 -4.184 1 56.91 30 PRO B CA 1
ATOM 3095 C C . PRO B 1 30 ? -8.898 32.75 -2.795 1 56.91 30 PRO B C 1
ATOM 3097 O O . PRO B 1 30 ? -8.164 33.219 -1.912 1 56.91 30 PRO B O 1
ATOM 3100 N N . LYS B 1 31 ? -10.125 32.312 -2.307 1 68 31 LYS B N 1
ATOM 3101 C CA . LYS B 1 31 ? -10.227 31.656 -1.006 1 68 31 LYS B CA 1
ATOM 3102 C C . LYS B 1 31 ? -9.031 30.75 -0.756 1 68 31 LYS B C 1
ATOM 3104 O O . LYS B 1 31 ? -8.648 29.969 -1.628 1 68 31 LYS B O 1
ATOM 3109 N N . GLU B 1 32 ? -8.32 31.109 0.166 1 87.62 32 GLU B N 1
ATOM 3110 C CA . GLU B 1 32 ? -7.176 30.297 0.565 1 87.62 32 GLU B CA 1
ATOM 3111 C C . GLU B 1 32 ? -7.609 28.875 0.906 1 87.62 32 GLU B C 1
ATOM 3113 O O . GLU B 1 32 ? -8.531 28.672 1.696 1 87.62 32 GLU B O 1
ATOM 3118 N N . LYS B 1 33 ? -7.219 27.891 0.167 1 95 33 LYS B N 1
ATOM 3119 C CA . LYS B 1 33 ? -7.547 26.484 0.361 1 95 33 LYS B CA 1
ATOM 3120 C C . LYS B 1 33 ? -6.984 25.969 1.68 1 95 33 LYS B C 1
ATOM 3122 O O . LYS B 1 33 ? -5.906 26.391 2.107 1 95 33 LYS B O 1
ATOM 3127 N N . LYS B 1 34 ? -7.797 25.156 2.287 1 96.75 34 LYS B N 1
ATOM 3128 C CA . LYS B 1 34 ? -7.348 24.484 3.502 1 96.75 34 LYS B CA 1
ATOM 3129 C C . LYS B 1 34 ? -6.379 23.344 3.176 1 96.75 34 LYS B C 1
ATOM 3131 O O . LYS B 1 34 ? -6.68 22.5 2.34 1 96.75 34 LYS B O 1
ATOM 3136 N N . LYS B 1 35 ? -5.316 23.344 3.854 1 95.81 35 LYS B N 1
ATOM 3137 C CA . LYS B 1 35 ? -4.281 22.359 3.57 1 95.81 35 LYS B CA 1
ATOM 3138 C C . LYS B 1 35 ? -4.516 21.078 4.371 1 95.81 35 LYS B C 1
ATOM 3140 O O . LYS B 1 35 ? -4.727 21.125 5.582 1 95.81 35 LYS B O 1
ATOM 3145 N N . ILE B 1 36 ? -4.438 19.984 3.627 1 95.81 36 ILE B N 1
ATOM 3146 C CA . ILE B 1 36 ? -4.668 18.688 4.258 1 95.81 36 ILE B CA 1
ATOM 3147 C C . ILE B 1 36 ? -3.471 17.781 4.012 1 95.81 36 ILE B C 1
ATOM 3149 O O . ILE B 1 36 ? -2.82 17.859 2.967 1 95.81 36 ILE B O 1
ATOM 3153 N N . ILE B 1 37 ? -3.252 16.922 5.039 1 96.56 37 ILE B N 1
ATOM 3154 C CA . ILE B 1 37 ? -2.182 15.938 4.945 1 96.56 37 ILE B CA 1
ATOM 3155 C C . ILE B 1 37 ? -2.777 14.547 4.727 1 96.56 37 ILE B C 1
ATOM 3157 O O . ILE B 1 37 ? -3.613 14.094 5.512 1 96.56 37 ILE B O 1
ATOM 3161 N N . VAL B 1 38 ? -2.318 13.898 3.648 1 97.12 38 VAL B N 1
ATOM 3162 C CA . VAL B 1 38 ? -2.746 12.539 3.348 1 97.12 38 VAL B CA 1
ATOM 3163 C C . VAL B 1 38 ? -1.662 11.547 3.773 1 97.12 38 VAL B C 1
ATOM 3165 O O . VAL B 1 38 ? -0.538 11.594 3.27 1 97.12 38 VAL B O 1
ATOM 3168 N N . GLN B 1 39 ? -2.072 10.688 4.645 1 95.06 39 GLN B N 1
ATOM 3169 C CA . GLN B 1 39 ? -1.13 9.664 5.082 1 95.06 39 GLN B CA 1
ATOM 3170 C C . GLN B 1 39 ? -1.008 8.547 4.051 1 95.06 39 GLN B C 1
ATOM 3172 O O . GLN B 1 39 ? -1.869 8.406 3.18 1 95.06 39 GLN B O 1
ATOM 3177 N N . VAL B 1 40 ? -0.024 7.75 4.188 1 95.19 40 VAL B N 1
ATOM 3178 C CA . VAL B 1 40 ? 0.283 6.73 3.191 1 95.19 40 VAL B CA 1
ATOM 3179 C C . VAL B 1 40 ? -0.846 5.703 3.139 1 95.19 40 VAL B C 1
ATOM 3181 O O . VAL B 1 40 ? -1.065 5.066 2.105 1 95.19 40 VAL B O 1
ATOM 3184 N N . ASP B 1 41 ? -1.579 5.59 4.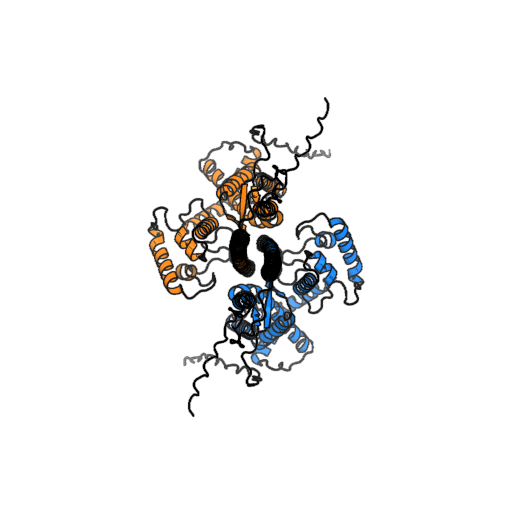191 1 93.38 41 ASP B N 1
ATOM 3185 C CA . ASP B 1 41 ? -2.646 4.598 4.223 1 93.38 41 ASP B CA 1
ATOM 3186 C C . ASP B 1 41 ? -3.975 5.199 3.775 1 93.38 41 ASP B C 1
ATOM 3188 O O . ASP B 1 41 ? -5.008 4.531 3.803 1 93.38 41 ASP B O 1
ATOM 3192 N N . GLY B 1 42 ? -3.949 6.469 3.475 1 93.88 42 GLY B N 1
ATOM 3193 C CA . GLY B 1 42 ? -5.152 7.098 2.957 1 93.88 42 GLY B CA 1
ATOM 3194 C C . GLY B 1 42 ? -5.934 7.855 4.016 1 93.88 42 GLY B C 1
ATOM 3195 O O . GLY B 1 42 ? -6.996 8.414 3.734 1 93.88 42 GLY B O 1
ATOM 3196 N N . SER B 1 43 ? -5.414 7.914 5.203 1 94.62 43 SER B N 1
ATOM 3197 C CA . SER B 1 43 ? -6.074 8.688 6.25 1 94.62 43 SER B CA 1
ATOM 3198 C C . SER B 1 43 ? -5.73 10.172 6.141 1 94.62 43 SER B C 1
ATOM 3200 O O . SER B 1 43 ? -4.648 10.531 5.672 1 94.62 43 SER B O 1
ATOM 3202 N N . ILE B 1 44 ? -6.688 10.953 6.566 1 96 44 ILE B N 1
ATOM 3203 C CA . ILE B 1 44 ? -6.504 12.398 6.57 1 96 44 ILE B CA 1
ATOM 3204 C C . ILE B 1 44 ? -6.199 12.875 7.988 1 96 44 ILE B C 1
ATOM 3206 O O . ILE B 1 44 ? -6.879 12.484 8.938 1 96 44 ILE B O 1
ATOM 3210 N N . VAL B 1 45 ? -5.156 13.711 8.094 1 96.69 45 VAL B N 1
ATOM 3211 C CA . VAL B 1 45 ? -4.781 14.203 9.414 1 96.69 45 VAL B CA 1
ATOM 3212 C C . VAL B 1 45 ? -4.438 15.688 9.336 1 96.69 45 VAL B C 1
ATOM 3214 O O . VAL B 1 45 ? -4.453 16.281 8.25 1 96.69 45 VAL B O 1
ATOM 3217 N N . GLY B 1 46 ? -4.281 16.312 10.492 1 95.69 46 GLY B N 1
ATOM 3218 C CA . GLY B 1 46 ? -3.896 17.703 10.539 1 95.69 46 GLY B CA 1
ATOM 3219 C C . GLY B 1 46 ? -5.004 18.609 11.031 1 95.69 46 GLY B C 1
ATOM 3220 O O . GLY B 1 46 ? -6.051 18.141 11.477 1 95.69 46 GLY B O 1
ATOM 3221 N N . LYS B 1 47 ? -4.75 19.812 10.859 1 95.12 47 LYS B N 1
ATOM 3222 C CA . LYS B 1 47 ? -5.578 20.875 11.438 1 95.12 47 LYS B CA 1
ATOM 3223 C C . LYS B 1 47 ? -6.996 20.828 10.875 1 95.12 47 LYS B C 1
ATOM 3225 O O . LYS B 1 47 ? -7.965 21.047 11.602 1 95.12 47 LYS B O 1
ATOM 3230 N N . TYR B 1 48 ? -7.117 20.484 9.656 1 96.5 48 TYR B N 1
ATOM 3231 C CA . TYR B 1 48 ? -8.406 20.594 8.992 1 96.5 48 TYR B CA 1
ATOM 3232 C C . TYR B 1 48 ? -9 19.219 8.695 1 96.5 48 TYR B C 1
ATOM 3234 O O . TYR B 1 48 ? -9.836 19.078 7.805 1 96.5 48 TYR B O 1
ATOM 3242 N N . ALA B 1 49 ? -8.531 18.203 9.414 1 96.31 49 ALA B N 1
ATOM 3243 C CA . ALA B 1 49 ? -9.016 16.844 9.195 1 96.31 49 ALA B CA 1
ATOM 3244 C C . ALA B 1 49 ? -10.508 16.734 9.492 1 96.31 49 ALA B C 1
ATOM 3246 O O . ALA B 1 49 ? -11.25 16.094 8.75 1 96.31 49 ALA B O 1
ATOM 3247 N N . LYS B 1 50 ? -10.922 17.391 10.539 1 95.31 50 LYS B N 1
ATOM 3248 C CA . LYS B 1 50 ? -12.336 17.375 10.914 1 95.31 50 LYS B CA 1
ATOM 3249 C C . LYS B 1 50 ? -13.188 18.078 9.859 1 95.31 50 LYS B C 1
ATOM 3251 O O . LYS B 1 50 ? -14.258 17.594 9.5 1 95.31 50 LYS B O 1
ATOM 3256 N N . ASP B 1 51 ? -12.719 19.172 9.406 1 96.81 51 ASP B N 1
ATOM 3257 C CA . ASP B 1 51 ? -13.414 19.922 8.367 1 96.81 51 ASP B CA 1
ATOM 3258 C C . ASP B 1 51 ? -13.562 19.094 7.098 1 96.81 51 ASP B C 1
ATOM 3260 O O . ASP B 1 51 ? -14.633 19.062 6.488 1 96.81 51 ASP B O 1
ATOM 3264 N N . TRP B 1 52 ? -12.523 18.438 6.766 1 97.19 52 TRP B N 1
ATOM 3265 C CA . TRP B 1 52 ? -12.547 17.562 5.59 1 97.19 52 TRP B CA 1
ATOM 3266 C C . TRP B 1 52 ? -13.648 16.531 5.707 1 97.19 52 TRP B C 1
ATOM 3268 O O . TRP B 1 52 ? -14.422 16.328 4.766 1 97.19 52 TRP B O 1
ATOM 3278 N N . SER B 1 53 ? -13.695 15.914 6.852 1 95.75 53 SER B N 1
ATOM 3279 C CA . SER B 1 53 ? -14.688 14.867 7.074 1 95.75 53 SER B CA 1
ATOM 3280 C C . SER B 1 53 ? -16.109 15.422 6.996 1 95.75 53 SER B C 1
ATOM 3282 O O . SER B 1 53 ? -16.969 14.844 6.328 1 95.75 53 SER B O 1
ATOM 3284 N N . THR B 1 54 ? -16.312 16.516 7.629 1 96.69 54 THR B N 1
ATOM 3285 C CA . THR B 1 54 ? -17.625 17.141 7.672 1 96.69 54 THR B CA 1
ATOM 3286 C C . THR B 1 54 ? -18.047 17.594 6.277 1 96.69 54 THR B C 1
ATOM 3288 O O . THR B 1 54 ? -19.172 17.312 5.848 1 96.69 54 THR B O 1
ATOM 3291 N N . ASP B 1 55 ? -17.141 18.234 5.602 1 97.75 55 ASP B N 1
ATOM 3292 C CA . ASP B 1 55 ? -17.438 18.734 4.266 1 97.75 55 ASP B CA 1
ATOM 3293 C C . ASP B 1 55 ? -17.688 17.594 3.287 1 97.75 55 ASP B C 1
ATOM 3295 O O . ASP B 1 55 ? -18.578 17.688 2.426 1 97.75 55 ASP B O 1
ATOM 3299 N N . THR B 1 56 ? -16.938 16.531 3.43 1 97.62 56 THR B N 1
ATOM 3300 C CA . THR B 1 56 ? -17.141 15.367 2.572 1 97.62 56 THR B CA 1
ATOM 3301 C C . THR B 1 56 ? -18.562 14.828 2.734 1 97.62 56 THR B C 1
ATOM 3303 O O . THR B 1 56 ? -19.25 14.562 1.744 1 97.62 56 THR B O 1
ATOM 3306 N N . GLY B 1 57 ? -18.953 14.734 3.986 1 96.94 57 GLY B N 1
ATOM 3307 C CA . GLY B 1 57 ? -20.328 14.32 4.234 1 96.94 57 GLY B CA 1
ATOM 3308 C C . GLY B 1 57 ? -21.359 15.266 3.633 1 96.94 57 GLY B C 1
ATOM 3309 O O . GLY B 1 57 ? -22.344 14.82 3.041 1 96.94 57 GLY B O 1
ATOM 3310 N N . GLY B 1 58 ? -21.078 16.5 3.77 1 96.69 58 GLY B N 1
ATOM 3311 C CA . GLY B 1 58 ? -21.953 17.5 3.205 1 96.69 58 GLY B CA 1
ATOM 3312 C C . GLY B 1 58 ? -22.078 17.422 1.694 1 96.69 58 GLY B C 1
ATOM 3313 O O . GLY B 1 58 ? -23.172 17.484 1.143 1 96.69 58 GLY B O 1
ATOM 3314 N N . TYR B 1 59 ? -20.984 17.219 1.04 1 97.94 59 TYR B N 1
ATOM 3315 C CA . TYR B 1 59 ? -20.984 17.156 -0.417 1 97.94 59 TYR B CA 1
ATOM 3316 C C . TYR B 1 59 ? -21.672 15.875 -0.904 1 97.94 59 TYR B C 1
ATOM 3318 O O . TYR B 1 59 ? -22.359 15.891 -1.921 1 97.94 59 TYR B O 1
ATOM 3326 N N . ILE B 1 60 ? -21.453 14.828 -0.203 1 97.31 60 ILE B N 1
ATOM 3327 C CA . ILE B 1 60 ? -22.109 13.578 -0.558 1 97.31 60 ILE B CA 1
ATOM 3328 C C . ILE B 1 60 ? -23.625 13.734 -0.471 1 97.31 60 ILE B C 1
ATOM 3330 O O . ILE B 1 60 ? -24.344 13.328 -1.381 1 97.31 60 ILE B O 1
ATOM 3334 N N . LYS B 1 61 ? -24.078 14.352 0.537 1 94.75 61 LYS B N 1
ATOM 3335 C CA . LYS B 1 61 ? -25.5 14.609 0.727 1 94.75 61 LYS B CA 1
ATOM 3336 C C . LYS B 1 61 ? -26.047 15.477 -0.394 1 94.75 61 LYS B C 1
ATOM 3338 O O . LYS B 1 61 ? -27.188 15.273 -0.847 1 94.75 61 LYS B O 1
ATOM 3343 N N . SER B 1 62 ? -25.234 16.328 -0.841 1 94.81 62 SER B N 1
ATOM 3344 C CA . SER B 1 62 ? -25.688 17.328 -1.803 1 94.81 62 SER B CA 1
ATOM 3345 C C . SER B 1 62 ? -25.656 16.781 -3.227 1 94.81 62 SER B C 1
ATOM 3347 O O . SER B 1 62 ? -26.516 17.109 -4.047 1 94.81 62 SER B O 1
ATOM 3349 N N . TYR B 1 63 ? -24.688 15.914 -3.521 1 96.25 63 TYR B N 1
ATOM 3350 C CA . TYR B 1 63 ? -24.422 15.609 -4.922 1 96.25 63 TYR B CA 1
ATOM 3351 C C . TYR B 1 63 ? -24.875 14.195 -5.266 1 96.25 63 TYR B C 1
ATOM 3353 O O . TYR B 1 63 ? -25.094 13.875 -6.434 1 96.25 63 TYR B O 1
ATOM 3361 N N . ILE B 1 64 ? -24.984 13.359 -4.301 1 97 64 ILE B N 1
ATOM 3362 C CA . ILE B 1 64 ? -25.266 11.961 -4.617 1 97 64 ILE B CA 1
ATOM 3363 C C . ILE B 1 64 ? -26.719 11.633 -4.246 1 97 64 ILE B C 1
ATOM 3365 O O . ILE B 1 64 ? -27.094 11.703 -3.074 1 97 64 ILE B O 1
ATOM 3369 N N . PRO B 1 65 ? -27.469 11.188 -5.168 1 96.25 65 PRO B N 1
ATOM 3370 C CA . PRO B 1 65 ? -28.844 10.805 -4.867 1 96.25 65 PRO B CA 1
ATOM 3371 C C . PRO B 1 65 ? -28.938 9.602 -3.928 1 96.25 65 PRO B C 1
ATOM 3373 O O . PRO B 1 65 ? -28.219 8.617 -4.109 1 96.25 65 PRO B O 1
ATOM 3376 N N . ILE B 1 66 ? -29.844 9.625 -3.07 1 95.12 66 ILE B N 1
ATOM 3377 C CA . ILE B 1 66 ? -29.984 8.609 -2.029 1 95.12 66 ILE B CA 1
ATOM 3378 C C . ILE B 1 66 ? -30.703 7.387 -2.592 1 95.12 66 ILE B C 1
ATOM 3380 O O . ILE B 1 66 ? -30.766 6.348 -1.935 1 95.12 66 ILE B O 1
ATOM 3384 N N . SER B 1 67 ? -31.125 7.508 -3.787 1 94.5 67 SER B N 1
ATOM 3385 C CA . SER B 1 67 ? -31.875 6.414 -4.398 1 94.5 67 SER B CA 1
ATOM 3386 C C . SER B 1 67 ? -30.953 5.242 -4.738 1 94.5 67 SER B C 1
ATOM 3388 O O . SER B 1 67 ? -31.422 4.129 -4.98 1 94.5 67 SER B O 1
ATOM 3390 N N . TYR B 1 68 ? -29.656 5.469 -4.77 1 95.94 68 TYR B N 1
ATOM 3391 C CA . TYR B 1 68 ? -28.734 4.363 -5.012 1 95.94 68 TYR B CA 1
ATOM 3392 C C . TYR B 1 68 ? -28.625 3.475 -3.777 1 95.94 68 TYR B C 1
ATOM 3394 O O . TYR B 1 68 ? -28.438 3.969 -2.664 1 95.94 68 TYR B O 1
ATOM 3402 N N . THR B 1 69 ? -28.703 2.221 -3.971 1 92.75 69 THR B N 1
ATOM 3403 C CA . THR B 1 69 ? -28.75 1.281 -2.857 1 92.75 69 THR B CA 1
ATOM 3404 C C . THR B 1 69 ? -27.375 1.146 -2.209 1 92.75 69 THR B C 1
ATOM 3406 O O . THR B 1 69 ? -27.281 0.915 -1.003 1 92.75 69 THR B O 1
ATOM 3409 N N . ASP B 1 70 ? -26.375 1.279 -3.137 1 93.56 70 ASP B N 1
ATOM 3410 C CA . ASP B 1 70 ? -25 1.125 -2.689 1 93.56 70 ASP B CA 1
ATOM 3411 C C . ASP B 1 70 ? -24.078 2.135 -3.375 1 93.56 70 ASP B C 1
ATOM 3413 O O . ASP B 1 70 ? -24.344 2.549 -4.508 1 93.56 70 ASP B O 1
ATOM 3417 N N . PHE B 1 71 ? -23.078 2.412 -2.607 1 95.81 71 PHE B N 1
ATOM 3418 C CA . PHE B 1 71 ? -22.156 3.412 -3.137 1 95.81 71 PHE B CA 1
ATOM 3419 C C . PHE B 1 71 ? -21.484 2.912 -4.414 1 95.81 71 PHE B C 1
ATOM 3421 O O . PHE B 1 71 ? -21.141 3.707 -5.289 1 95.81 71 PHE B O 1
ATOM 3428 N N . SER B 1 72 ? -21.25 1.617 -4.512 1 93.94 72 SER B N 1
ATOM 3429 C CA . SER B 1 72 ? -20.609 1.028 -5.684 1 93.94 72 SER B CA 1
ATOM 3430 C C . SER B 1 72 ? -21.453 1.238 -6.938 1 93.94 72 SER B C 1
ATOM 3432 O O . SER B 1 72 ? -20.938 1.177 -8.055 1 93.94 72 SER B O 1
ATOM 3434 N N . LYS B 1 73 ? -22.719 1.537 -6.762 1 95.31 73 LYS B N 1
ATOM 3435 C CA . LYS B 1 73 ? -23.641 1.715 -7.879 1 95.31 73 LYS B CA 1
ATOM 3436 C C . LYS B 1 73 ? -23.75 3.186 -8.273 1 95.31 73 LYS B C 1
ATOM 3438 O O . LYS B 1 73 ? -24.359 3.516 -9.297 1 95.31 73 LYS B O 1
ATOM 3443 N N . VAL B 1 74 ? -23.234 4.062 -7.5 1 97.31 74 VAL B N 1
ATOM 3444 C CA . VAL B 1 74 ? -23.25 5.488 -7.809 1 97.31 74 VAL B CA 1
ATOM 3445 C C . VAL B 1 74 ? -22.406 5.766 -9.039 1 97.31 74 VAL B C 1
ATOM 3447 O O . VAL B 1 74 ? -21.234 5.379 -9.094 1 97.31 74 VAL B O 1
ATOM 3450 N N . PRO B 1 75 ? -22.938 6.387 -9.969 1 96.69 75 PRO B N 1
ATOM 3451 C CA . PRO B 1 75 ? -22.172 6.723 -11.172 1 96.69 75 PRO B CA 1
ATOM 3452 C C . PRO B 1 75 ? -20.984 7.648 -10.883 1 96.69 75 PRO B C 1
ATOM 3454 O O . PRO B 1 75 ? -21.047 8.469 -9.961 1 96.69 75 PRO B O 1
ATOM 3457 N N . ASN B 1 76 ? -19.984 7.59 -11.727 1 94.69 76 ASN B N 1
ATOM 3458 C CA . ASN B 1 76 ? -18.734 8.312 -11.508 1 94.69 76 ASN B CA 1
ATOM 3459 C C . ASN B 1 76 ? -18.922 9.82 -11.625 1 94.69 76 ASN B C 1
ATOM 3461 O O . ASN B 1 76 ? -18.219 10.594 -10.969 1 94.69 76 ASN B O 1
ATOM 3465 N N . ASN B 1 77 ? -19.859 10.188 -12.43 1 96.5 77 ASN B N 1
ATOM 3466 C CA . ASN B 1 77 ? -20.078 11.625 -12.586 1 96.5 77 ASN B CA 1
ATOM 3467 C C . ASN B 1 77 ? -20.422 12.289 -11.266 1 96.5 77 ASN B C 1
ATOM 3469 O O . ASN B 1 77 ? -19.953 13.391 -10.977 1 96.5 77 ASN B O 1
ATOM 3473 N N . PHE B 1 78 ? -21.234 11.617 -10.414 1 97.56 78 PHE B N 1
ATOM 3474 C CA . PHE B 1 78 ? -21.578 12.148 -9.102 1 97.56 78 PHE B CA 1
ATOM 3475 C C . PHE B 1 78 ? -20.344 12.164 -8.195 1 97.56 78 PHE B C 1
ATOM 3477 O O . PHE B 1 78 ? -20.156 13.109 -7.434 1 97.56 78 PHE B O 1
ATOM 3484 N N . LYS B 1 79 ? -19.578 11.156 -8.289 1 97.69 79 LYS B N 1
ATOM 3485 C CA . LYS B 1 79 ? -18.344 11.078 -7.496 1 97.69 79 LYS B CA 1
ATOM 3486 C C . LYS B 1 79 ? -17.375 12.188 -7.895 1 97.69 79 LYS B C 1
ATOM 3488 O O . LYS B 1 79 ? -16.703 12.766 -7.039 1 97.69 79 LYS B O 1
ATOM 3493 N N . ASP B 1 80 ? -17.359 12.469 -9.148 1 97.56 80 ASP B N 1
ATOM 3494 C CA . ASP B 1 80 ? -16.516 13.547 -9.664 1 97.56 80 ASP B CA 1
ATOM 3495 C C . ASP B 1 80 ? -16.953 14.898 -9.109 1 97.56 80 ASP B C 1
ATOM 3497 O O . ASP B 1 80 ? -16.125 15.75 -8.789 1 97.56 80 ASP B O 1
ATOM 3501 N N . ASP B 1 81 ? -18.188 15.023 -8.992 1 97.88 81 ASP B N 1
ATOM 3502 C CA . ASP B 1 81 ? -18.719 16.266 -8.438 1 97.88 81 ASP B CA 1
ATOM 3503 C C . ASP B 1 81 ? -18.25 16.469 -6.996 1 97.88 81 ASP B C 1
ATOM 3505 O O . ASP B 1 81 ? -17.828 17.562 -6.621 1 97.88 81 ASP B O 1
ATOM 3509 N N . VAL B 1 82 ? -18.344 15.445 -6.25 1 98.25 82 VAL B N 1
ATOM 3510 C CA . VAL B 1 82 ? -17.891 15.492 -4.863 1 98.25 82 VAL B CA 1
ATOM 3511 C C . VAL B 1 82 ? -16.406 15.828 -4.816 1 98.25 82 VAL B C 1
ATOM 3513 O O . VAL B 1 82 ? -15.977 16.703 -4.066 1 98.25 82 VAL B O 1
ATOM 3516 N N . TRP B 1 83 ? -15.695 15.148 -5.648 1 98.12 83 TRP B N 1
ATOM 3517 C CA . TRP B 1 83 ? -14.25 15.352 -5.688 1 98.12 83 TRP B CA 1
ATOM 3518 C C . TRP B 1 83 ? -13.906 16.781 -6.078 1 98.12 83 TRP B C 1
ATOM 3520 O O . TRP B 1 83 ? -13.062 17.422 -5.445 1 98.12 83 TRP B O 1
ATOM 3530 N N . ASN B 1 84 ? -14.555 17.281 -7.062 1 97.81 84 ASN B N 1
ATOM 3531 C CA . ASN B 1 84 ? -14.305 18.641 -7.535 1 97.81 84 ASN B CA 1
ATOM 3532 C C . ASN B 1 84 ? -14.617 19.672 -6.457 1 97.81 84 ASN B C 1
ATOM 3534 O O . ASN B 1 84 ? -13.898 20.656 -6.305 1 97.81 84 ASN B O 1
ATOM 3538 N N . ALA B 1 85 ? -15.633 19.469 -5.77 1 98 85 ALA B N 1
ATOM 3539 C CA . ALA B 1 85 ? -15.977 20.359 -4.664 1 98 85 ALA B CA 1
ATOM 3540 C C . ALA B 1 85 ? -14.891 20.344 -3.59 1 98 85 ALA B C 1
ATOM 3542 O O . ALA B 1 85 ? -14.477 21.391 -3.098 1 98 85 ALA B O 1
ATOM 3543 N N . LEU B 1 86 ? -14.43 19.172 -3.254 1 98.19 86 LEU B N 1
ATOM 3544 C CA . LEU B 1 86 ? -13.367 19.031 -2.26 1 98.19 86 LEU B CA 1
ATOM 3545 C C . LEU B 1 86 ? -12.094 19.734 -2.729 1 98.19 86 LEU B C 1
ATOM 3547 O O . LEU B 1 86 ? -11.445 20.438 -1.952 1 98.19 86 LEU B O 1
ATOM 3551 N N . MET B 1 87 ? -11.789 19.547 -3.984 1 97.38 87 MET B N 1
ATOM 3552 C CA . MET B 1 87 ? -10.586 20.156 -4.535 1 97.38 87 MET B CA 1
ATOM 3553 C C . MET B 1 87 ? -10.734 21.672 -4.641 1 97.38 87 MET B C 1
ATOM 3555 O O . MET B 1 87 ? -9.742 22.391 -4.715 1 97.38 87 MET B O 1
ATOM 3559 N N . GLY B 1 88 ? -11.891 22.094 -4.699 1 96.94 88 GLY B N 1
ATOM 3560 C CA . GLY B 1 88 ? -12.133 23.531 -4.66 1 96.94 88 GLY B CA 1
ATOM 3561 C C . GLY B 1 88 ? -11.828 24.156 -3.312 1 96.94 88 GLY B C 1
ATOM 3562 O O . GLY B 1 88 ? -11.398 25.297 -3.236 1 96.94 88 GLY B O 1
ATOM 3563 N N . ASP B 1 89 ? -11.977 23.391 -2.242 1 97.31 89 ASP B N 1
ATOM 3564 C CA . ASP B 1 89 ? -11.891 23.938 -0.89 1 97.31 89 ASP B CA 1
ATOM 3565 C C . ASP B 1 89 ? -10.578 23.547 -0.222 1 97.31 89 ASP B C 1
ATOM 3567 O O . ASP B 1 89 ? -10.156 24.188 0.748 1 97.31 89 ASP B O 1
ATOM 3571 N N . TYR B 1 90 ? -9.977 22.484 -0.751 1 97.94 90 TYR B N 1
ATOM 3572 C CA . TYR B 1 90 ? -8.828 21.922 -0.038 1 97.94 90 TYR B CA 1
ATOM 3573 C C . TYR B 1 90 ? -7.633 21.766 -0.965 1 97.94 90 TYR B C 1
ATOM 3575 O O . TYR B 1 90 ? -7.789 21.656 -2.184 1 97.94 90 TYR B O 1
ATOM 3583 N N . GLU B 1 91 ? -6.492 21.844 -0.35 1 97.5 91 GLU B N 1
ATOM 3584 C CA . GLU B 1 91 ? -5.223 21.531 -0.998 1 97.5 91 GLU B CA 1
ATOM 3585 C C . GLU B 1 91 ? -4.527 20.344 -0.323 1 97.5 91 GLU B C 1
ATOM 3587 O O . GLU B 1 91 ? -4.293 20.375 0.887 1 97.5 91 GLU B O 1
ATOM 3592 N N . LEU B 1 92 ? -4.203 19.391 -1.101 1 96.94 92 LEU B N 1
ATOM 3593 C CA . LEU B 1 92 ? -3.543 18.203 -0.58 1 96.94 92 LEU B CA 1
ATOM 3594 C C . LEU B 1 92 ? -2.027 18.328 -0.683 1 96.94 92 LEU B C 1
ATOM 3596 O O . LEU B 1 92 ? -1.517 19.031 -1.564 1 96.94 92 LEU B O 1
ATOM 3600 N N . ASP B 1 93 ? -1.341 17.625 0.176 1 95.25 93 ASP B N 1
ATOM 3601 C CA . ASP B 1 93 ? 0.117 17.672 0.149 1 95.25 93 ASP B CA 1
ATOM 3602 C C . ASP B 1 93 ? 0.679 16.688 -0.877 1 95.25 93 ASP B C 1
ATOM 3604 O O . ASP B 1 93 ? 1.895 16.594 -1.058 1 95.25 93 ASP B O 1
ATOM 3608 N N . VAL B 1 94 ? -0.191 15.922 -1.516 1 94.31 94 VAL B N 1
ATOM 3609 C CA . VAL B 1 94 ? 0.156 15.016 -2.605 1 94.31 94 VAL B CA 1
ATOM 3610 C C . VAL B 1 94 ? -0.758 15.273 -3.803 1 94.31 94 VAL B C 1
ATOM 3612 O O . VAL B 1 94 ? -1.822 15.875 -3.658 1 94.31 94 VAL B O 1
ATOM 3615 N N . PRO B 1 95 ? -0.322 14.828 -4.98 1 91.5 95 PRO B N 1
ATOM 3616 C CA . PRO B 1 95 ? -1.189 15.023 -6.145 1 91.5 95 PRO B CA 1
ATOM 3617 C C . PRO B 1 95 ? -2.559 14.367 -5.977 1 91.5 95 PRO B C 1
ATOM 3619 O O . PRO B 1 95 ? -2.646 13.219 -5.527 1 91.5 95 PRO B O 1
ATOM 3622 N N . PRO B 1 96 ? -3.592 15.062 -6.309 1 93.69 96 PRO B N 1
ATOM 3623 C CA . PRO B 1 96 ? -4.957 14.562 -6.129 1 93.69 96 PRO B CA 1
ATOM 3624 C C . PRO B 1 96 ? -5.191 13.227 -6.832 1 93.69 96 PRO B C 1
ATOM 3626 O O . PRO B 1 96 ? -5.957 12.398 -6.34 1 93.69 96 PRO B O 1
ATOM 3629 N N . GLU B 1 97 ? -4.539 12.969 -7.867 1 90.06 97 GLU B N 1
ATOM 3630 C CA . GLU B 1 97 ? -4.75 11.781 -8.688 1 90.06 97 GLU B CA 1
ATOM 3631 C C . GLU B 1 97 ? -4.332 10.516 -7.938 1 90.06 97 GLU B C 1
ATOM 3633 O O . GLU B 1 97 ? -4.906 9.445 -8.148 1 90.06 97 GLU B O 1
ATOM 3638 N N . VAL B 1 98 ? -3.379 10.695 -7.086 1 91.31 98 VAL B N 1
ATOM 3639 C CA . VAL B 1 98 ? -2.91 9.516 -6.355 1 91.31 98 VAL B CA 1
ATOM 3640 C C . VAL B 1 98 ? -3.676 9.391 -5.043 1 91.31 98 VAL B C 1
ATOM 3642 O O . VAL B 1 98 ? -3.787 8.289 -4.488 1 91.31 98 VAL B O 1
ATOM 3645 N N . ALA B 1 99 ? -4.195 10.477 -4.594 1 95.56 99 ALA B N 1
ATOM 3646 C CA . ALA B 1 99 ? -4.887 10.492 -3.311 1 95.56 99 ALA B CA 1
ATOM 3647 C C . ALA B 1 99 ? -6.32 9.992 -3.455 1 95.56 99 ALA B C 1
ATOM 3649 O O . ALA B 1 99 ? -6.832 9.281 -2.584 1 95.56 99 ALA B O 1
ATOM 3650 N N . ARG B 1 100 ? -6.941 10.25 -4.484 1 95.25 100 ARG B N 1
ATOM 3651 C CA . ARG B 1 100 ? -8.383 10.055 -4.633 1 95.25 100 ARG B CA 1
ATOM 3652 C C . ARG B 1 100 ? -8.758 8.594 -4.449 1 95.25 100 ARG B C 1
ATOM 3654 O O . ARG B 1 100 ? -9.656 8.273 -3.672 1 95.25 100 ARG B O 1
ATOM 3661 N N . PRO B 1 101 ? -8.094 7.738 -5.09 1 93.31 101 PRO B N 1
ATOM 3662 C CA . PRO B 1 101 ? -8.484 6.336 -4.945 1 93.31 101 PRO B CA 1
ATOM 3663 C C . PRO B 1 101 ? -8.398 5.844 -3.502 1 93.31 101 PRO B C 1
ATOM 3665 O O . PRO B 1 101 ? -9.094 4.898 -3.125 1 93.31 101 PRO B O 1
ATOM 3668 N N . LEU B 1 102 ? -7.613 6.461 -2.732 1 94.19 102 LEU B N 1
ATOM 3669 C CA . LEU B 1 102 ? -7.441 6.055 -1.343 1 94.19 102 LEU B CA 1
ATOM 3670 C C . LEU B 1 102 ? -8.484 6.719 -0.449 1 94.19 102 LEU B C 1
ATOM 3672 O O . LEU B 1 102 ? -8.797 6.211 0.628 1 94.19 102 LEU B O 1
ATOM 3676 N N . LEU B 1 103 ? -8.984 7.801 -0.907 1 95.31 103 LEU B N 1
ATOM 3677 C CA . LEU B 1 103 ? -9.883 8.586 -0.073 1 95.31 103 LEU B CA 1
ATOM 3678 C C . LEU B 1 103 ? -11.336 8.227 -0.359 1 95.31 103 LEU B C 1
ATOM 3680 O O . LEU B 1 103 ? -12.195 8.344 0.52 1 95.31 103 LEU B O 1
ATOM 3684 N N . GLU B 1 104 ? -11.617 7.754 -1.453 1 94.5 104 GLU B N 1
ATOM 3685 C CA . GLU B 1 104 ? -12.977 7.488 -1.912 1 94.5 104 GLU B CA 1
ATOM 3686 C C . GLU B 1 104 ? -13.656 6.43 -1.046 1 94.5 104 GLU B C 1
ATOM 3688 O O . GLU B 1 104 ?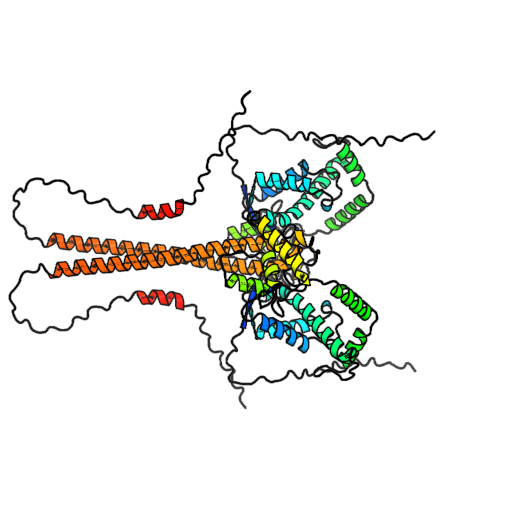 -14.852 6.516 -0.773 1 94.5 104 GLU B O 1
ATOM 3693 N N . PRO B 1 105 ? -12.914 5.52 -0.631 1 92.44 105 PRO B N 1
ATOM 3694 C CA . PRO B 1 105 ? -13.57 4.508 0.202 1 92.44 105 PRO B CA 1
ATOM 3695 C C . PRO B 1 105 ? -14.25 5.109 1.432 1 92.44 105 PRO B C 1
ATOM 3697 O O . PRO B 1 105 ? -15.273 4.59 1.892 1 92.44 105 PRO B O 1
ATOM 3700 N N . SER B 1 106 ? -13.766 6.145 1.951 1 92.62 106 SER B N 1
ATOM 3701 C CA . SER B 1 106 ? -14.383 6.789 3.104 1 92.62 106 SER B CA 1
ATOM 3702 C C . SER B 1 106 ? -15.727 7.41 2.732 1 92.62 106 SER B C 1
ATOM 3704 O O . SER B 1 106 ? -16.578 7.641 3.602 1 92.62 106 SER B O 1
ATOM 3706 N N . TRP B 1 107 ? -15.914 7.621 1.46 1 96.38 107 TRP B N 1
ATOM 3707 C CA . TRP B 1 107 ? -17.172 8.203 0.991 1 96.38 107 TRP B CA 1
ATOM 3708 C C . TRP B 1 107 ? -18.312 7.211 1.142 1 96.38 107 TRP B C 1
ATOM 3710 O O . TRP B 1 107 ? -19.438 7.605 1.455 1 96.38 107 TRP B O 1
ATOM 3720 N N . SER B 1 108 ? -17.953 6.008 0.924 1 95.06 108 SER B N 1
ATOM 3721 C CA . SER B 1 108 ? -18.953 4.961 1.069 1 95.06 108 SER B CA 1
ATOM 3722 C C . SER B 1 108 ? -19.531 4.941 2.48 1 95.06 108 SER B C 1
ATOM 3724 O O . SER B 1 108 ? -20.75 4.801 2.656 1 95.06 108 SER B O 1
ATOM 3726 N N . GLN B 1 109 ? -18.688 5.137 3.379 1 92.12 109 GLN B N 1
ATOM 3727 C CA . GLN B 1 109 ? -19.125 5.148 4.773 1 92.12 109 GLN B CA 1
ATOM 3728 C C . GLN B 1 109 ? -20.016 6.355 5.059 1 92.12 109 GLN B C 1
ATOM 3730 O O . GLN B 1 109 ? -21.031 6.238 5.746 1 92.12 109 GLN B O 1
ATOM 3735 N N . LYS B 1 110 ? -19.656 7.422 4.562 1 95 110 LYS B N 1
ATOM 3736 C CA . LYS B 1 110 ? -20.438 8.641 4.773 1 95 110 LYS B CA 1
ATOM 3737 C C . LYS B 1 110 ? -21.797 8.555 4.09 1 95 110 LYS B C 1
ATOM 3739 O O . LYS B 1 110 ? -22.812 9.016 4.637 1 95 110 LYS B O 1
ATOM 3744 N N . PHE B 1 111 ? -21.781 7.941 2.953 1 96.94 111 PHE B N 1
ATOM 3745 C CA . PHE B 1 111 ? -23.016 7.723 2.221 1 96.94 111 PHE B CA 1
ATOM 3746 C C . PHE B 1 111 ? -23.953 6.812 3.004 1 96.94 111 PHE B C 1
ATOM 3748 O O . PHE B 1 111 ? -25.141 7.098 3.127 1 96.94 111 PHE B O 1
ATOM 3755 N N . ARG B 1 112 ? -23.422 5.816 3.521 1 93.38 112 ARG B N 1
ATOM 3756 C CA . ARG B 1 112 ? -24.203 4.875 4.324 1 93.38 112 ARG B CA 1
ATOM 3757 C C . ARG B 1 112 ? -24.734 5.547 5.586 1 93.38 112 ARG B C 1
ATOM 3759 O O . ARG B 1 112 ? -25.891 5.32 5.973 1 93.38 112 ARG B O 1
ATOM 3766 N N . THR B 1 113 ? -23.938 6.367 6.188 1 92.81 113 THR B N 1
ATOM 3767 C CA . THR B 1 113 ? -24.344 7.074 7.398 1 92.81 113 THR B CA 1
ATOM 3768 C C . THR B 1 113 ? -25.484 8.039 7.113 1 92.81 113 THR B C 1
ATOM 3770 O O . THR B 1 113 ? -26.422 8.148 7.906 1 92.81 113 THR B O 1
ATOM 3773 N N . TYR B 1 114 ? -25.422 8.695 5.992 1 94.12 114 TYR B N 1
ATOM 3774 C CA . TYR B 1 114 ? -26.484 9.602 5.586 1 94.12 114 TYR B CA 1
ATOM 3775 C C . TYR B 1 114 ? -27.812 8.852 5.43 1 94.12 114 TYR B C 1
ATOM 3777 O O . TYR B 1 114 ? -28.828 9.258 5.984 1 94.12 114 TYR B O 1
ATOM 3785 N N . LYS B 1 115 ? -27.719 7.766 4.809 1 93.12 115 LYS B N 1
ATOM 3786 C CA . LYS B 1 115 ? -28.906 6.965 4.594 1 93.12 115 LYS B CA 1
ATOM 3787 C C . LYS B 1 115 ? -29.453 6.422 5.914 1 93.12 115 LYS B C 1
ATOM 3789 O O . LYS B 1 115 ? -30.672 6.383 6.121 1 93.12 115 LYS B O 1
ATOM 3794 N N . HIS B 1 116 ? -28.562 6.074 6.703 1 92.56 116 HIS B N 1
ATOM 3795 C CA . HIS B 1 116 ? -28.953 5.59 8.023 1 92.56 116 HIS B CA 1
ATOM 3796 C C . HIS B 1 116 ? -29.656 6.68 8.82 1 92.56 116 HIS B C 1
ATOM 3798 O O . HIS B 1 116 ? -30.688 6.422 9.469 1 92.56 116 HIS B O 1
ATOM 3804 N N . THR B 1 117 ? -29.156 7.824 8.766 1 92.12 117 THR B N 1
ATOM 3805 C CA . THR B 1 117 ? -29.75 8.961 9.469 1 92.12 117 THR B CA 1
ATOM 3806 C C . THR B 1 117 ? -31.156 9.234 8.961 1 92.12 117 THR B C 1
ATOM 3808 O O . THR B 1 117 ? -32.062 9.492 9.75 1 92.12 117 THR B O 1
ATOM 3811 N N . LEU B 1 118 ? -31.328 9.148 7.688 1 92.06 118 LEU B N 1
ATOM 3812 C CA . LEU B 1 118 ? -32.656 9.352 7.094 1 92.06 118 LEU B CA 1
ATOM 3813 C C . LEU B 1 118 ? -33.625 8.281 7.559 1 92.06 118 LEU B C 1
ATOM 3815 O O . LEU B 1 118 ? -34.781 8.586 7.895 1 92.06 118 LEU B O 1
ATOM 3819 N N . ARG B 1 119 ? -33.125 7.121 7.586 1 89.88 119 ARG B N 1
ATOM 3820 C CA . ARG B 1 119 ? -33.969 6.012 8.023 1 89.88 119 ARG B CA 1
ATOM 3821 C C . ARG B 1 119 ? -34.406 6.191 9.469 1 89.88 119 ARG B C 1
ATOM 3823 O O . ARG B 1 119 ? -35.594 6.008 9.797 1 89.88 119 ARG B O 1
ATOM 3830 N N . GLN B 1 120 ? -33.469 6.543 10.242 1 88.88 120 GLN B N 1
ATOM 3831 C CA . GLN B 1 120 ? -33.75 6.703 11.664 1 88.88 120 GLN B CA 1
ATOM 3832 C C . GLN B 1 120 ? -34.688 7.863 11.922 1 88.88 120 GLN B C 1
ATOM 3834 O O . GLN B 1 120 ? -35.562 7.773 12.781 1 88.88 120 GLN B O 1
ATOM 3839 N N . HIS B 1 121 ? -34.594 8.852 11.156 1 89.88 121 HIS B N 1
ATOM 3840 C CA . HIS B 1 121 ? -35.375 10.062 11.391 1 89.88 121 HIS B CA 1
ATOM 3841 C C . HIS B 1 121 ? -36.75 9.969 10.75 1 89.88 121 HIS B C 1
ATOM 3843 O O . HIS B 1 121 ? -37.75 10.422 11.328 1 89.88 121 HIS B O 1
ATOM 3849 N N . TYR B 1 122 ? -36.812 9.305 9.664 1 87.12 122 TYR B N 1
ATOM 3850 C CA . TYR B 1 122 ? -38.062 9.367 8.922 1 87.12 122 TYR B CA 1
ATOM 3851 C C . TYR B 1 122 ? -38.812 8.031 8.984 1 87.12 122 TYR B C 1
ATOM 3853 O O . TYR B 1 122 ? -40 7.992 9.242 1 87.12 122 TYR B O 1
ATOM 3861 N N . LEU B 1 123 ? -38.188 7.012 8.781 1 82.5 123 LEU B N 1
ATOM 3862 C CA . LEU B 1 123 ? -38.844 5.715 8.711 1 82.5 123 LEU B CA 1
ATOM 3863 C C . LEU B 1 123 ? -39.188 5.203 10.102 1 82.5 123 LEU B C 1
ATOM 3865 O O . LEU B 1 123 ? -40.312 4.754 10.336 1 82.5 123 LEU B O 1
ATOM 3869 N N . ARG B 1 124 ? -38.281 5.34 10.906 1 81.38 124 ARG B N 1
ATOM 3870 C CA . ARG B 1 124 ? -38.531 4.828 12.25 1 81.38 124 ARG B CA 1
ATOM 3871 C C . ARG B 1 124 ? -39.531 5.684 12.984 1 81.38 124 ARG B C 1
ATOM 3873 O O . ARG B 1 124 ? -40.312 5.172 13.797 1 81.38 124 ARG B O 1
ATOM 3880 N N . LYS B 1 125 ? -39.562 6.906 12.594 1 84.38 125 LYS B N 1
ATOM 3881 C CA . LYS B 1 125 ? -40.5 7.82 13.25 1 84.38 125 LYS B CA 1
ATOM 3882 C C . LYS B 1 125 ? -41.781 7.98 12.445 1 84.38 125 LYS B C 1
ATOM 3884 O O . LYS B 1 125 ? -42.625 8.781 12.797 1 84.38 125 LYS B O 1
ATOM 3889 N N . ASN B 1 126 ? -41.844 7.242 11.367 1 83.56 126 ASN B N 1
ATOM 3890 C CA . ASN B 1 126 ? -43.031 7.23 10.492 1 83.56 126 ASN B CA 1
ATOM 3891 C C . ASN B 1 126 ? -43.344 8.625 9.961 1 83.56 126 ASN B C 1
ATOM 3893 O O . ASN B 1 126 ? -44.5 9.055 9.977 1 83.56 126 ASN B O 1
ATOM 3897 N N . ILE B 1 127 ? -42.281 9.359 9.711 1 81.81 127 ILE B N 1
ATOM 3898 C CA . ILE B 1 127 ? -42.438 10.68 9.109 1 81.81 127 ILE B CA 1
ATOM 3899 C C . ILE B 1 127 ? -42.625 10.539 7.602 1 81.81 127 ILE B C 1
ATOM 3901 O O . ILE B 1 127 ? -41.812 9.922 6.918 1 81.81 127 ILE B O 1
ATOM 3905 N N . THR B 1 128 ? -43.656 11.062 7.004 1 80.25 128 THR B N 1
ATOM 3906 C CA . THR B 1 128 ? -44.031 10.867 5.602 1 80.25 128 THR B CA 1
ATOM 3907 C C . THR B 1 128 ? -43.531 12.023 4.746 1 80.25 128 THR B C 1
ATOM 3909 O O . THR B 1 128 ? -43.5 11.93 3.518 1 80.25 128 THR B O 1
ATOM 3912 N N . GLU B 1 129 ? -43.062 13.094 5.465 1 88.69 129 GLU B N 1
ATOM 3913 C CA . GLU B 1 129 ? -42.594 14.281 4.746 1 88.69 129 GLU B CA 1
ATOM 3914 C C . GLU B 1 129 ? -41.281 14.016 4.023 1 88.69 129 GLU B C 1
ATOM 3916 O O . GLU B 1 129 ? -40.438 13.242 4.504 1 88.69 129 GLU B O 1
ATOM 3921 N N . VAL B 1 130 ? -41.25 14.609 2.889 1 91.56 130 VAL B N 1
ATOM 3922 C CA . VAL B 1 130 ? -40.031 14.539 2.117 1 91.56 130 VAL B CA 1
ATOM 3923 C C . VAL B 1 130 ? -38.969 15.43 2.762 1 91.56 130 VAL B C 1
ATOM 3925 O O . VAL B 1 130 ? -39.219 16.594 3.092 1 91.56 130 VAL B O 1
ATOM 3928 N N . PRO B 1 131 ? -37.812 14.867 3.018 1 89.5 131 PRO B N 1
ATOM 3929 C CA . PRO B 1 131 ? -36.75 15.695 3.586 1 89.5 131 PRO B CA 1
ATOM 3930 C C . PRO B 1 131 ? -36.438 16.922 2.736 1 89.5 131 PRO B C 1
ATOM 3932 O O . PRO B 1 131 ? -36.531 16.875 1.507 1 89.5 131 PRO B O 1
ATOM 3935 N N . LYS B 1 132 ? -36.031 17.984 3.396 1 84.62 132 LYS B N 1
ATOM 3936 C CA . LYS B 1 132 ? -35.719 19.219 2.705 1 84.62 132 LYS B CA 1
ATOM 3937 C C . LYS B 1 132 ? -34.594 19.016 1.696 1 84.62 132 LYS B C 1
ATOM 3939 O O . LYS B 1 132 ? -33.562 18.391 2.01 1 84.62 132 LYS B O 1
ATOM 3944 N N . GLY B 1 133 ? -34.812 19.453 0.451 1 83 133 GLY B N 1
ATOM 3945 C CA . GLY B 1 133 ? -33.75 19.422 -0.553 1 83 133 GLY B CA 1
ATOM 3946 C C . GLY B 1 133 ? -33.719 18.125 -1.329 1 83 133 GLY B C 1
ATOM 3947 O O . GLY B 1 133 ? -32.875 17.953 -2.227 1 83 133 GLY B O 1
ATOM 3948 N N . VAL B 1 134 ? -34.625 17.172 -0.978 1 90.62 134 VAL B N 1
ATOM 3949 C CA . VAL B 1 134 ? -34.625 15.883 -1.674 1 90.62 134 VAL B CA 1
ATOM 3950 C C . VAL B 1 134 ? -35.812 15.836 -2.654 1 90.62 134 VAL B C 1
ATOM 3952 O O . VAL B 1 134 ? -36.938 16.219 -2.309 1 90.62 134 VAL B O 1
ATOM 3955 N N . ASP B 1 135 ? -35.5 15.406 -3.797 1 91.94 135 ASP B N 1
ATOM 3956 C CA . ASP B 1 135 ? -36.531 15.219 -4.82 1 91.94 135 ASP B CA 1
ATOM 3957 C C . ASP B 1 135 ? -37.531 14.141 -4.402 1 91.94 135 ASP B C 1
ATOM 3959 O O . ASP B 1 135 ? -37.156 13.055 -3.98 1 91.94 135 ASP B O 1
ATOM 3963 N N . PRO B 1 136 ? -38.812 14.445 -4.59 1 93.81 136 PRO B N 1
ATOM 3964 C CA . PRO B 1 136 ? -39.844 13.484 -4.16 1 93.81 136 PRO B CA 1
ATOM 3965 C C . PRO B 1 136 ? -39.688 12.133 -4.855 1 93.81 136 PRO B C 1
ATOM 3967 O O . PRO B 1 136 ? -39.938 11.094 -4.242 1 93.81 136 PRO B O 1
ATOM 3970 N N . ASP B 1 137 ? -39.344 12.211 -6.031 1 94.06 137 ASP B N 1
ATOM 3971 C CA . ASP B 1 137 ? -39.188 10.953 -6.75 1 94.06 137 ASP B CA 1
ATOM 3972 C C . ASP B 1 137 ? -38.031 10.148 -6.211 1 94.06 137 ASP B C 1
ATOM 3974 O O . ASP B 1 137 ? -38.094 8.922 -6.086 1 94.06 137 ASP B O 1
ATOM 3978 N N . ILE B 1 138 ? -37.031 10.805 -5.941 1 94.69 138 ILE B N 1
ATOM 3979 C CA . ILE B 1 138 ? -35.844 10.18 -5.359 1 94.69 138 ILE B CA 1
ATOM 3980 C C . ILE B 1 138 ? -36.188 9.633 -3.975 1 94.69 138 ILE B C 1
ATOM 3982 O O . ILE B 1 138 ? -35.781 8.523 -3.623 1 94.69 138 ILE B O 1
ATOM 3986 N N . TRP B 1 139 ? -36.969 10.352 -3.262 1 94.5 139 TRP B N 1
ATOM 3987 C CA . TRP B 1 139 ? -37.375 9.945 -1.926 1 94.5 139 TRP B CA 1
ATOM 3988 C C . TRP B 1 139 ? -38.219 8.68 -1.986 1 94.5 139 TRP B C 1
ATOM 3990 O O . TRP B 1 139 ? -38.031 7.742 -1.22 1 94.5 139 TRP B O 1
ATOM 4000 N N . ARG B 1 140 ? -39.125 8.656 -2.891 1 93.38 140 ARG B N 1
ATOM 4001 C CA . ARG B 1 140 ? -39.969 7.484 -3.074 1 93.38 140 ARG B CA 1
ATOM 4002 C C . ARG B 1 140 ? -39.156 6.246 -3.377 1 93.38 140 ARG B C 1
ATOM 4004 O O . ARG B 1 140 ? -39.375 5.18 -2.795 1 93.38 140 ARG B O 1
ATOM 4011 N N . LYS B 1 141 ? -38.188 6.438 -4.211 1 94.12 141 LYS B N 1
ATOM 4012 C CA . LYS B 1 141 ? -37.312 5.32 -4.566 1 94.12 141 LYS B CA 1
ATOM 4013 C C . LYS B 1 141 ? -36.5 4.867 -3.363 1 94.12 141 LYS B C 1
ATOM 4015 O O . LYS B 1 141 ? -36.281 3.67 -3.172 1 94.12 141 LYS B O 1
ATOM 4020 N N . PHE B 1 142 ? -36.062 5.832 -2.627 1 94.75 142 PHE B N 1
ATOM 4021 C CA . PHE B 1 142 ? -35.312 5.543 -1.404 1 94.75 142 PHE B CA 1
ATOM 4022 C C . PHE B 1 142 ? -36.156 4.715 -0.443 1 94.75 142 PHE B C 1
ATOM 4024 O O . PHE B 1 142 ? -35.719 3.695 0.076 1 94.75 142 PHE B O 1
ATOM 4031 N N . LEU B 1 143 ? -37.375 5.059 -0.299 1 92 143 LEU B N 1
ATOM 4032 C CA . LEU B 1 143 ? -38.281 4.355 0.599 1 92 143 LEU B CA 1
ATOM 4033 C C . LEU B 1 143 ? -38.562 2.945 0.093 1 92 143 LEU B C 1
ATOM 4035 O O . LEU B 1 143 ? -38.625 1.998 0.881 1 92 143 LEU B O 1
ATOM 4039 N N . GLU B 1 144 ? -38.719 2.861 -1.146 1 91.94 144 GLU B N 1
ATOM 4040 C CA . GLU B 1 144 ? -38.938 1.549 -1.75 1 91.94 144 GLU B CA 1
ATOM 4041 C C . GLU B 1 144 ? -37.75 0.623 -1.491 1 91.94 144 GLU B C 1
ATOM 4043 O O . GLU B 1 144 ? -37.938 -0.544 -1.138 1 91.94 144 GLU B O 1
ATOM 4048 N N . ASN B 1 145 ? -36.594 1.129 -1.682 1 92.56 145 ASN B N 1
ATOM 4049 C CA . ASN B 1 145 ? -35.375 0.354 -1.454 1 92.56 145 ASN B CA 1
ATOM 4050 C C . ASN B 1 145 ? -35.25 -0.046 0.012 1 92.56 145 ASN B C 1
ATOM 4052 O O . ASN B 1 145 ? -34.875 -1.186 0.317 1 92.56 145 ASN B O 1
ATOM 4056 N N . GLU B 1 146 ? -35.562 0.891 0.887 1 91.44 146 GLU B N 1
ATOM 4057 C CA . GLU B 1 146 ? -35.375 0.676 2.32 1 91.44 146 GLU B CA 1
ATOM 4058 C C . GLU B 1 146 ? -36.406 -0.308 2.863 1 91.44 146 GLU B C 1
ATOM 4060 O O . GLU B 1 146 ? -36.156 -0.976 3.871 1 91.44 146 GLU B O 1
ATOM 4065 N N . ASN B 1 147 ? -37.5 -0.454 2.178 1 88.94 147 ASN B N 1
ATOM 4066 C CA . ASN B 1 147 ? -38.562 -1.343 2.617 1 88.94 147 ASN B CA 1
ATOM 4067 C C . ASN B 1 147 ? -38.438 -2.727 1.987 1 88.94 147 ASN B C 1
ATOM 4069 O O . ASN B 1 147 ? -39.219 -3.627 2.291 1 88.94 147 ASN B O 1
ATOM 4073 N N . GLY B 1 148 ? -37.438 -2.822 1.234 1 90.75 148 GLY B N 1
ATOM 4074 C CA . GLY B 1 148 ? -37.219 -4.125 0.638 1 90.75 148 GLY B CA 1
ATOM 4075 C C . GLY B 1 148 ? -36.719 -5.16 1.638 1 90.75 148 GLY B C 1
ATOM 4076 O O . GLY B 1 148 ? -36.094 -4.82 2.637 1 90.75 148 GLY B O 1
ATOM 4077 N N . GLN B 1 149 ? -36.938 -6.43 1.371 1 93 149 GLN B N 1
ATOM 4078 C CA . GLN B 1 149 ? -36.594 -7.531 2.266 1 93 149 GLN B CA 1
ATOM 4079 C C . GLN B 1 149 ? -35.094 -7.629 2.471 1 93 149 GLN B C 1
ATOM 4081 O O . GLN B 1 149 ? -34.625 -7.832 3.594 1 93 149 GLN B O 1
ATOM 4086 N N . LYS B 1 150 ? -34.406 -7.508 1.469 1 92.19 150 LYS B N 1
ATOM 4087 C CA . LYS B 1 150 ? -32.938 -7.605 1.539 1 92.19 150 LYS B CA 1
ATOM 4088 C C . LYS B 1 150 ? -32.375 -6.559 2.488 1 92.19 150 LYS B C 1
ATOM 4090 O O . LYS B 1 150 ? -31.469 -6.855 3.283 1 92.19 150 LYS B O 1
ATOM 4095 N N . LYS B 1 151 ? -32.875 -5.414 2.402 1 91.56 151 LYS B N 1
ATOM 4096 C CA . LYS B 1 151 ? -32.375 -4.32 3.238 1 91.56 151 LYS B CA 1
ATOM 4097 C C . LYS B 1 151 ? -32.75 -4.543 4.703 1 91.56 151 LYS B C 1
ATOM 4099 O O . LYS B 1 151 ? -31.938 -4.301 5.594 1 91.56 151 LYS B O 1
ATOM 4104 N N . LYS B 1 152 ? -33.844 -4.996 4.941 1 89.44 152 LYS B N 1
ATOM 4105 C CA . LYS B 1 152 ? -34.281 -5.289 6.309 1 89.44 152 LYS B CA 1
ATOM 4106 C C . LYS B 1 152 ? -33.375 -6.355 6.945 1 89.44 152 LYS B C 1
ATOM 4108 O O . LYS B 1 152 ? -32.969 -6.219 8.094 1 89.44 152 LYS B O 1
ATOM 4113 N N . GLU B 1 153 ? -33.094 -7.273 6.188 1 94.81 153 GLU B N 1
ATOM 4114 C CA . GLU B 1 153 ? -32.219 -8.336 6.66 1 94.81 153 GLU B CA 1
ATOM 4115 C C . GLU B 1 153 ? -30.828 -7.805 6.953 1 94.81 153 GLU B C 1
ATOM 4117 O O . GLU B 1 153 ? -30.203 -8.188 7.953 1 94.81 153 GLU B O 1
ATOM 4122 N N . GLU B 1 154 ? -30.406 -7.004 6.109 1 93.44 154 GLU B N 1
ATOM 4123 C CA . GLU B 1 154 ? -29.109 -6.387 6.297 1 93.44 154 GLU B CA 1
ATOM 4124 C C . GLU B 1 154 ? -29.062 -5.559 7.578 1 93.44 154 GLU B C 1
ATOM 4126 O O . GLU B 1 154 ? -28.109 -5.656 8.359 1 93.44 154 GLU B O 1
ATOM 4131 N N . CYS B 1 155 ? -30.047 -4.82 7.816 1 89.88 155 CYS B N 1
ATOM 4132 C CA . CYS B 1 155 ? -30.125 -3.967 8.992 1 89.88 155 CYS B CA 1
ATOM 4133 C C . CYS B 1 155 ? -30.156 -4.801 10.273 1 89.88 155 CYS B C 1
ATOM 4135 O O . CYS B 1 155 ? -29.484 -4.465 11.25 1 89.88 155 CYS B O 1
ATOM 4137 N N . GLU B 1 156 ? -30.859 -5.859 10.188 1 92.5 156 GLU B N 1
ATOM 4138 C CA . GLU B 1 156 ? -30.953 -6.742 11.344 1 92.5 156 GLU B CA 1
ATOM 4139 C C . GLU B 1 156 ? -29.609 -7.391 11.648 1 92.5 156 GLU B C 1
ATOM 4141 O O . GLU B 1 156 ? -29.188 -7.461 12.805 1 92.5 156 GLU B O 1
ATOM 4146 N N . ARG B 1 157 ? -29.047 -7.824 10.586 1 94.81 157 ARG B N 1
ATOM 4147 C CA . ARG B 1 157 ? -27.719 -8.43 10.742 1 94.81 157 ARG B CA 1
ATOM 4148 C C . ARG B 1 157 ? -26.719 -7.434 11.32 1 94.81 157 ARG B C 1
ATOM 4150 O O . ARG B 1 157 ? -25.953 -7.77 12.219 1 94.81 157 ARG B O 1
ATOM 4157 N N . ASN B 1 158 ? -26.797 -6.293 10.789 1 89.75 158 ASN B N 1
ATOM 4158 C CA . ASN B 1 158 ? -25.859 -5.258 11.242 1 89.75 158 ASN B CA 1
ATOM 4159 C C . ASN B 1 158 ? -26.125 -4.871 12.695 1 89.75 158 ASN B C 1
ATOM 4161 O O . ASN B 1 158 ? -25.188 -4.629 13.453 1 89.75 158 ASN B O 1
ATOM 4165 N N . ALA B 1 159 ? -27.344 -4.805 13.016 1 90.06 159 ALA B N 1
ATOM 4166 C CA . ALA B 1 159 ? -27.688 -4.5 14.398 1 90.06 159 ALA B CA 1
ATOM 4167 C C . ALA B 1 159 ? -27.188 -5.59 15.352 1 90.06 159 ALA B C 1
ATOM 4169 O O . ALA B 1 159 ? -26.672 -5.293 16.422 1 90.06 159 ALA B O 1
ATOM 4170 N N . LYS B 1 160 ? -27.328 -6.762 14.938 1 93.19 160 LYS B N 1
ATOM 4171 C CA . LYS B 1 160 ? -26.844 -7.891 15.727 1 93.19 160 LYS B CA 1
ATOM 4172 C C . LYS B 1 160 ? -25.328 -7.84 15.867 1 93.19 160 LYS B C 1
ATOM 4174 O O . LYS B 1 160 ? -24.797 -8.07 16.953 1 93.19 160 LYS B O 1
ATOM 4179 N N . ASN B 1 161 ? -24.688 -7.504 14.789 1 88.5 161 ASN B N 1
ATOM 4180 C CA . ASN B 1 161 ? -23.234 -7.41 14.812 1 88.5 161 ASN B CA 1
ATOM 4181 C C . ASN B 1 161 ? -22.75 -6.273 15.719 1 88.5 161 ASN B C 1
ATOM 4183 O O . ASN B 1 161 ? -21.781 -6.43 16.469 1 88.5 161 ASN B O 1
ATOM 4187 N N . ARG B 1 162 ? -23.438 -5.199 15.664 1 86.75 162 ARG B N 1
ATOM 4188 C CA . ARG B 1 162 ? -23.078 -4.031 16.469 1 86.75 162 ARG B CA 1
ATOM 4189 C C . ARG B 1 162 ? -23.25 -4.312 17.953 1 86.75 162 ARG B C 1
ATOM 4191 O O . ARG B 1 162 ? -22.469 -3.814 18.781 1 86.75 162 ARG B O 1
ATOM 4198 N N . SER B 1 163 ? -24.141 -5.059 18.219 1 88.06 163 SER B N 1
ATOM 4199 C CA . SER B 1 163 ? -24.406 -5.379 19.609 1 88.06 163 SER B CA 1
ATOM 4200 C C . SER B 1 163 ? -23.281 -6.207 20.219 1 88.06 163 SER B C 1
ATOM 4202 O O . SER B 1 163 ? -23.141 -6.281 21.438 1 88.06 163 SER B O 1
ATOM 4204 N N . LYS B 1 164 ? -22.484 -6.699 19.375 1 84.25 164 LYS B N 1
ATOM 4205 C CA . LYS B 1 164 ? -21.375 -7.52 19.828 1 84.25 164 LYS B CA 1
ATOM 4206 C C . LYS B 1 164 ? -20.156 -6.66 20.156 1 84.25 164 LYS B C 1
ATOM 4208 O O . LYS B 1 164 ? -19.188 -7.145 20.75 1 84.25 164 LYS B O 1
ATOM 4213 N N . LEU B 1 165 ? -20.266 -5.422 19.766 1 82.06 165 LEU B N 1
ATOM 4214 C CA . LEU B 1 165 ? -19.156 -4.527 20.016 1 82.06 165 LEU B CA 1
ATOM 4215 C C . LEU B 1 165 ? -19.094 -4.137 21.5 1 82.06 165 LEU B C 1
ATOM 4217 O O . LEU B 1 165 ? -19.875 -3.295 21.953 1 82.06 165 LEU B O 1
ATOM 4221 N N . GLU B 1 166 ? -18.141 -4.629 22.094 1 80.25 166 GLU B N 1
ATOM 4222 C CA . GLU B 1 166 ? -18.047 -4.461 23.547 1 80.25 166 GLU B CA 1
ATOM 4223 C C . GLU B 1 166 ? -17.125 -3.307 23.906 1 80.25 166 GLU B C 1
ATOM 4225 O O . GLU B 1 166 ? -17.297 -2.654 24.938 1 80.25 166 GLU B O 1
ATOM 4230 N N . PHE B 1 167 ? -16.172 -3.021 23.094 1 82.44 167 PHE B N 1
ATOM 4231 C CA . PHE B 1 167 ? -15.133 -2.074 23.469 1 82.44 167 PHE B CA 1
ATOM 4232 C C . PHE B 1 167 ? -15.102 -0.892 22.5 1 82.44 167 PHE B C 1
ATOM 4234 O O . PHE B 1 167 ? -14.234 -0.826 21.625 1 82.44 167 PHE B O 1
ATOM 4241 N N . SER B 1 168 ? -15.938 0.033 22.734 1 84.38 168 SER B N 1
ATOM 4242 C CA . SER B 1 168 ? -15.938 1.23 21.906 1 84.38 168 SER B CA 1
ATOM 4243 C C . SER B 1 168 ? -14.891 2.23 22.375 1 84.38 168 SER B C 1
ATOM 4245 O O . SER B 1 168 ? -14.633 2.348 23.578 1 84.38 168 SER B O 1
ATOM 4247 N N . HIS B 1 169 ? -14.281 2.836 21.406 1 89.56 169 HIS B N 1
ATOM 4248 C CA . HIS B 1 169 ? -13.281 3.83 21.766 1 89.56 169 HIS B CA 1
ATOM 4249 C C . HIS B 1 169 ? -13.93 5.125 22.234 1 89.56 169 HIS B C 1
ATOM 4251 O O . HIS B 1 169 ? -15.141 5.297 22.109 1 89.56 169 HIS B O 1
ATOM 4257 N N . CYS B 1 170 ? -13.117 6.027 22.797 1 90.94 170 CYS B N 1
ATOM 4258 C CA . CYS B 1 170 ? -13.609 7.266 23.391 1 90.94 170 CYS B CA 1
ATOM 4259 C C . CYS B 1 170 ? -13.141 8.477 22.594 1 90.94 170 CYS B C 1
ATOM 4261 O O . CYS B 1 170 ? -13 9.57 23.141 1 90.94 170 CYS B O 1
ATOM 4263 N N . LEU B 1 171 ? -12.891 8.32 21.344 1 91.38 171 LEU B N 1
ATOM 4264 C CA . LEU B 1 171 ? -12.266 9.383 20.547 1 91.38 171 LEU B CA 1
ATOM 4265 C C . LEU B 1 171 ? -13.32 10.328 19.984 1 91.38 171 LEU B C 1
ATOM 4267 O O . LEU B 1 171 ? -12.984 11.398 19.469 1 91.38 171 LEU B O 1
ATOM 4271 N N . GLY B 1 172 ? -14.547 9.984 20.156 1 87.12 172 GLY B N 1
ATOM 4272 C CA . GLY B 1 172 ? -15.57 10.805 19.531 1 87.12 172 GLY B CA 1
ATOM 4273 C C . GLY B 1 172 ? -15.398 10.914 18.031 1 87.12 172 GLY B C 1
ATOM 4274 O O . GLY B 1 172 ? -15.305 9.898 17.328 1 87.12 172 GLY B O 1
ATOM 4275 N N . ARG B 1 173 ? -15.188 12.133 17.594 1 86.31 173 ARG B N 1
ATOM 4276 C CA . ARG B 1 173 ? -15.078 12.383 16.156 1 86.31 173 ARG B CA 1
ATOM 4277 C C . ARG B 1 173 ? -13.633 12.281 15.695 1 86.31 173 ARG B C 1
ATOM 4279 O O . ARG B 1 173 ? -13.352 12.312 14.492 1 86.31 173 ARG B O 1
ATOM 4286 N N . CYS B 1 174 ? -12.773 12.164 16.594 1 91.19 174 CYS B N 1
ATOM 4287 C CA . CYS B 1 174 ? -11.359 12.031 16.281 1 91.19 174 CYS B CA 1
ATOM 4288 C C . CYS B 1 174 ? -11.039 10.617 15.805 1 91.19 174 CYS B C 1
ATOM 4290 O O . CYS B 1 174 ? -11.406 9.641 16.453 1 91.19 174 CYS B O 1
ATOM 4292 N N . THR B 1 175 ? -10.438 10.57 14.633 1 93.38 175 THR B N 1
ATOM 4293 C CA . THR B 1 175 ? -10.078 9.258 14.117 1 93.38 175 THR B CA 1
ATOM 4294 C C . THR B 1 175 ? -8.82 8.727 14.805 1 93.38 175 THR B C 1
ATOM 4296 O O . THR B 1 175 ? -8.07 9.492 15.422 1 93.38 175 THR B O 1
ATOM 4299 N N . TYR B 1 176 ? -8.602 7.461 14.703 1 94.44 176 TYR B N 1
ATOM 4300 C CA . TYR B 1 176 ? -7.367 6.867 15.211 1 94.44 176 TYR B CA 1
ATOM 4301 C C . TYR B 1 176 ? -6.148 7.504 14.562 1 94.44 176 TYR B C 1
ATOM 4303 O O . TYR B 1 176 ? -5.152 7.785 15.234 1 94.44 176 TYR B O 1
ATOM 4311 N N . ALA B 1 177 ? -6.23 7.719 13.297 1 94.31 177 ALA B N 1
ATOM 4312 C CA . ALA B 1 177 ? -5.125 8.328 12.562 1 94.31 177 ALA B CA 1
ATOM 4313 C C . ALA B 1 177 ? -4.824 9.727 13.078 1 94.31 177 ALA B C 1
ATOM 4315 O O . ALA B 1 177 ? -3.66 10.086 13.289 1 94.31 177 ALA B O 1
ATOM 4316 N N . GLN B 1 178 ? -5.848 10.453 13.297 1 95.25 178 GLN B N 1
ATOM 4317 C CA . GLN B 1 178 ? -5.684 11.812 13.805 1 95.25 178 GLN B CA 1
ATOM 4318 C C . GLN B 1 178 ? -5.113 11.812 15.219 1 95.25 178 GLN B C 1
ATOM 4320 O O . GLN B 1 178 ? -4.242 12.625 15.539 1 95.25 178 GLN B O 1
ATOM 4325 N N . LYS B 1 179 ? -5.605 10.953 15.984 1 94.44 179 LYS B N 1
ATOM 4326 C CA . LYS B 1 179 ? -5.094 10.859 17.344 1 94.44 179 LYS B CA 1
ATOM 4327 C C . LYS B 1 179 ? -3.604 10.516 17.359 1 94.44 179 LYS B C 1
ATOM 4329 O O . LYS B 1 179 ? -2.824 11.133 18.078 1 94.44 179 LYS B O 1
ATOM 4334 N N . LYS B 1 180 ? -3.256 9.57 16.578 1 93.81 180 LYS B N 1
ATOM 4335 C CA . LYS B 1 180 ? -1.85 9.195 16.469 1 93.81 180 LYS B CA 1
ATOM 4336 C C . LYS B 1 180 ? -1.004 10.375 16 1 93.81 180 LYS B C 1
ATOM 4338 O O . LYS B 1 180 ? 0.081 10.617 16.531 1 93.81 180 LYS B O 1
ATOM 4343 N N . TYR B 1 181 ? -1.461 11.078 15.062 1 94.06 181 TYR B N 1
ATOM 4344 C CA . TYR B 1 181 ? -0.787 12.25 14.523 1 94.06 181 TYR B CA 1
ATOM 4345 C C . TYR B 1 181 ? -0.568 13.297 15.609 1 94.06 181 TYR B C 1
ATOM 4347 O O . TYR B 1 181 ? 0.538 13.82 15.758 1 94.06 181 TYR B O 1
ATOM 4355 N N . MET B 1 182 ? -1.619 13.523 16.312 1 93.56 182 MET B N 1
ATOM 4356 C CA . MET B 1 182 ? -1.54 14.5 17.391 1 93.56 182 MET B CA 1
ATOM 4357 C C . MET B 1 182 ? -0.539 14.062 18.453 1 93.56 182 MET B C 1
ATOM 4359 O O . MET B 1 182 ? 0.238 14.883 18.953 1 93.56 182 MET B O 1
ATOM 4363 N N . MET B 1 183 ? -0.573 12.805 18.75 1 93.12 183 MET B N 1
ATOM 4364 C CA . MET B 1 183 ? 0.363 12.266 19.719 1 93.12 183 MET B CA 1
ATOM 4365 C C . MET B 1 183 ? 1.802 12.406 19.234 1 93.12 183 MET B C 1
ATOM 4367 O O . MET B 1 183 ? 2.699 12.711 20.031 1 93.12 183 MET B O 1
ATOM 4371 N N . GLN B 1 184 ? 2.006 12.188 18.016 1 89.75 184 GLN B N 1
ATOM 4372 C CA . GLN B 1 184 ? 3.34 12.281 17.438 1 89.75 184 GLN B CA 1
ATOM 4373 C C . GLN B 1 184 ? 3.832 13.727 17.406 1 89.75 184 GLN B C 1
ATOM 4375 O O . GLN B 1 184 ? 5.023 13.984 17.594 1 89.75 184 GLN B O 1
ATOM 4380 N N . GLU B 1 185 ? 2.979 14.594 17.094 1 86.56 185 GLU B N 1
ATOM 4381 C CA . GLU B 1 185 ? 3.328 16.016 17.078 1 86.56 185 GLU B CA 1
ATOM 4382 C C . GLU B 1 185 ? 3.77 16.484 18.469 1 86.56 185 GLU B C 1
ATOM 4384 O O . GLU B 1 185 ? 4.641 17.344 18.594 1 86.56 185 GLU B O 1
ATOM 4389 N N . GLU B 1 186 ? 3.137 15.938 19.406 1 86.81 186 GLU B N 1
ATOM 4390 C CA . GLU B 1 186 ? 3.475 16.297 20.781 1 86.81 186 GLU B CA 1
ATOM 4391 C C . GLU B 1 186 ? 4.836 15.727 21.188 1 86.81 186 GLU B C 1
ATOM 4393 O O . GLU B 1 186 ? 5.59 16.375 21.922 1 86.81 186 GLU B O 1
ATOM 4398 N N . ASN B 1 187 ? 5.117 14.57 20.688 1 81.19 187 ASN B N 1
ATOM 4399 C CA . ASN B 1 187 ? 6.398 13.93 20.969 1 81.19 187 ASN B CA 1
ATOM 4400 C C . ASN B 1 187 ? 7.008 13.328 19.703 1 81.19 187 ASN B C 1
ATOM 4402 O O . ASN B 1 187 ? 6.75 12.172 19.375 1 81.19 187 ASN B O 1
ATOM 4406 N N . SER B 1 188 ? 7.848 13.992 19.047 1 70.62 188 SER B N 1
ATOM 4407 C CA . SER B 1 188 ? 8.352 13.625 17.734 1 70.62 188 SER B CA 1
ATOM 4408 C C . SER B 1 188 ? 9.359 12.484 17.828 1 70.62 188 SER B C 1
ATOM 4410 O O . SER B 1 188 ? 9.602 11.773 16.844 1 70.62 188 SER B O 1
ATOM 4412 N N . GLU B 1 189 ? 9.789 12.203 18.953 1 67.94 189 GLU B N 1
ATOM 4413 C CA . GLU B 1 189 ? 10.898 11.266 19.062 1 67.94 189 GLU B CA 1
ATOM 4414 C C . GLU B 1 189 ? 10.398 9.852 19.328 1 67.94 189 GLU B C 1
ATOM 4416 O O . GLU B 1 189 ? 11.164 8.883 19.234 1 67.94 189 GLU B O 1
ATOM 4421 N N . ILE B 1 190 ? 9.141 9.773 19.531 1 69.06 190 ILE B N 1
ATOM 4422 C CA . ILE B 1 190 ? 8.648 8.453 19.906 1 69.06 190 ILE B CA 1
ATOM 4423 C C . ILE B 1 190 ? 7.945 7.801 18.719 1 69.06 190 ILE B C 1
ATOM 4425 O O . ILE B 1 190 ? 7.211 8.461 17.984 1 69.06 190 ILE B O 1
ATOM 4429 N N . SER B 1 191 ? 8.398 6.621 18.469 1 78.19 191 SER B N 1
ATOM 4430 C CA . SER B 1 191 ? 7.66 5.812 17.516 1 78.19 191 SER B CA 1
ATOM 4431 C C . SER B 1 191 ? 6.41 5.207 18.141 1 78.19 191 SER B C 1
ATOM 4433 O O . SER B 1 191 ? 6.492 4.539 19.172 1 78.19 191 SER B O 1
ATOM 4435 N N . LEU B 1 192 ? 5.273 5.531 17.641 1 88.44 192 LEU B N 1
ATOM 4436 C CA . LEU B 1 192 ? 4 5.074 18.188 1 88.44 192 LEU B CA 1
ATOM 4437 C C . LEU B 1 192 ? 3.492 3.846 17.438 1 88.44 192 LEU B C 1
ATOM 4439 O O . LEU B 1 192 ? 3.51 3.809 16.219 1 88.44 192 LEU B O 1
ATOM 4443 N N . SER B 1 193 ? 3.133 2.836 18.188 1 90.56 193 SER B N 1
ATOM 4444 C CA . SER B 1 193 ? 2.48 1.653 17.641 1 90.56 193 SER B CA 1
ATOM 4445 C C . SER B 1 193 ? 0.962 1.764 17.734 1 90.56 193 SER B C 1
ATOM 4447 O O . SER B 1 193 ? 0.442 2.674 18.391 1 90.56 193 SER B O 1
ATOM 4449 N N . ARG B 1 194 ? 0.249 0.795 17.141 1 92.94 194 ARG B N 1
ATOM 4450 C CA . ARG B 1 194 ? -1.206 0.802 17.25 1 92.94 194 ARG B CA 1
ATOM 4451 C C . ARG B 1 194 ? -1.646 0.537 18.688 1 92.94 194 ARG B C 1
ATOM 4453 O O . ARG B 1 194 ? -2.756 0.901 19.078 1 92.94 194 ARG B O 1
ATOM 4460 N N . VAL B 1 195 ? -0.741 -0.109 19.406 1 94.38 195 VAL B N 1
ATOM 4461 C CA . VAL B 1 195 ? -1.037 -0.385 20.797 1 94.38 195 VAL B CA 1
ATOM 4462 C C . VAL B 1 195 ? -1.123 0.926 21.578 1 94.38 195 VAL B C 1
ATOM 4464 O O . VAL B 1 195 ? -2.043 1.123 22.375 1 94.38 195 VAL B O 1
ATOM 4467 N N . ASP B 1 196 ? -0.201 1.813 21.312 1 93.56 196 ASP B N 1
ATOM 4468 C CA . ASP B 1 196 ? -0.198 3.125 21.938 1 93.56 196 ASP B CA 1
ATOM 4469 C C . ASP B 1 196 ? -1.474 3.898 21.609 1 93.56 196 ASP B C 1
ATOM 4471 O O . ASP B 1 196 ? -2.086 4.504 22.5 1 93.56 196 ASP B O 1
ATOM 4475 N N . THR B 1 197 ? -1.805 3.803 20.422 1 94.06 197 THR B N 1
ATOM 4476 C CA . THR B 1 197 ? -2.986 4.527 19.969 1 94.06 197 THR B CA 1
ATOM 4477 C C . THR B 1 197 ? -4.254 3.934 20.578 1 94.06 197 THR B C 1
ATOM 4479 O O . THR B 1 197 ? -5.172 4.664 20.953 1 94.06 197 THR B O 1
ATOM 4482 N N . TRP B 1 198 ? -4.301 2.643 20.641 1 96 198 TRP B N 1
ATOM 4483 C CA . TRP B 1 198 ? -5.449 1.978 21.266 1 96 198 TRP B CA 1
ATOM 4484 C C . TRP B 1 198 ? -5.605 2.391 22.719 1 96 198 TRP B C 1
ATOM 4486 O O . TRP B 1 198 ? -6.711 2.686 23.172 1 96 198 TRP B O 1
ATOM 4496 N N . LEU B 1 199 ? -4.523 2.414 23.453 1 95.81 199 LEU B N 1
ATOM 4497 C CA . LEU B 1 199 ? -4.547 2.787 24.859 1 95.81 199 LEU B CA 1
ATOM 4498 C C . LEU B 1 199 ? -5.055 4.215 25.047 1 95.81 199 LEU B C 1
ATOM 4500 O O . LEU B 1 199 ? -5.895 4.477 25.906 1 95.81 199 LEU B O 1
ATOM 4504 N N . GLU B 1 200 ? -4.613 5.031 24.203 1 94.75 200 GLU B N 1
ATOM 4505 C CA . GLU B 1 200 ? -5.039 6.422 24.297 1 94.75 200 GLU B CA 1
ATOM 4506 C C . GLU B 1 200 ? -6.508 6.578 23.906 1 94.75 200 GLU B C 1
ATOM 4508 O O . GLU B 1 200 ? -7.234 7.371 24.516 1 94.75 200 GLU B O 1
ATOM 4513 N N . ALA B 1 201 ? -6.938 5.844 22.953 1 95.31 201 ALA B N 1
ATOM 4514 C CA . ALA B 1 201 ? -8.297 5.934 22.422 1 95.31 201 ALA B CA 1
ATOM 4515 C C . ALA B 1 201 ? -9.32 5.438 23.438 1 95.31 201 ALA B C 1
ATOM 4517 O O . ALA B 1 201 ? -10.508 5.73 23.328 1 95.31 201 ALA B O 1
ATOM 4518 N N . HIS B 1 202 ? -8.914 4.703 24.391 1 95.94 202 HIS B N 1
ATOM 4519 C CA . HIS B 1 202 ? -9.859 4.105 25.328 1 95.94 202 HIS B CA 1
ATOM 4520 C C . HIS B 1 202 ? -9.75 4.746 26.719 1 95.94 202 HIS B C 1
ATOM 4522 O O . HIS B 1 202 ? -10.25 4.199 27.703 1 95.94 202 HIS B O 1
ATOM 4528 N N . LYS B 1 203 ? -9.125 5.82 26.688 1 92.88 203 LYS B N 1
ATOM 4529 C CA . LYS B 1 203 ? -9.148 6.727 27.828 1 92.88 203 LYS B CA 1
ATOM 4530 C C . LYS B 1 203 ? -10.141 7.871 27.609 1 92.88 203 LYS B C 1
ATOM 4532 O O . LYS B 1 203 ? -10.188 8.445 26.516 1 92.88 203 LYS B O 1
ATOM 4537 N N . GLN B 1 204 ? -10.82 8.125 28.609 1 90.5 204 GLN B N 1
ATOM 4538 C CA . GLN B 1 204 ? -11.719 9.273 28.531 1 90.5 204 GLN B CA 1
ATOM 4539 C C . GLN B 1 204 ? -10.945 10.578 28.672 1 90.5 204 GLN B C 1
ATOM 4541 O O . GLN B 1 204 ? -9.75 10.57 28.984 1 90.5 204 GLN B O 1
ATOM 4546 N N . LYS B 1 205 ? -11.648 11.641 28.469 1 86.5 205 LYS B N 1
ATOM 4547 C CA . LYS B 1 205 ? -11.023 12.961 28.531 1 86.5 205 LYS B CA 1
ATOM 4548 C C . LYS B 1 205 ? -10.414 13.227 29.906 1 86.5 205 LYS B C 1
ATOM 4550 O O . LYS B 1 205 ? -9.391 13.906 30.016 1 86.5 205 LYS B O 1
ATOM 4555 N N . ASP B 1 206 ? -11 12.641 30.844 1 89.06 206 ASP B N 1
ATOM 4556 C CA . ASP B 1 206 ? -10.523 12.867 32.219 1 89.06 206 ASP B CA 1
ATOM 4557 C C . ASP B 1 206 ? -9.438 11.859 32.594 1 89.06 206 ASP B C 1
ATOM 4559 O O . ASP B 1 206 ? -8.945 11.859 33.719 1 89.06 206 ASP B O 1
ATOM 4563 N N . GLY B 1 207 ? -9.109 11.008 31.641 1 88.56 207 GLY B N 1
ATOM 4564 C CA . GLY B 1 207 ? -8.031 10.062 31.875 1 88.56 207 GLY B CA 1
ATOM 4565 C C . GLY B 1 207 ? -8.508 8.727 32.406 1 88.56 207 GLY B C 1
ATOM 4566 O O . GLY B 1 207 ? -7.73 7.773 32.5 1 88.56 207 GLY B O 1
ATOM 4567 N N . LYS B 1 208 ? -9.805 8.688 32.656 1 91.69 208 LYS B N 1
ATOM 4568 C CA . LYS B 1 208 ? -10.344 7.461 33.25 1 91.69 208 LYS B CA 1
ATOM 4569 C C . LYS B 1 208 ? -10.742 6.469 32.156 1 91.69 208 LYS B C 1
ATOM 4571 O O . LYS B 1 208 ? -11.047 6.863 31.016 1 91.69 208 LYS B O 1
ATOM 4576 N N . VAL B 1 209 ? -10.633 5.176 32.531 1 93.5 209 VAL B N 1
ATOM 4577 C CA . VAL B 1 209 ? -11.031 4.09 31.625 1 93.5 209 VAL B CA 1
ATOM 4578 C C . VAL B 1 209 ? -12.398 3.557 32.031 1 93.5 209 VAL B C 1
ATOM 4580 O O . VAL B 1 209 ? -12.656 3.346 33.25 1 93.5 209 VAL B O 1
ATOM 4583 N N . LEU B 1 210 ? -13.258 3.463 31.047 1 88.94 210 LEU B N 1
ATOM 4584 C CA . LEU B 1 210 ? -14.586 2.926 31.328 1 88.94 210 LEU B CA 1
ATOM 4585 C C . LEU B 1 210 ? -14.484 1.551 31.984 1 88.94 210 LEU B C 1
ATOM 4587 O O . LEU B 1 210 ? -13.625 0.75 31.625 1 88.94 210 LEU B O 1
ATOM 4591 N N . GLU B 1 211 ? -15.453 1.265 32.781 1 88.88 211 GLU B N 1
ATOM 4592 C CA . GLU B 1 211 ? -15.43 0.037 33.562 1 88.88 211 GLU B CA 1
ATOM 4593 C C . GLU B 1 211 ? -15.445 -1.196 32.656 1 88.88 211 GLU B C 1
ATOM 4595 O O . GLU B 1 211 ? -14.71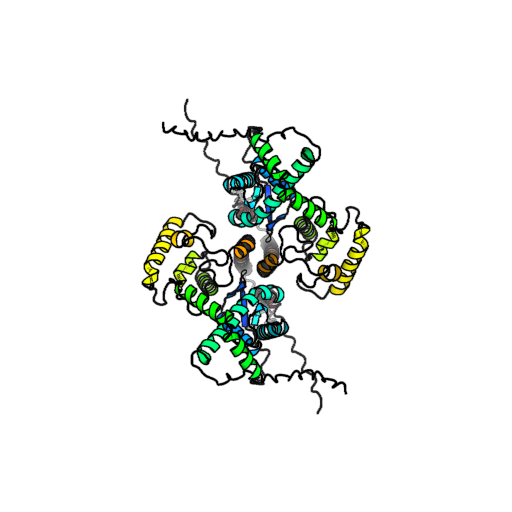1 -2.156 32.906 1 88.88 211 GLU B O 1
ATOM 4600 N N . ARG B 1 212 ? -16.172 -1.158 31.656 1 87.12 212 ARG B N 1
ATOM 4601 C CA . ARG B 1 212 ? -16.359 -2.314 30.781 1 87.12 212 ARG B CA 1
ATOM 4602 C C . ARG B 1 212 ? -15.07 -2.637 30.031 1 87.12 212 ARG B C 1
ATOM 4604 O O . ARG B 1 212 ? -14.875 -3.77 29.594 1 87.12 212 ARG B O 1
ATOM 4611 N N . VAL B 1 213 ? -14.195 -1.706 29.953 1 92.31 213 VAL B N 1
ATOM 4612 C CA . VAL B 1 213 ? -12.977 -1.879 29.156 1 92.31 213 VAL B CA 1
ATOM 4613 C C . VAL B 1 213 ? -11.773 -1.982 30.094 1 92.31 213 VAL B C 1
ATOM 4615 O O . VAL B 1 213 ? -10.664 -2.285 29.656 1 92.31 213 VAL B O 1
ATOM 4618 N N . LYS B 1 214 ? -11.914 -1.79 31.328 1 93.62 214 LYS B N 1
ATOM 4619 C CA . LYS B 1 214 ? -10.836 -1.635 32.312 1 93.62 214 LYS B CA 1
ATOM 4620 C C . LYS B 1 214 ? -9.953 -2.879 32.344 1 93.62 214 LYS B C 1
ATOM 4622 O O . LYS B 1 214 ? -8.727 -2.777 32.344 1 93.62 214 LYS B O 1
ATOM 4627 N N . GLU B 1 215 ? -10.602 -4 32.406 1 95.25 215 GLU B N 1
ATOM 4628 C CA . GLU B 1 215 ? -9.844 -5.242 32.469 1 95.25 215 GLU B CA 1
ATOM 4629 C C . GLU B 1 215 ? -8.945 -5.418 31.25 1 95.25 215 GLU B C 1
ATOM 4631 O O . GLU B 1 215 ? -7.75 -5.711 31.391 1 95.25 215 GLU B O 1
ATOM 4636 N N . LYS B 1 216 ? -9.5 -5.266 30.109 1 95.62 216 LYS B N 1
ATOM 4637 C CA . LYS B 1 216 ? -8.734 -5.402 28.875 1 95.62 216 LYS B CA 1
ATOM 4638 C C . LYS B 1 216 ? -7.645 -4.34 28.781 1 95.62 216 LYS B C 1
ATOM 4640 O O . LYS B 1 216 ? -6.535 -4.621 28.328 1 95.62 216 LYS B O 1
ATOM 4645 N N . TYR B 1 217 ? -7.996 -3.195 29.188 1 96.31 217 TYR B N 1
ATOM 4646 C CA . TYR B 1 217 ? -7.043 -2.09 29.188 1 96.31 217 TYR B CA 1
ATOM 4647 C C . TYR B 1 217 ? -5.82 -2.422 30.031 1 96.31 217 TYR B C 1
ATOM 4649 O O . TYR B 1 217 ? -4.684 -2.248 29.594 1 96.31 217 TYR B O 1
ATOM 4657 N N . GLU B 1 218 ? -6.012 -2.938 31.188 1 96.81 218 GLU B N 1
ATOM 4658 C CA . GLU B 1 218 ? -4.93 -3.303 32.094 1 96.81 218 GLU B CA 1
ATOM 4659 C C . GLU B 1 218 ? -4.105 -4.457 31.547 1 96.81 218 GLU B C 1
ATOM 4661 O O . GLU B 1 218 ? -2.883 -4.488 31.688 1 96.81 218 GLU B O 1
ATOM 4666 N N . ASN B 1 219 ? -4.793 -5.305 30.922 1 97.69 219 ASN B N 1
ATOM 4667 C CA . ASN B 1 219 ? -4.086 -6.414 30.297 1 97.69 219 ASN B CA 1
ATOM 4668 C C . ASN B 1 219 ? -3.162 -5.934 29.172 1 97.69 219 ASN B C 1
ATOM 4670 O O . ASN B 1 219 ? -2.041 -6.426 29.031 1 97.69 219 ASN B O 1
ATOM 4674 N N . VAL B 1 220 ? -3.645 -5.008 28.406 1 97.19 220 VAL B N 1
ATOM 4675 C CA . VAL B 1 220 ? -2.842 -4.465 27.312 1 97.19 220 VAL B CA 1
ATOM 4676 C C . VAL B 1 220 ? -1.642 -3.711 27.875 1 97.19 220 VAL B C 1
ATOM 4678 O O . VAL B 1 220 ? -0.521 -3.85 27.391 1 97.19 220 VAL B O 1
ATOM 4681 N N . LEU B 1 221 ? -1.816 -3.02 28.922 1 96.06 221 LEU B N 1
ATOM 4682 C CA . LEU B 1 221 ? -0.733 -2.297 29.578 1 96.06 221 LEU B CA 1
ATOM 4683 C C . LEU B 1 221 ? 0.323 -3.26 30.094 1 96.06 221 LEU B C 1
ATOM 4685 O O . LEU B 1 221 ? 1.522 -3.023 29.938 1 96.06 221 LEU B O 1
ATOM 4689 N N . ALA B 1 222 ? -0.145 -4.238 30.719 1 97 222 ALA B N 1
ATOM 4690 C CA . ALA B 1 222 ? 0.764 -5.246 31.266 1 97 222 ALA B CA 1
ATOM 4691 C C . ALA B 1 222 ? 1.561 -5.922 30.156 1 97 222 ALA B C 1
ATOM 4693 O O . ALA B 1 222 ? 2.766 -6.148 30.297 1 97 222 ALA B O 1
ATOM 4694 N N . ALA B 1 223 ? 0.874 -6.238 29.109 1 96 223 ALA B N 1
ATOM 4695 C CA . ALA B 1 223 ? 1.539 -6.859 27.969 1 96 223 ALA B CA 1
ATOM 4696 C C . ALA B 1 223 ? 2.586 -5.922 27.375 1 96 223 ALA B C 1
ATOM 4698 O O . ALA B 1 223 ? 3.674 -6.363 26.984 1 96 223 ALA B O 1
ATOM 4699 N N . LYS B 1 224 ? 2.234 -4.715 27.234 1 94.06 224 LYS B N 1
ATOM 4700 C CA . LYS B 1 224 ? 3.16 -3.717 26.703 1 94.06 224 LYS B CA 1
ATOM 4701 C C . LYS B 1 224 ? 4.418 -3.623 27.562 1 94.06 224 LYS B C 1
ATOM 4703 O O . LYS B 1 224 ? 5.531 -3.537 27.031 1 94.06 224 LYS B O 1
ATOM 4708 N N . GLU B 1 225 ? 4.254 -3.633 28.828 1 93 225 GLU B N 1
ATOM 4709 C CA . GLU B 1 225 ? 5.383 -3.58 29.75 1 93 225 GLU B CA 1
ATOM 4710 C C . GLU B 1 225 ? 6.254 -4.824 29.625 1 93 225 GLU B C 1
ATOM 4712 O O . GLU B 1 225 ? 7.484 -4.73 29.641 1 93 225 GLU B O 1
ATOM 4717 N N . ARG B 1 226 ? 5.664 -5.855 29.453 1 92.69 226 ARG B N 1
ATOM 4718 C CA . ARG B 1 226 ? 6.387 -7.117 29.328 1 92.69 226 ARG B CA 1
ATOM 4719 C C . ARG B 1 226 ? 7.199 -7.145 28.031 1 92.69 226 ARG B C 1
ATOM 4721 O O . ARG B 1 226 ? 8.312 -7.68 28 1 92.69 226 ARG B O 1
ATOM 4728 N N . ASN B 1 227 ? 6.656 -6.449 27.031 1 88.31 227 ASN B N 1
ATOM 4729 C CA . ASN B 1 227 ? 7.254 -6.566 25.703 1 88.31 227 ASN B CA 1
ATOM 4730 C C . ASN B 1 227 ? 8.062 -5.324 25.344 1 88.31 227 ASN B C 1
ATOM 4732 O O . ASN B 1 227 ? 8.453 -5.152 24.188 1 88.31 227 ASN B O 1
ATOM 4736 N N . LYS B 1 228 ? 8.25 -4.359 26.094 1 81.06 228 LYS B N 1
ATOM 4737 C CA . LYS B 1 228 ? 8.852 -3.055 25.844 1 81.06 228 LYS B CA 1
ATOM 4738 C C . LYS B 1 228 ? 10.203 -3.201 25.141 1 81.06 228 LYS B C 1
ATOM 4740 O O . LYS B 1 228 ? 10.523 -2.426 24.234 1 81.06 228 LYS B O 1
ATOM 4745 N N . ASN B 1 229 ? 10.969 -4.152 25.328 1 72.69 229 ASN B N 1
ATOM 4746 C CA . ASN B 1 229 ? 12.312 -4.238 24.766 1 72.69 229 ASN B CA 1
ATOM 4747 C C . ASN B 1 229 ? 12.414 -5.352 23.719 1 72.69 229 ASN B C 1
ATOM 4749 O O . ASN B 1 229 ? 13.5 -5.641 23.219 1 72.69 229 ASN B O 1
ATOM 4753 N N . LYS B 1 230 ? 11.273 -5.75 23.266 1 67.69 230 LYS B N 1
ATOM 4754 C CA . LYS B 1 230 ? 11.352 -6.941 22.422 1 67.69 230 LYS B CA 1
ATOM 4755 C C . LYS B 1 230 ? 11.141 -6.586 20.953 1 67.69 230 LYS B C 1
ATOM 4757 O O . LYS B 1 230 ? 11.695 -7.238 20.078 1 67.69 230 LYS B O 1
ATOM 4762 N N . ARG B 1 231 ? 10.422 -5.566 20.781 1 65.38 231 ARG B N 1
ATOM 4763 C CA . ARG B 1 231 ? 10.031 -5.418 19.375 1 65.38 231 ARG B CA 1
ATOM 4764 C C . ARG B 1 231 ? 10.508 -4.086 18.812 1 65.38 231 ARG B C 1
ATOM 4766 O O . ARG B 1 231 ? 10.328 -3.039 19.438 1 65.38 231 ARG B O 1
ATOM 4773 N N . THR B 1 232 ? 11.164 -4.32 17.719 1 64.19 232 THR B N 1
ATOM 4774 C CA . THR B 1 232 ? 11.727 -3.154 17.031 1 64.19 232 THR B CA 1
ATOM 4775 C C . THR B 1 232 ? 10.828 -2.715 15.891 1 64.19 232 THR B C 1
ATOM 4777 O O . THR B 1 232 ? 11.062 -1.672 15.273 1 64.19 232 THR B O 1
ATOM 4780 N N . PHE B 1 233 ? 9.766 -3.592 15.633 1 71.69 233 PHE B N 1
ATOM 4781 C CA . PHE B 1 233 ? 8.883 -3.26 14.523 1 71.69 233 PHE B CA 1
ATOM 4782 C C . PHE B 1 233 ? 7.434 -3.59 14.867 1 71.69 233 PHE B C 1
ATOM 4784 O O . PHE B 1 233 ? 7.168 -4.336 15.812 1 71.69 233 PHE B O 1
ATOM 4791 N N . GLU B 1 234 ? 6.578 -2.957 14.133 1 79.06 234 GLU B N 1
ATOM 4792 C CA . GLU B 1 234 ? 5.16 -3.246 14.344 1 79.06 234 GLU B CA 1
ATOM 4793 C C . GLU B 1 234 ? 4.785 -4.609 13.766 1 79.06 234 GLU B C 1
ATOM 4795 O O . GLU B 1 234 ? 4.941 -4.848 12.57 1 79.06 234 GLU B O 1
ATOM 4800 N N . ASP B 1 235 ? 4.445 -5.488 14.648 1 84.56 235 ASP B N 1
ATOM 4801 C CA . ASP B 1 235 ? 4.008 -6.828 14.273 1 84.56 235 ASP B CA 1
ATOM 4802 C C . ASP B 1 235 ? 2.518 -7.02 14.547 1 84.56 235 ASP B C 1
ATOM 4804 O O . ASP B 1 235 ? 2.121 -7.352 15.664 1 84.56 235 ASP B O 1
ATOM 4808 N N . PHE B 1 236 ? 1.768 -6.953 13.555 1 88.5 236 PHE B N 1
ATOM 4809 C CA . PHE B 1 236 ? 0.316 -6.93 13.695 1 88.5 236 PHE B CA 1
ATOM 4810 C C . PHE B 1 236 ? -0.222 -8.32 14.008 1 88.5 236 PHE B C 1
ATOM 4812 O O . PHE B 1 236 ? -1.374 -8.469 14.422 1 88.5 236 PHE B O 1
ATOM 4819 N N . ASP B 1 237 ? 0.616 -9.32 13.875 1 85.81 237 ASP B N 1
ATOM 4820 C CA . ASP B 1 237 ? 0.145 -10.68 14.117 1 85.81 237 ASP B CA 1
ATOM 4821 C C . ASP B 1 237 ? 0.468 -11.125 15.539 1 85.81 237 ASP B C 1
ATOM 4823 O O . ASP B 1 237 ? -0.083 -12.117 16.016 1 85.81 237 ASP B O 1
ATOM 4827 N N . ASN B 1 238 ? 1.369 -10.32 16.203 1 88.19 238 ASN B N 1
ATOM 4828 C CA . ASN B 1 238 ? 1.809 -10.805 17.5 1 88.19 238 ASN B CA 1
ATOM 4829 C C . ASN B 1 238 ? 1.973 -9.664 18.5 1 88.19 238 ASN B C 1
ATOM 4831 O O . ASN B 1 238 ? 2.68 -9.805 19.5 1 88.19 238 ASN B O 1
ATOM 4835 N N . ASP B 1 239 ? 1.343 -8.617 18.281 1 92.75 239 ASP B N 1
ATOM 4836 C CA . ASP B 1 239 ? 1.51 -7.504 19.219 1 92.75 239 ASP B CA 1
ATOM 4837 C C . ASP B 1 239 ? 0.608 -7.668 20.438 1 92.75 239 ASP B C 1
ATOM 4839 O O . ASP B 1 239 ? -0.032 -8.703 20.609 1 92.75 239 ASP B O 1
ATOM 4843 N N . GLU B 1 240 ? 0.609 -6.707 21.266 1 95.31 240 GLU B N 1
ATOM 4844 C CA . GLU B 1 240 ? -0.068 -6.789 22.547 1 95.31 240 GLU B CA 1
ATOM 4845 C C . GLU B 1 240 ? -1.582 -6.867 22.375 1 95.31 240 GLU B C 1
ATOM 4847 O O . GLU B 1 240 ? -2.273 -7.48 23.188 1 95.31 240 GLU B O 1
ATOM 4852 N N . LEU B 1 241 ? -2.078 -6.316 21.344 1 95.62 241 LEU B N 1
ATOM 4853 C CA . LEU B 1 241 ? -3.516 -6.363 21.109 1 95.62 241 LEU B CA 1
ATOM 4854 C C . LEU B 1 241 ? -3.949 -7.77 20.688 1 95.62 241 LEU B C 1
ATOM 4856 O O . LEU B 1 241 ? -5.008 -8.242 21.109 1 95.62 241 LEU B O 1
ATOM 4860 N N . VAL B 1 242 ? -3.15 -8.32 19.906 1 94.75 242 VAL B N 1
ATOM 4861 C CA . VAL B 1 242 ? -3.438 -9.688 19.5 1 94.75 242 VAL B CA 1
ATOM 4862 C C . VAL B 1 242 ? -3.363 -10.617 20.719 1 94.75 242 VAL B C 1
ATOM 4864 O O . VAL B 1 242 ? -4.172 -11.539 20.844 1 94.75 242 VAL B O 1
ATOM 4867 N N . GLU B 1 243 ? -2.422 -10.406 21.562 1 95.06 243 GLU B N 1
ATOM 4868 C CA . GLU B 1 243 ? -2.266 -11.203 22.766 1 95.06 243 GLU B CA 1
ATOM 4869 C C . GLU B 1 243 ? -3.516 -11.125 23.641 1 95.06 243 GLU B C 1
ATOM 4871 O O . GLU B 1 243 ? -3.936 -12.133 24.219 1 95.06 243 GLU B O 1
ATOM 4876 N N . VAL B 1 244 ? -4.098 -10.008 23.703 1 96.31 244 VAL B N 1
ATOM 4877 C CA . VAL B 1 244 ? -5.188 -9.766 24.656 1 96.31 244 VAL B CA 1
ATOM 4878 C C . VAL B 1 244 ? -6.527 -10.07 23.984 1 96.31 244 VAL B C 1
ATOM 4880 O O . VAL B 1 244 ? -7.418 -10.656 24.594 1 96.31 244 VAL B O 1
ATOM 4883 N N . PHE B 1 245 ? -6.695 -9.711 22.672 1 94.56 245 PHE B N 1
ATOM 4884 C CA . PHE B 1 245 ? -8 -9.758 22.031 1 94.56 245 PHE B CA 1
ATOM 4885 C C . PHE B 1 245 ? -8.07 -10.906 21.031 1 94.56 245 PHE B C 1
ATOM 4887 O O . PHE B 1 245 ? -9.148 -11.242 20.531 1 94.56 245 PHE B O 1
ATOM 4894 N N . GLY B 1 246 ? -6.941 -11.438 20.703 1 93.62 246 GLY B N 1
ATOM 4895 C CA . GLY B 1 246 ? -6.895 -12.398 19.609 1 93.62 246 GLY B CA 1
ATOM 4896 C C . GLY B 1 246 ? -6.594 -11.773 18.266 1 93.62 246 GLY B C 1
ATOM 4897 O O . GLY B 1 246 ? -6.488 -10.547 18.156 1 93.62 246 GLY B O 1
ATOM 4898 N N . LYS B 1 247 ? -6.438 -12.562 17.266 1 92.62 247 LYS B N 1
ATOM 4899 C CA . LYS B 1 247 ? -6.062 -12.125 15.922 1 92.62 247 LYS B CA 1
ATOM 4900 C C . LYS B 1 247 ? -7.148 -11.242 15.312 1 92.62 247 LYS B C 1
ATOM 4902 O O . LYS B 1 247 ? -8.336 -11.484 15.516 1 92.62 247 LYS B O 1
ATOM 4907 N N . ASP B 1 248 ? -6.633 -10.281 14.57 1 91.19 248 ASP B N 1
ATOM 4908 C CA . ASP B 1 248 ? -7.559 -9.414 13.844 1 91.19 248 ASP B CA 1
ATOM 4909 C C . ASP B 1 248 ? -8.266 -10.18 12.727 1 91.19 248 ASP B C 1
ATOM 4911 O O . ASP B 1 248 ? -7.766 -11.195 12.25 1 91.19 248 ASP B O 1
ATOM 4915 N N . LYS B 1 249 ? -9.375 -9.609 12.375 1 84.44 249 LYS B N 1
ATOM 4916 C CA . LYS B 1 249 ? -10.031 -10.109 11.172 1 84.44 249 LYS B CA 1
ATOM 4917 C C . LYS B 1 249 ? -9.312 -9.641 9.914 1 84.44 249 LYS B C 1
ATOM 4919 O O . LYS B 1 249 ? -8.625 -8.617 9.93 1 84.44 249 LYS B O 1
ATOM 4924 N N . LYS B 1 250 ? -9.438 -10.328 8.844 1 77.25 250 LYS B N 1
ATOM 4925 C CA . LYS B 1 250 ? -8.672 -10.055 7.625 1 77.25 250 LYS B CA 1
ATOM 4926 C C . LYS B 1 250 ? -8.984 -8.672 7.07 1 77.25 250 LYS B C 1
ATOM 4928 O O . LYS B 1 250 ? -8.102 -7.977 6.574 1 77.25 250 LYS B O 1
ATOM 4933 N N . GLY B 1 251 ? -10.156 -8.266 7.262 1 82.75 251 GLY B N 1
ATOM 4934 C CA . GLY B 1 251 ? -10.562 -7.035 6.605 1 82.75 251 GLY B CA 1
ATOM 4935 C C . GLY B 1 251 ? -10.445 -5.812 7.5 1 82.75 251 GLY B C 1
ATOM 4936 O O . GLY B 1 251 ? -10.672 -4.688 7.055 1 82.75 251 GLY B O 1
ATOM 4937 N N . ARG B 1 252 ? -9.984 -6.117 8.734 1 87 252 ARG B N 1
ATOM 4938 C CA . ARG B 1 252 ? -9.93 -5.004 9.68 1 87 252 ARG B CA 1
ATOM 4939 C C . ARG B 1 252 ? -8.812 -5.195 10.688 1 87 252 ARG B C 1
ATOM 4941 O O . ARG B 1 252 ? -8.688 -6.262 11.297 1 87 252 ARG B O 1
ATOM 4948 N N . VAL B 1 253 ? -8.078 -4.117 10.82 1 92.44 253 VAL B N 1
ATOM 4949 C CA . VAL B 1 253 ? -7.023 -4.109 11.828 1 92.44 253 VAL B CA 1
ATOM 4950 C C . VAL B 1 253 ? -7.41 -3.166 12.969 1 92.44 253 VAL B C 1
ATOM 4952 O O . VAL B 1 253 ? -7.656 -1.979 12.742 1 92.44 253 VAL B O 1
ATOM 4955 N N . ARG B 1 254 ? -7.422 -3.664 14.141 1 91.12 254 ARG B N 1
ATOM 4956 C CA . ARG B 1 254 ? -7.836 -2.9 15.312 1 91.12 254 ARG B CA 1
ATOM 4957 C C . ARG B 1 254 ? -6.949 -1.676 15.516 1 91.12 254 ARG B C 1
ATOM 4959 O O . ARG B 1 254 ? -5.73 -1.748 15.328 1 91.12 254 ARG B O 1
ATOM 4966 N N . ALA B 1 255 ? -7.609 -0.558 15.812 1 92.25 255 ALA B N 1
ATOM 4967 C CA . ALA B 1 255 ? -6.953 0.671 16.25 1 92.25 255 ALA B CA 1
ATOM 4968 C C . ALA B 1 255 ? -6.238 1.355 15.094 1 92.25 255 ALA B C 1
ATOM 4970 O O . ALA B 1 255 ? -5.305 2.135 15.305 1 92.25 255 ALA B O 1
ATOM 4971 N N . MET B 1 256 ? -6.605 0.955 13.898 1 91.75 256 MET B N 1
ATOM 4972 C CA . MET B 1 256 ? -5.98 1.59 12.742 1 91.75 256 MET B CA 1
ATOM 4973 C C . MET B 1 256 ? -6.988 2.432 11.969 1 91.75 256 MET B C 1
ATOM 4975 O O . MET B 1 256 ? -6.613 3.209 11.094 1 91.75 256 MET B O 1
ATOM 4979 N N . GLY B 1 257 ? -8.125 2.371 12.359 1 87 257 GLY B N 1
ATOM 4980 C CA . GLY B 1 257 ? -9.141 3.146 11.672 1 87 257 GLY B CA 1
ATOM 4981 C C . GLY B 1 257 ? -9.891 2.352 10.617 1 87 257 GLY B C 1
ATOM 4982 O O . GLY B 1 257 ? -9.633 1.157 10.445 1 87 257 GLY B O 1
ATOM 4983 N N . SER B 1 258 ? -10.734 3.064 9.898 1 83 258 SER B N 1
ATOM 4984 C CA . SER B 1 258 ? -11.586 2.426 8.906 1 83 258 SER B CA 1
ATOM 4985 C C . SER B 1 258 ? -10.836 2.168 7.602 1 83 258 SER B C 1
ATOM 4987 O O . SER B 1 258 ? -9.906 2.906 7.262 1 83 258 SER B O 1
ATOM 4989 N N . ASN B 1 259 ? -11.117 1.135 6.973 1 84.44 259 ASN B N 1
ATOM 4990 C CA . ASN B 1 259 ? -10.648 0.811 5.629 1 84.44 259 ASN B CA 1
ATOM 4991 C C . ASN B 1 259 ? -9.18 0.379 5.637 1 84.44 259 ASN B C 1
ATOM 4993 O O . ASN B 1 259 ? -8.469 0.578 4.652 1 84.44 259 ASN B O 1
ATOM 4997 N N . ILE B 1 260 ? -8.68 0.048 6.82 1 91.69 260 ILE B N 1
ATOM 4998 C CA . ILE B 1 260 ? -7.316 -0.455 6.898 1 91.69 260 ILE B CA 1
ATOM 4999 C C . ILE B 1 260 ? -7.332 -1.972 7.074 1 91.69 260 ILE B C 1
ATOM 5001 O O . ILE B 1 260 ? -7.816 -2.482 8.086 1 91.69 260 ILE B O 1
ATOM 5005 N N . SER B 1 261 ? -6.859 -2.592 6.074 1 92.5 261 SER B N 1
ATOM 5006 C CA . SER B 1 261 ? -6.773 -4.047 6.109 1 92.5 261 SER B CA 1
ATOM 5007 C C . SER B 1 261 ? -5.332 -4.512 6.309 1 92.5 261 SER B C 1
ATOM 5009 O O . SER B 1 261 ? -4.395 -3.732 6.137 1 92.5 261 SER B O 1
ATOM 5011 N N . ARG B 1 262 ? -5.277 -5.762 6.684 1 91.5 262 ARG B N 1
ATOM 5012 C CA . ARG B 1 262 ? -3.951 -6.352 6.84 1 91.5 262 ARG B CA 1
ATOM 5013 C C . ARG B 1 262 ? -3.186 -6.34 5.523 1 91.5 262 ARG B C 1
ATOM 5015 O O . ARG B 1 262 ? -1.985 -6.059 5.5 1 91.5 262 ARG B O 1
ATOM 5022 N N . LYS B 1 263 ? -3.842 -6.609 4.5 1 91.25 263 LYS B N 1
ATOM 5023 C CA . LYS B 1 263 ? -3.217 -6.613 3.18 1 91.25 263 LYS B CA 1
ATOM 5024 C C . LYS B 1 263 ? -2.668 -5.234 2.826 1 91.25 263 LYS B C 1
ATOM 5026 O O . LYS B 1 263 ? -1.542 -5.113 2.34 1 91.25 263 LYS B O 1
ATOM 5031 N N . LYS B 1 264 ? -3.428 -4.289 3.076 1 92.62 264 LYS B N 1
ATOM 5032 C CA . LYS B 1 264 ? -2.996 -2.918 2.824 1 92.62 264 LYS B CA 1
ATOM 5033 C C . LYS B 1 264 ? -1.751 -2.574 3.635 1 92.62 264 LYS B C 1
ATOM 5035 O O . LYS B 1 264 ? -0.801 -1.992 3.107 1 92.62 264 LYS B O 1
ATOM 5040 N N . LEU B 1 265 ? -1.777 -2.949 4.836 1 92.5 265 LEU B N 1
ATOM 5041 C CA . LEU B 1 265 ? -0.642 -2.662 5.707 1 92.5 265 LEU B CA 1
ATOM 5042 C C . LEU B 1 265 ? 0.608 -3.393 5.227 1 92.5 265 LEU B C 1
ATOM 5044 O O . LEU B 1 265 ? 1.714 -2.85 5.297 1 92.5 265 LEU B O 1
ATOM 5048 N N . THR B 1 266 ? 0.384 -4.531 4.777 1 91.88 266 THR B N 1
ATOM 5049 C CA . THR B 1 266 ? 1.5 -5.289 4.223 1 91.88 266 THR B CA 1
ATOM 5050 C C . THR B 1 266 ? 2.088 -4.582 3.006 1 91.88 266 THR B C 1
ATOM 5052 O O . THR B 1 266 ? 3.307 -4.449 2.887 1 91.88 266 THR B O 1
ATOM 5055 N N . HIS B 1 267 ? 1.254 -4.109 2.205 1 94.38 267 HIS B N 1
ATOM 5056 C CA . HIS B 1 267 ? 1.7 -3.416 1.002 1 94.38 267 HIS B CA 1
ATOM 5057 C C . HIS B 1 267 ? 2.492 -2.16 1.353 1 94.38 267 HIS B C 1
ATOM 5059 O O . HIS B 1 267 ? 3.391 -1.762 0.608 1 94.38 267 HIS B O 1
ATOM 5065 N N . LEU B 1 268 ? 2.188 -1.643 2.434 1 95.19 268 LEU B N 1
ATOM 5066 C CA . LEU B 1 268 ? 2.742 -0.338 2.779 1 95.19 268 LEU B CA 1
ATOM 5067 C C . LEU B 1 268 ? 3.992 -0.49 3.639 1 95.19 268 LEU B C 1
ATOM 5069 O O . LEU B 1 268 ? 4.676 0.495 3.928 1 95.19 268 LEU B O 1
ATOM 5073 N N . GLY B 1 269 ? 4.309 -1.681 4.008 1 93.12 269 GLY B N 1
ATOM 5074 C CA . GLY B 1 269 ? 5.363 -1.917 4.98 1 93.12 269 GLY B CA 1
ATOM 5075 C C . GLY B 1 269 ? 6.707 -1.363 4.547 1 93.12 269 GLY B C 1
ATOM 5076 O O . GLY B 1 269 ? 7.344 -0.613 5.289 1 93.12 269 GLY B O 1
ATOM 5077 N N . VAL B 1 270 ? 7.125 -1.615 3.428 1 94.5 270 VAL B N 1
ATOM 5078 C CA . VAL B 1 270 ? 8.422 -1.186 2.92 1 94.5 270 VAL B CA 1
ATOM 5079 C C . VAL B 1 270 ? 8.422 0.327 2.709 1 94.5 270 VAL B C 1
ATOM 5081 O O . VAL B 1 270 ? 9.391 1.01 3.057 1 94.5 270 VAL B O 1
ATOM 5084 N N . ALA B 1 271 ? 7.352 0.795 2.174 1 95.38 271 ALA B N 1
ATOM 5085 C CA . ALA B 1 271 ? 7.242 2.232 1.935 1 95.38 271 ALA B CA 1
ATOM 5086 C C . ALA B 1 271 ? 7.379 3.018 3.236 1 95.38 271 ALA B C 1
ATOM 5088 O O . ALA B 1 271 ? 8.102 4.012 3.297 1 95.38 271 ALA B O 1
ATOM 5089 N N . LYS B 1 272 ? 6.719 2.562 4.203 1 91.94 272 LYS B N 1
ATOM 5090 C CA . LYS B 1 272 ? 6.785 3.232 5.5 1 91.94 272 LYS B CA 1
ATOM 5091 C C . LYS B 1 272 ? 8.203 3.207 6.059 1 91.94 272 LYS B C 1
ATOM 5093 O O . LYS B 1 272 ? 8.688 4.207 6.59 1 91.94 272 LYS B O 1
ATOM 5098 N N . SER B 1 273 ? 8.797 2.127 5.938 1 91.94 273 SER B N 1
ATOM 5099 C CA . SER B 1 273 ? 10.172 1.99 6.414 1 91.94 273 SER B CA 1
ATOM 5100 C C . SER B 1 273 ? 11.109 2.941 5.68 1 91.94 273 SER B C 1
ATOM 5102 O O . SER B 1 273 ? 11.938 3.609 6.305 1 91.94 273 SER B O 1
ATOM 5104 N N . LYS B 1 274 ? 10.961 3.051 4.473 1 93.88 274 LYS B N 1
ATOM 5105 C CA . LYS B 1 274 ? 11.82 3.922 3.68 1 93.88 274 LYS B CA 1
ATOM 5106 C C . LYS B 1 274 ? 11.555 5.391 3.99 1 93.88 274 LYS B C 1
ATOM 5108 O O . LYS B 1 274 ? 12.484 6.199 4.051 1 93.88 274 LYS B O 1
ATOM 5113 N N . LEU B 1 275 ? 10.359 5.656 4.145 1 92.38 275 LEU B N 1
ATOM 5114 C CA . LEU B 1 275 ? 10.016 7.027 4.508 1 92.38 275 LEU B CA 1
ATOM 5115 C C . LEU B 1 275 ? 10.625 7.395 5.859 1 92.38 275 LEU B C 1
ATOM 5117 O O . LEU B 1 275 ? 11.109 8.516 6.043 1 92.38 275 LEU B O 1
ATOM 5121 N N . GLU B 1 276 ? 10.562 6.477 6.723 1 87 276 GLU B N 1
ATOM 5122 C CA . GLU B 1 276 ? 11.164 6.715 8.031 1 87 276 GLU B CA 1
ATOM 5123 C C . GLU B 1 276 ? 12.672 6.914 7.91 1 87 276 GLU B C 1
ATOM 5125 O O . GLU B 1 276 ? 13.242 7.785 8.57 1 87 276 GLU B O 1
ATOM 5130 N N . GLN B 1 277 ? 13.281 6.176 7.133 1 86.88 277 GLN B N 1
ATOM 5131 C CA . GLN B 1 277 ? 14.711 6.312 6.891 1 86.88 277 GLN B CA 1
ATOM 5132 C C . GLN B 1 277 ? 15.039 7.676 6.281 1 86.88 277 GLN B C 1
ATOM 5134 O O . GLN B 1 277 ? 16.016 8.32 6.68 1 86.88 277 GLN B O 1
ATOM 5139 N N . HIS B 1 278 ? 14.227 8.062 5.379 1 87.5 278 HIS B N 1
ATOM 5140 C CA . HIS B 1 278 ? 14.438 9.352 4.734 1 87.5 278 HIS B CA 1
ATOM 5141 C C . HIS B 1 278 ? 14.25 10.5 5.719 1 87.5 278 HIS B C 1
ATOM 5143 O O . HIS B 1 278 ? 14.977 11.5 5.668 1 87.5 278 HIS B O 1
ATOM 5149 N N . LYS B 1 279 ? 13.312 10.328 6.48 1 83.38 279 LYS B N 1
ATOM 5150 C CA . LYS B 1 279 ? 13.078 11.359 7.492 1 83.38 279 LYS B CA 1
ATOM 5151 C C . LYS B 1 279 ? 14.289 11.508 8.414 1 83.38 279 LYS B C 1
ATOM 5153 O O . LYS B 1 279 ? 14.703 12.625 8.711 1 83.38 279 LYS B O 1
ATOM 5158 N N . LYS B 1 280 ? 14.805 10.438 8.789 1 82.06 280 LYS B N 1
ATOM 5159 C CA . LYS B 1 280 ? 15.984 10.469 9.648 1 82.06 280 LYS B CA 1
ATOM 5160 C C . LYS B 1 280 ? 17.172 11.102 8.93 1 82.06 280 LYS B C 1
ATOM 5162 O O . LYS B 1 280 ? 17.875 11.93 9.508 1 82.06 280 LYS B O 1
ATOM 5167 N N . SER B 1 281 ? 17.312 10.758 7.824 1 82.56 281 SER B N 1
ATOM 5168 C CA . SER B 1 281 ? 18.406 11.305 7.027 1 82.56 281 SER B CA 1
ATOM 5169 C C . SER B 1 281 ? 18.234 12.805 6.812 1 82.56 281 SER B C 1
ATOM 5171 O O . SER B 1 281 ? 19.203 13.562 6.879 1 82.56 281 SER B O 1
ATOM 5173 N N . SER B 1 282 ? 17.047 13.141 6.547 1 79.62 282 SER B N 1
ATOM 5174 C CA . SER B 1 282 ? 16.766 14.555 6.344 1 79.62 282 SER B CA 1
ATOM 5175 C C . SER B 1 282 ? 17.016 15.359 7.613 1 79.62 282 SER B C 1
ATOM 5177 O O . SER B 1 282 ? 17.516 16.484 7.555 1 79.62 282 SER B O 1
ATOM 5179 N N . GLN B 1 283 ? 16.672 14.781 8.625 1 78.06 283 GLN B N 1
ATOM 5180 C CA . GLN B 1 283 ? 16.922 15.445 9.898 1 78.06 283 GLN B CA 1
ATOM 5181 C C . GLN B 1 283 ? 18.422 15.578 10.172 1 78.06 283 GLN B C 1
ATOM 5183 O O . GLN B 1 283 ? 18.875 16.625 10.648 1 78.06 283 GLN B O 1
ATOM 5188 N N . GLU B 1 284 ? 19.062 14.617 9.828 1 80.25 284 GLU B N 1
ATOM 5189 C CA . GLU B 1 284 ? 20.5 14.664 9.992 1 80.25 284 GLU B CA 1
ATOM 5190 C C . GLU B 1 284 ? 21.125 15.703 9.07 1 80.25 284 GLU B C 1
ATOM 5192 O O . GLU B 1 284 ? 22.016 16.453 9.484 1 80.25 284 GLU B O 1
ATOM 5197 N N . LEU B 1 285 ? 20.625 15.781 7.988 1 81.5 285 LEU B N 1
ATOM 5198 C CA . LEU B 1 285 ? 21.125 16.75 7.023 1 81.5 285 LEU B CA 1
ATOM 5199 C C . LEU B 1 285 ? 20.766 18.172 7.449 1 81.5 285 LEU B C 1
ATOM 5201 O O . LEU B 1 285 ? 21.578 19.094 7.309 1 81.5 285 LEU B O 1
ATOM 5205 N N . ALA B 1 286 ? 19.656 18.297 7.902 1 77.88 286 ALA B N 1
ATOM 5206 C CA . ALA B 1 286 ? 19.219 19.594 8.391 1 77.88 286 ALA B CA 1
ATOM 5207 C C . ALA B 1 286 ? 20.062 20.047 9.586 1 77.88 286 ALA B C 1
ATOM 5209 O O . ALA B 1 286 ? 20.469 21.203 9.68 1 77.88 286 ALA B O 1
ATOM 5210 N N . SER B 1 287 ? 20.312 19.125 10.414 1 81 287 SER B N 1
ATOM 5211 C CA . SER B 1 287 ? 21.172 19.422 11.555 1 81 287 SER B CA 1
ATOM 5212 C C . SER B 1 287 ? 22.578 19.797 11.102 1 81 287 SER B C 1
ATOM 5214 O O . SER B 1 287 ? 23.172 20.734 11.641 1 81 287 SER B O 1
ATOM 5216 N N . PHE B 1 288 ? 22.984 19.172 10.203 1 81.94 288 PHE B N 1
ATOM 5217 C CA . PHE B 1 288 ? 24.297 19.469 9.648 1 81.94 288 PHE B CA 1
ATOM 5218 C C . PHE B 1 288 ? 24.312 20.875 9.031 1 81.94 288 PHE B C 1
ATOM 5220 O O . PHE B 1 288 ? 25.266 21.625 9.227 1 81.94 288 PHE B O 1
ATOM 5227 N N . LYS B 1 289 ? 23.328 21.125 8.336 1 79.06 289 LYS B N 1
ATOM 5228 C CA . LYS B 1 289 ? 23.188 22.453 7.738 1 79.06 289 LYS B CA 1
ATOM 5229 C C . LYS B 1 289 ? 23.234 23.547 8.805 1 79.06 289 LYS B C 1
ATOM 5231 O O . LYS B 1 289 ? 23.953 24.531 8.672 1 79.06 289 LYS B O 1
ATOM 5236 N N . ASP B 1 290 ? 22.531 23.328 9.742 1 79.25 290 ASP B N 1
ATOM 5237 C CA . ASP B 1 290 ? 22.484 24.312 10.828 1 79.25 290 ASP B CA 1
ATOM 5238 C C . ASP B 1 290 ? 23.859 24.453 11.5 1 79.25 290 ASP B C 1
ATOM 5240 O O . ASP B 1 290 ? 24.281 25.562 11.828 1 79.25 290 ASP B O 1
ATOM 5244 N N . GLU B 1 291 ? 24.484 23.344 11.625 1 79.12 291 GLU B N 1
ATOM 5245 C CA . GLU B 1 291 ? 25.828 23.359 12.227 1 79.12 291 GLU B CA 1
ATOM 5246 C C . GLU B 1 291 ? 26.812 24.094 11.328 1 79.12 291 GLU B C 1
ATOM 5248 O O . GLU B 1 291 ? 27.656 24.859 11.82 1 79.12 291 GLU B O 1
ATOM 5253 N N . MET B 1 292 ? 26.703 23.906 10.172 1 78.81 292 MET B N 1
ATOM 5254 C CA . MET B 1 292 ? 27.609 24.547 9.219 1 78.81 292 MET B CA 1
ATOM 5255 C C . MET B 1 292 ? 27.359 26.047 9.164 1 78.81 292 MET B C 1
ATOM 5257 O O . MET B 1 292 ? 28.312 26.828 9.102 1 78.81 292 MET B O 1
ATOM 5261 N N . ILE B 1 293 ? 26.156 26.406 9.203 1 77.38 293 ILE B N 1
ATOM 5262 C CA . ILE B 1 293 ? 25.812 27.812 9.211 1 77.38 293 ILE B CA 1
ATOM 5263 C C . ILE B 1 293 ? 26.375 28.469 10.469 1 77.38 293 ILE B C 1
ATOM 5265 O O . ILE B 1 293 ? 26.969 29.562 10.406 1 77.38 293 ILE B O 1
ATOM 5269 N N . SER B 1 294 ? 26.312 27.797 11.508 1 81.25 294 SER B N 1
ATOM 5270 C CA . SER B 1 294 ? 26.844 28.312 12.766 1 81.25 294 SER B CA 1
ATOM 5271 C C . SER B 1 294 ? 28.359 28.422 12.727 1 81.25 294 SER B C 1
ATOM 5273 O O . SER B 1 294 ? 28.938 29.391 13.227 1 81.25 294 SER B O 1
ATOM 5275 N N . LEU B 1 295 ? 28.906 27.469 12.141 1 75.19 295 LEU B N 1
ATOM 5276 C CA . LEU B 1 295 ? 30.375 27.469 12.031 1 75.19 295 LEU B CA 1
ATOM 5277 C C . LEU B 1 295 ? 30.844 28.609 11.141 1 75.19 295 LEU B C 1
ATOM 5279 O O . LEU B 1 295 ? 31.812 29.297 11.469 1 75.19 295 LEU B O 1
ATOM 5283 N N . VAL B 1 296 ? 30.188 28.797 10.125 1 72.38 296 VAL B N 1
ATOM 5284 C CA . VAL B 1 296 ? 30.547 29.875 9.211 1 72.38 296 VAL B CA 1
ATOM 5285 C C . VAL B 1 296 ? 30.359 31.234 9.906 1 72.38 296 VAL B C 1
ATOM 5287 O O . VAL B 1 296 ? 31.219 32.094 9.812 1 72.38 296 VAL B O 1
ATOM 5290 N N . ASP B 1 297 ? 29.328 31.328 10.609 1 74.69 297 ASP B N 1
ATOM 5291 C CA . ASP B 1 297 ? 29.062 32.562 11.336 1 74.69 297 ASP B CA 1
ATOM 5292 C C . ASP B 1 297 ? 30.141 32.844 12.391 1 74.69 297 ASP B C 1
ATOM 5294 O O . ASP B 1 297 ? 30.641 33.938 12.523 1 74.69 297 ASP B O 1
ATOM 5298 N N . SER B 1 298 ? 30.578 31.828 13.023 1 77.56 298 SER B N 1
ATOM 5299 C CA . SER B 1 298 ? 31.594 31.969 14.062 1 77.56 298 SER B CA 1
ATOM 5300 C C . SER B 1 298 ? 32.969 32.312 13.453 1 77.56 298 SER B C 1
ATOM 5302 O O . SER B 1 298 ? 33.688 33.156 13.992 1 77.56 298 SER B O 1
ATOM 5304 N N . ARG B 1 299 ? 33.25 31.719 12.414 1 70.94 299 ARG B N 1
ATOM 5305 C CA . ARG B 1 299 ? 34.531 31.969 11.758 1 70.94 299 ARG B CA 1
ATOM 5306 C C . ARG B 1 299 ? 34.562 33.375 11.18 1 70.94 299 ARG B C 1
ATOM 5308 O O . ARG B 1 299 ? 35.625 34.062 11.242 1 70.94 299 ARG B O 1
ATOM 5315 N N . MET B 1 300 ? 33.531 33.781 10.703 1 71.06 300 MET B N 1
ATOM 5316 C CA . MET B 1 300 ? 33.438 35.125 10.164 1 71.06 300 MET B CA 1
ATOM 5317 C C . MET B 1 300 ? 33.562 36.156 11.281 1 71.06 300 MET B C 1
ATOM 5319 O O . MET B 1 300 ? 34.188 37.188 11.117 1 71.06 300 MET B O 1
ATOM 5323 N N . ASP B 1 301 ? 33 35.875 12.367 1 73.94 301 ASP B N 1
ATOM 5324 C CA . ASP B 1 301 ? 33.125 36.75 13.523 1 73.94 301 ASP B CA 1
ATOM 5325 C C . ASP B 1 301 ? 34.562 36.844 14.008 1 73.94 301 ASP B C 1
ATOM 5327 O O . ASP B 1 301 ? 35.062 37.906 14.32 1 73.94 301 ASP B O 1
ATOM 5331 N N . ASN B 1 302 ? 35.219 35.719 13.992 1 73.31 302 ASN B N 1
ATOM 5332 C CA . ASN B 1 302 ? 36.625 35.688 14.406 1 73.31 302 ASN B CA 1
ATOM 5333 C C . ASN B 1 302 ? 37.531 36.438 13.438 1 73.31 302 ASN B C 1
ATOM 5335 O O . ASN B 1 302 ? 38.438 37.156 13.859 1 73.31 302 ASN B O 1
ATOM 5339 N N . PHE B 1 303 ? 37.219 36.375 12.281 1 67.56 303 PHE B N 1
ATOM 5340 C CA . PHE B 1 303 ? 38 37.062 11.266 1 67.56 303 PHE B CA 1
ATOM 5341 C C . PHE B 1 303 ? 37.781 38.562 11.367 1 67.56 303 PHE B C 1
ATOM 5343 O O . PHE B 1 303 ? 38.75 39.344 11.281 1 67.56 303 PHE B O 1
ATOM 5350 N N . GLU B 1 304 ? 36.594 38.906 11.547 1 67.69 304 GLU B N 1
ATOM 5351 C CA . GLU B 1 304 ? 36.312 40.312 11.727 1 67.69 304 GLU B CA 1
ATOM 5352 C C . GLU B 1 304 ? 37 40.875 12.969 1 67.69 304 GLU B C 1
ATOM 5354 O O . GLU B 1 304 ? 37.531 41.969 12.938 1 67.69 304 GLU B O 1
ATOM 5359 N N . GLY B 1 305 ? 37.125 40.062 13.938 1 69.06 305 GLY B N 1
ATOM 5360 C CA . GLY B 1 305 ? 37.844 40.469 15.141 1 69.06 305 GLY B CA 1
ATOM 5361 C C . GLY B 1 305 ? 39.344 40.594 14.914 1 69.06 305 GLY B C 1
ATOM 5362 O O . GLY B 1 305 ? 39.938 41.562 15.359 1 69.06 305 GLY B O 1
ATOM 5363 N N . LEU B 1 306 ? 39.906 39.688 14.164 1 66.31 306 LEU B N 1
ATOM 5364 C CA . LEU B 1 306 ? 41.344 39.75 13.859 1 66.31 306 LEU B CA 1
ATOM 5365 C C . LEU B 1 306 ? 41.688 40.938 12.977 1 66.31 306 LEU B C 1
ATOM 5367 O O . LEU B 1 306 ? 42.688 41.625 13.195 1 66.31 306 LEU B O 1
ATOM 5371 N N . MET B 1 307 ? 40.875 41.25 12.094 1 65.25 307 MET B N 1
ATOM 5372 C CA . MET B 1 307 ? 41.062 42.375 11.211 1 65.25 307 MET B CA 1
ATOM 5373 C C . MET B 1 307 ? 41 43.688 11.984 1 65.25 307 MET B C 1
ATOM 5375 O O . MET B 1 307 ? 41.781 44.594 11.766 1 65.25 307 MET B O 1
ATOM 5379 N N . 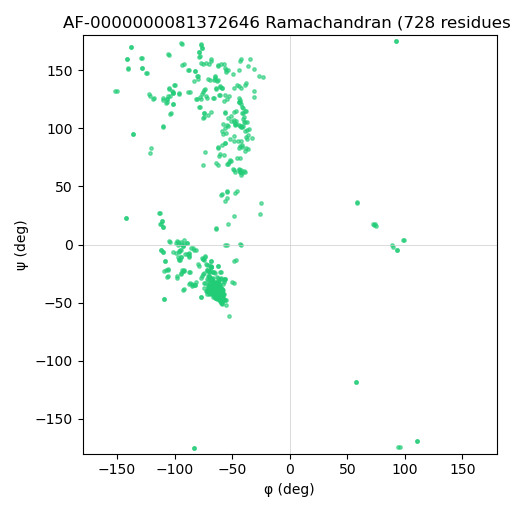GLN B 1 308 ? 40.125 43.75 12.922 1 70.88 308 GLN B N 1
ATOM 5380 C CA . GLN B 1 308 ? 40.031 44.938 13.758 1 70.88 308 GLN B CA 1
ATOM 5381 C C . GLN B 1 308 ? 41.25 45.125 14.641 1 70.88 308 GLN B C 1
ATOM 5383 O O . GLN B 1 308 ? 41.75 46.219 14.82 1 70.88 308 GLN B O 1
ATOM 5388 N N . ALA B 1 309 ? 41.875 44.094 15.047 1 69.06 309 ALA B N 1
ATOM 5389 C CA . ALA B 1 309 ? 43.062 44.156 15.891 1 69.06 309 ALA B CA 1
ATOM 5390 C C . ALA B 1 309 ? 44.281 44.594 15.086 1 69.06 309 ALA B C 1
ATOM 5392 O O . ALA B 1 309 ? 45.094 45.406 15.555 1 69.06 309 ALA B O 1
ATOM 5393 N N . ILE B 1 310 ? 44.406 44.188 13.906 1 63.53 310 ILE B N 1
ATOM 5394 C CA . ILE B 1 310 ? 45.531 44.562 13.047 1 63.53 310 ILE B CA 1
ATOM 5395 C C . ILE B 1 310 ? 45.438 46.031 12.641 1 63.53 310 ILE B C 1
ATOM 5397 O O . ILE B 1 310 ? 46.406 46.75 12.695 1 63.53 310 ILE B O 1
ATOM 5401 N N . LEU B 1 311 ? 44.281 46.531 12.391 1 63.66 311 LEU B N 1
ATOM 5402 C CA . LEU B 1 311 ? 44.062 47.906 12.016 1 63.66 311 LEU B CA 1
ATOM 5403 C C . LEU B 1 311 ? 44.344 48.844 13.195 1 63.66 311 LEU B C 1
ATOM 5405 O O . LEU B 1 311 ? 44.938 49.906 13.016 1 63.66 311 LEU B O 1
ATOM 5409 N N . SER B 1 312 ? 44.188 48.469 14.375 1 69.12 312 SER B N 1
ATOM 5410 C CA . SER B 1 312 ? 44.438 49.25 15.562 1 69.12 312 SER B CA 1
ATOM 5411 C C . SER B 1 312 ? 45.938 49.344 15.836 1 69.12 312 SER B C 1
ATOM 5413 O O . SER B 1 312 ? 46.469 50.375 16.234 1 69.12 312 SER B O 1
ATOM 5415 N N . LYS B 1 313 ? 46.781 48.469 15.461 1 62.66 313 LYS B N 1
ATOM 5416 C CA . LYS B 1 313 ? 48.219 48.438 15.688 1 62.66 313 LYS B CA 1
ATOM 5417 C C . LYS B 1 313 ? 48.938 49.281 14.633 1 62.66 313 LYS B C 1
ATOM 5419 O O . LYS B 1 313 ? 49.938 49.938 14.93 1 62.66 313 LYS B O 1
ATOM 5424 N N . ILE B 1 314 ? 48.531 49.344 13.5 1 60.75 314 ILE B N 1
ATOM 5425 C CA . ILE B 1 314 ? 49.125 50.156 12.453 1 60.75 314 ILE B CA 1
ATOM 5426 C C . ILE B 1 314 ? 48.844 51.625 12.742 1 60.75 314 ILE B C 1
ATOM 5428 O O . ILE B 1 314 ? 49.719 52.469 12.555 1 60.75 314 ILE B O 1
ATOM 5432 N N . THR B 1 315 ? 47.875 52.062 13.312 1 57.28 315 THR B N 1
ATOM 5433 C CA . THR B 1 315 ? 47.562 53.438 13.617 1 57.28 315 THR B CA 1
ATOM 5434 C C . THR B 1 315 ? 48.344 53.938 14.836 1 57.28 315 THR B C 1
ATOM 5436 O O . THR B 1 315 ? 48.688 55.094 14.93 1 57.28 315 THR B O 1
ATOM 5439 N N . THR B 1 316 ? 48.906 53.219 15.703 1 58.03 316 THR B N 1
ATOM 5440 C CA . THR B 1 316 ? 49.625 53.688 16.875 1 58.03 316 THR B CA 1
ATOM 5441 C C . THR B 1 316 ? 51.125 53.844 16.531 1 58.03 316 THR B C 1
ATOM 5443 O O . THR B 1 316 ? 51.844 54.594 17.219 1 58.03 316 THR B O 1
ATOM 5446 N N . LYS B 1 317 ? 51.938 53.344 15.617 1 51.41 317 LYS B N 1
ATOM 5447 C CA . LYS B 1 317 ? 53.375 53.5 15.406 1 51.41 317 LYS B CA 1
ATOM 5448 C C . LYS B 1 317 ? 53.688 54.656 14.453 1 51.41 317 LYS B C 1
ATOM 5450 O O . LYS B 1 317 ? 54.844 54.875 14.07 1 51.41 317 LYS B O 1
ATOM 5455 N N . SER B 1 318 ? 52.781 55.5 13.844 1 44.41 318 SER B N 1
ATOM 5456 C CA . SER B 1 318 ? 53.219 56.719 13.164 1 44.41 318 SER B CA 1
ATOM 5457 C C . SER B 1 318 ? 53.75 57.75 14.156 1 44.41 318 SER B C 1
ATOM 5459 O O . SER B 1 318 ? 53.062 58.062 15.141 1 44.41 318 SER B O 1
ATOM 5461 N N . PRO B 1 319 ? 55.062 58.125 14.172 1 41.75 319 PRO B N 1
ATOM 5462 C CA . PRO B 1 319 ? 55.562 59.281 14.93 1 41.75 319 PRO B CA 1
ATOM 5463 C C . PRO B 1 319 ? 54.656 60.5 14.812 1 41.75 319 PRO B C 1
ATOM 5465 O O . PRO B 1 319 ? 53.906 60.625 13.852 1 41.75 319 PRO B O 1
ATOM 5468 N N . ALA B 1 320 ? 54.75 61.469 15.828 1 37.5 320 ALA B N 1
ATOM 5469 C CA . ALA B 1 320 ? 54.125 62.781 15.977 1 37.5 320 ALA B CA 1
ATOM 5470 C C . ALA B 1 320 ? 54.5 63.688 14.797 1 37.5 320 ALA B C 1
ATOM 5472 O O . ALA B 1 320 ? 55.594 64.25 14.766 1 37.5 320 ALA B O 1
ATOM 5473 N N . VAL B 1 321 ? 54.562 63.5 13.555 1 33.81 321 VAL B N 1
ATOM 5474 C CA . VAL B 1 321 ? 54.688 64.625 12.664 1 33.81 321 VAL B CA 1
ATOM 5475 C C . VAL B 1 321 ? 53.719 65.75 13.102 1 33.81 321 VAL B C 1
ATOM 5477 O O . VAL B 1 321 ? 52.594 65.438 13.57 1 33.81 321 VAL B O 1
ATOM 5480 N N . VAL B 1 322 ? 54.312 67.062 13.328 1 34.31 322 VAL B N 1
ATOM 5481 C CA . VAL B 1 322 ? 53.781 68.375 13.578 1 34.31 322 VAL B CA 1
ATOM 5482 C C . VAL B 1 322 ? 52.531 68.625 12.734 1 34.31 322 VAL B C 1
ATOM 5484 O O . VAL B 1 322 ? 52.406 68.062 11.633 1 34.31 322 VAL B O 1
ATOM 5487 N N . ASN B 1 323 ? 51.406 69.25 13.305 1 30.52 323 ASN B N 1
ATOM 5488 C CA . ASN B 1 323 ? 50.094 69.75 12.93 1 30.52 323 ASN B CA 1
ATOM 5489 C C . ASN B 1 323 ? 50.188 70.625 11.703 1 30.52 323 ASN B C 1
ATOM 5491 O O . ASN B 1 323 ? 50.312 71.875 11.836 1 30.52 323 ASN B O 1
ATOM 5495 N N . SER B 1 324 ? 51.125 70.562 10.812 1 30.59 324 SER B N 1
ATOM 5496 C CA . SER B 1 324 ? 50.75 71.625 9.906 1 30.59 324 SER B CA 1
ATOM 5497 C C . SER B 1 324 ? 49.344 71.5 9.406 1 30.59 324 SER B C 1
ATOM 5499 O O . SER B 1 324 ? 48.875 70.375 9.188 1 30.59 324 SER B O 1
ATOM 5501 N N . PRO B 1 325 ? 48.406 72.562 9.555 1 30 325 PRO B N 1
ATOM 5502 C CA . PRO B 1 325 ? 47 72.688 9.195 1 30 325 PRO B CA 1
ATOM 5503 C C . PRO B 1 325 ? 46.719 72.188 7.777 1 30 325 PRO B C 1
ATOM 5505 O O . PRO B 1 325 ? 47.125 72.812 6.801 1 30 325 PRO B O 1
ATOM 5508 N N . VAL B 1 326 ? 47.219 71.062 7.379 1 28.27 326 VAL B N 1
ATOM 5509 C CA . VAL B 1 326 ? 46.844 70.875 5.98 1 28.27 326 VAL B CA 1
ATOM 5510 C C . VAL B 1 326 ? 45.312 70.938 5.824 1 28.27 326 VAL B C 1
ATOM 5512 O O . VAL B 1 326 ? 44.594 70.562 6.734 1 28.27 326 VAL B O 1
ATOM 5515 N N . SER B 1 327 ? 44.844 71.75 4.91 1 26.58 327 SER B N 1
ATOM 5516 C CA . SER B 1 327 ? 43.469 72.062 4.43 1 26.58 327 SER B CA 1
ATOM 5517 C C . SER B 1 327 ? 42.688 70.75 4.273 1 26.58 327 SER B C 1
ATOM 5519 O O . SER B 1 327 ? 43.25 69.688 4.109 1 26.58 327 SER B O 1
ATOM 5521 N N . ASP B 1 328 ? 41.344 70.875 4.465 1 25.69 328 ASP B N 1
ATOM 5522 C CA . ASP B 1 328 ? 40.125 70 4.609 1 25.69 328 ASP B CA 1
ATOM 5523 C C . ASP B 1 328 ? 40 69.062 3.453 1 25.69 328 ASP B C 1
ATOM 5525 O O . ASP B 1 328 ? 39.594 69.375 2.352 1 25.69 328 ASP B O 1
ATOM 5529 N N . PRO B 1 329 ? 41.094 68.312 2.949 1 26.88 329 PRO B N 1
ATOM 5530 C CA . PRO B 1 329 ? 40.531 67.75 1.733 1 26.88 329 PRO B CA 1
ATOM 5531 C C . PRO B 1 329 ? 39.312 66.875 2.006 1 26.88 329 PRO B C 1
ATOM 5533 O O . PRO B 1 329 ? 39.062 66.5 3.148 1 26.88 329 PRO B O 1
ATOM 5536 N N . GLY B 1 330 ? 38.375 66.688 1.038 1 22.56 330 GLY B N 1
ATOM 5537 C CA . GLY B 1 330 ? 37.062 66.062 0.848 1 22.56 330 GLY B CA 1
ATOM 5538 C C . GLY B 1 330 ? 37 64.625 1.372 1 22.56 330 GLY B C 1
ATOM 5539 O O . GLY B 1 330 ? 38 63.969 1.563 1 22.56 330 GLY B O 1
ATOM 5540 N N . SER B 1 331 ? 35.906 64.25 2.115 1 24.3 331 SER B N 1
ATOM 5541 C CA . SER B 1 331 ? 35.281 63.125 2.803 1 24.3 331 SER B CA 1
ATOM 5542 C C . SER B 1 331 ? 35.344 61.875 1.95 1 24.3 331 SER B C 1
ATOM 5544 O O . SER B 1 331 ? 34.656 61.75 0.938 1 24.3 331 SER B O 1
ATOM 5546 N N . SER B 1 332 ? 36.562 61.344 1.663 1 24.72 332 SER B N 1
ATOM 5547 C CA . SER B 1 332 ? 36.438 60.094 0.917 1 24.72 332 SER B CA 1
ATOM 5548 C C . SER B 1 332 ? 35.562 59.094 1.631 1 24.72 332 SER B C 1
ATOM 5550 O O . SER B 1 332 ? 35.719 58.844 2.826 1 24.72 332 SER B O 1
ATOM 5552 N N . SER B 1 333 ? 34.25 58.906 1.163 1 24.47 333 SER B N 1
ATOM 5553 C CA . SER B 1 333 ? 33.156 58 1.486 1 24.47 333 SER B CA 1
ATOM 5554 C C . SER B 1 333 ? 33.625 56.562 1.658 1 24.47 333 SER B C 1
ATOM 5556 O O . SER B 1 333 ? 34.188 56 0.731 1 24.47 333 SER B O 1
ATOM 5558 N N . VAL B 1 334 ? 34.094 56.25 2.793 1 26.14 334 VAL B N 1
ATOM 5559 C CA . VAL B 1 334 ? 34.375 54.875 3.135 1 26.14 334 VAL B CA 1
ATOM 5560 C C . VAL B 1 334 ? 33.219 54 2.645 1 26.14 334 VAL B C 1
ATOM 5562 O O . VAL B 1 334 ? 32.031 54.281 2.912 1 26.14 334 VAL B O 1
ATOM 5565 N N . PRO B 1 335 ? 33.375 53.281 1.511 1 24.8 335 PRO B N 1
ATOM 5566 C CA . PRO B 1 335 ? 32.281 52.438 1.057 1 24.8 335 PRO B CA 1
ATOM 5567 C C . PRO B 1 335 ? 31.641 51.656 2.193 1 24.8 335 PRO B C 1
ATOM 5569 O O . PRO B 1 335 ? 32.312 51.344 3.195 1 24.8 335 PRO B O 1
ATOM 5572 N N . ARG B 1 336 ? 30.281 51.812 2.357 1 25.61 336 ARG B N 1
ATOM 5573 C CA . ARG B 1 336 ? 29.25 51.156 3.15 1 25.61 336 ARG B CA 1
ATOM 5574 C C . ARG B 1 336 ? 29.594 49.688 3.346 1 25.61 336 ARG B C 1
ATOM 5576 O O . ARG B 1 336 ? 30.219 49.062 2.486 1 25.61 336 ARG B O 1
ATOM 5583 N N . SER B 1 337 ? 29.516 49.219 4.543 1 25.5 337 SER B N 1
ATOM 5584 C CA . SER B 1 337 ? 29.516 47.906 5.129 1 25.5 337 SER B CA 1
ATOM 5585 C C . SER B 1 337 ? 28.734 46.906 4.27 1 25.5 337 SER B C 1
ATOM 5587 O O . SER B 1 337 ? 27.578 47.156 3.922 1 25.5 337 SER B O 1
ATOM 5589 N N . LEU B 1 338 ? 29.391 46.188 3.369 1 25.3 338 LEU B N 1
ATOM 5590 C CA . LEU B 1 338 ? 28.781 45.031 2.691 1 25.3 338 LEU B CA 1
ATOM 5591 C C . LEU B 1 338 ? 27.938 44.219 3.656 1 25.3 338 LEU B C 1
ATOM 5593 O O . LEU B 1 338 ? 28.469 43.531 4.527 1 25.3 338 LEU B O 1
ATOM 5597 N N . HIS B 1 339 ? 26.828 44.812 4.234 1 25.55 339 HIS B N 1
ATOM 5598 C CA . HIS B 1 339 ? 25.797 44 4.855 1 25.55 339 HIS B CA 1
ATOM 5599 C C . HIS B 1 339 ? 25.484 42.781 4.016 1 25.55 339 HIS B C 1
ATOM 5601 O O . HIS B 1 339 ? 24.75 42.875 3.027 1 25.55 339 HIS B O 1
ATOM 5607 N N . LEU B 1 340 ? 26.422 41.875 3.838 1 25.81 340 LEU B N 1
ATOM 5608 C CA . LEU B 1 340 ? 26.203 40.531 3.293 1 25.81 340 LEU B CA 1
ATOM 5609 C C . LEU B 1 340 ? 25.031 39.844 3.98 1 25.81 340 LEU B C 1
ATOM 5611 O O . LEU B 1 340 ? 24.656 38.75 3.617 1 25.81 340 LEU B O 1
ATOM 5615 N N . SER B 1 341 ? 24.594 40.406 5.129 1 27.91 341 SER B N 1
ATOM 5616 C CA . SER B 1 341 ? 23.5 39.625 5.691 1 27.91 341 SER B CA 1
ATOM 5617 C C . SER B 1 341 ? 22.312 39.562 4.742 1 27.91 341 SER B C 1
ATOM 5619 O O . SER B 1 341 ? 21.422 38.719 4.891 1 27.91 341 SER B O 1
ATOM 5621 N N . GLN B 1 342 ? 22.078 40.656 3.99 1 28.7 342 GLN B N 1
ATOM 5622 C CA . GLN B 1 342 ? 20.781 40.656 3.336 1 28.7 342 GLN B CA 1
ATOM 5623 C C . GLN B 1 342 ? 20.688 39.594 2.246 1 28.7 342 GLN B C 1
ATOM 5625 O O . GLN B 1 342 ? 19.609 39.094 1.956 1 28.7 342 GLN B O 1
ATOM 5630 N N . ASN B 1 343 ? 21.734 39.375 1.545 1 27.52 343 ASN B N 1
ATOM 5631 C CA . ASN B 1 343 ? 21.516 38.531 0.386 1 27.52 343 ASN B CA 1
ATOM 5632 C C . ASN B 1 343 ? 21.25 37.094 0.803 1 27.52 343 ASN B C 1
ATOM 5634 O O . ASN B 1 343 ? 20.891 36.25 -0.031 1 27.52 343 ASN B O 1
ATOM 5638 N N . ILE B 1 344 ? 21.703 36.75 1.977 1 27.14 344 ILE B N 1
ATOM 5639 C CA . ILE B 1 344 ? 21.344 35.375 2.275 1 27.14 344 ILE B CA 1
ATOM 5640 C C . ILE B 1 344 ? 19.828 35.25 2.43 1 27.14 344 ILE B C 1
ATOM 5642 O O . ILE B 1 344 ? 19.25 34.219 2.152 1 27.14 344 ILE B O 1
ATOM 5646 N N . ASP B 1 345 ? 19.219 36.344 2.932 1 27.7 345 ASP B N 1
ATOM 5647 C CA . ASP B 1 345 ? 17.766 36.219 3.064 1 27.7 345 ASP B CA 1
ATOM 5648 C C . ASP B 1 345 ? 17.094 36.125 1.693 1 27.7 345 ASP B C 1
ATOM 5650 O O . ASP B 1 345 ? 16.062 35.469 1.535 1 27.7 345 ASP B O 1
ATOM 5654 N N . THR B 1 346 ? 17.672 36.906 0.717 1 28.41 346 THR B N 1
ATOM 5655 C CA . THR B 1 346 ? 16.922 36.969 -0.531 1 28.41 346 THR B CA 1
ATOM 5656 C C . THR B 1 346 ? 16.891 35.594 -1.226 1 28.41 346 THR B C 1
ATOM 5658 O O . THR B 1 346 ? 15.992 35.312 -2.014 1 28.41 346 THR B O 1
ATOM 5661 N N . VAL B 1 347 ? 18.031 34.875 -1.1 1 25.48 347 VAL B N 1
ATOM 5662 C CA . VAL B 1 347 ? 17.875 33.656 -1.875 1 25.48 347 VAL B CA 1
ATOM 5663 C C . VAL B 1 347 ? 16.656 32.875 -1.368 1 25.48 347 VAL B C 1
ATOM 5665 O O . VAL B 1 347 ? 16.031 32.125 -2.129 1 25.48 347 VAL B O 1
ATOM 5668 N N . PHE B 1 348 ? 16.453 32.969 -0.086 1 26 348 PHE B N 1
ATOM 5669 C CA . PHE B 1 348 ? 15.359 32.094 0.323 1 26 348 PHE B CA 1
ATOM 5670 C C . PHE B 1 348 ? 14.023 32.688 -0.098 1 26 348 PHE B C 1
ATOM 5672 O O . PHE B 1 348 ? 12.984 32.062 0.03 1 26 348 PHE B O 1
ATOM 5679 N N . ALA B 1 349 ? 13.984 34.062 -0.282 1 25.03 349 ALA B N 1
ATOM 5680 C CA . ALA B 1 349 ? 12.633 34.594 -0.498 1 25.03 349 ALA B CA 1
ATOM 5681 C C . ALA B 1 349 ? 12.133 34.25 -1.896 1 25.03 349 ALA B C 1
ATOM 5683 O O . ALA B 1 349 ? 11.062 34.688 -2.311 1 25.03 349 ALA B O 1
ATOM 5684 N N . THR B 1 350 ? 12.984 33.75 -2.719 1 23.34 350 THR B N 1
ATOM 5685 C CA . THR B 1 350 ? 12.523 33.781 -4.102 1 23.34 350 THR B CA 1
ATOM 5686 C C . THR B 1 350 ? 11.172 33.094 -4.242 1 23.34 350 THR B C 1
ATOM 5688 O O . THR B 1 350 ? 10.422 33.375 -5.176 1 23.34 350 THR B O 1
ATOM 5691 N N . GLY B 1 351 ? 11.086 31.906 -3.746 1 23.03 351 GLY B N 1
ATOM 5692 C CA . GLY B 1 351 ? 10.031 31.172 -4.426 1 23.03 351 GLY B CA 1
ATOM 5693 C C . GLY B 1 351 ? 8.648 31.781 -4.211 1 23.03 351 GLY B C 1
ATOM 5694 O O . GLY B 1 351 ? 7.641 31.062 -4.297 1 23.03 351 GLY B O 1
ATOM 5695 N N . GLY B 1 352 ? 8.648 33.031 -3.688 1 21.97 352 GLY B N 1
ATOM 5696 C CA . GLY B 1 352 ? 7.27 33.5 -3.611 1 21.97 352 GLY B CA 1
ATOM 5697 C C . GLY B 1 352 ? 6.605 33.594 -4.973 1 21.97 352 GLY B C 1
ATOM 5698 O O . GLY B 1 352 ? 7.09 34.312 -5.848 1 21.97 352 GLY B O 1
ATOM 5699 N N . ILE B 1 353 ? 6.062 32.5 -5.539 1 21.62 353 ILE B N 1
ATOM 5700 C CA . ILE B 1 353 ? 5.25 32.438 -6.75 1 21.62 353 ILE B CA 1
ATOM 5701 C C . ILE B 1 353 ? 4.301 33.625 -6.809 1 21.62 353 ILE B C 1
ATOM 5703 O O . ILE B 1 353 ? 3.512 33.844 -5.887 1 21.62 353 ILE B O 1
ATOM 5707 N N . SER B 1 354 ? 4.863 34.75 -7.25 1 22.16 354 SER B N 1
ATOM 5708 C CA . SER B 1 354 ? 4.008 35.875 -7.598 1 22.16 354 SER B CA 1
ATOM 5709 C C . SER B 1 354 ? 2.777 35.438 -8.375 1 22.16 354 SER B C 1
ATOM 5711 O O . SER B 1 354 ? 2.887 34.625 -9.305 1 22.16 354 SER B O 1
ATOM 5713 N N . HIS B 1 355 ? 1.665 35.344 -7.727 1 21.14 355 HIS B N 1
ATOM 5714 C CA . HIS B 1 355 ? 0.328 35.125 -8.266 1 21.14 355 HIS B CA 1
ATOM 5715 C C . HIS B 1 355 ? 0.008 36.094 -9.383 1 21.14 355 HIS B C 1
ATOM 5717 O O . HIS B 1 355 ? 0.011 37.312 -9.172 1 21.14 355 HIS B O 1
ATOM 5723 N N . SER B 1 356 ? 0.627 35.906 -10.539 1 21.25 356 SER B N 1
ATOM 5724 C CA . SER B 1 356 ? 0.244 36.719 -11.68 1 21.25 356 SER B CA 1
ATOM 5725 C C . SER B 1 356 ? -1.269 36.906 -11.75 1 21.25 356 SER B C 1
ATOM 5727 O O . SER B 1 356 ? -2.021 35.938 -11.594 1 21.25 356 SER B O 1
ATOM 5729 N N . PRO B 1 357 ? -1.727 38.094 -11.555 1 22.98 357 PRO B N 1
ATOM 5730 C CA . PRO B 1 357 ? -3.148 38.438 -11.578 1 22.98 357 PRO B CA 1
ATOM 5731 C C . PRO B 1 357 ? -3.852 38 -12.852 1 22.98 357 PRO B C 1
ATOM 5733 O O . PRO B 1 357 ? -3.227 37.906 -13.914 1 22.98 357 PRO B O 1
ATOM 5736 N N . CYS B 1 358 ? -4.742 36.938 -12.766 1 22.62 358 CYS B N 1
ATOM 5737 C CA . CYS B 1 358 ? -5.555 36.438 -13.852 1 22.62 358 CYS B CA 1
ATOM 5738 C C . CYS B 1 358 ? -6.137 37.562 -14.695 1 22.62 358 CYS B C 1
ATOM 5740 O O . CYS B 1 358 ? -6.66 38.531 -14.156 1 22.62 358 CYS B O 1
ATOM 5742 N N . PRO B 1 359 ? -5.629 37.688 -15.844 1 22.44 359 PRO B N 1
ATOM 5743 C CA . PRO B 1 359 ? -6.148 38.719 -16.734 1 22.44 359 PRO B CA 1
ATOM 5744 C C . PRO B 1 359 ? -7.676 38.781 -16.75 1 22.44 359 PRO B C 1
ATOM 5746 O O . PRO B 1 359 ? -8.336 37.75 -16.516 1 22.44 359 PRO B O 1
ATOM 5749 N N . ALA B 1 360 ? -8.258 39.938 -16.422 1 24.7 360 ALA B N 1
ATOM 5750 C CA . ALA B 1 360 ? -9.68 40.25 -16.375 1 24.7 360 ALA B CA 1
ATOM 5751 C C . ALA B 1 360 ? -10.375 39.844 -17.672 1 24.7 360 ALA B C 1
ATOM 5753 O O . ALA B 1 360 ? -9.797 39.969 -18.766 1 24.7 360 ALA B O 1
ATOM 5754 N N . PRO B 1 361 ? -11.258 38.781 -17.656 1 23.36 361 PRO B N 1
ATOM 5755 C CA . PRO B 1 361 ? -11.945 38.375 -18.875 1 23.36 361 PRO B CA 1
ATOM 5756 C C . PRO B 1 361 ? -12.492 39.562 -19.672 1 23.36 361 PRO B C 1
ATOM 5758 O O . PRO B 1 361 ? -12.766 40.625 -19.094 1 23.36 361 PRO B O 1
ATOM 5761 N N . PRO B 1 362 ? -12.117 39.719 -20.875 1 23.91 362 PRO B N 1
ATOM 5762 C CA . PRO B 1 362 ? -12.617 40.781 -21.719 1 23.91 362 PRO B CA 1
ATOM 5763 C C . PRO B 1 362 ? -14.117 41 -21.562 1 23.91 362 PRO B C 1
ATOM 5765 O O . PRO B 1 362 ? -14.852 40.094 -21.219 1 23.91 362 PRO B O 1
ATOM 5768 N N . THR B 1 363 ? -14.461 42.188 -21.125 1 21 363 THR B N 1
ATOM 5769 C CA . THR B 1 363 ? -15.812 42.719 -21.031 1 21 363 THR B CA 1
ATOM 5770 C C . THR B 1 363 ? -16.578 42.5 -22.328 1 21 363 THR B C 1
ATOM 5772 O O . THR B 1 363 ? -16.188 42.969 -23.391 1 21 363 THR B O 1
ATOM 5775 N N . ARG B 1 364 ? -17.234 41.375 -22.453 1 20.61 364 ARG B N 1
ATOM 5776 C CA . ARG B 1 364 ? -18.188 41.281 -23.562 1 20.61 364 ARG B CA 1
ATOM 5777 C C . ARG B 1 364 ? -19.094 42.531 -23.594 1 20.61 364 ARG B C 1
ATOM 5779 O O . ARG B 1 364 ? -19.609 42.938 -22.562 1 20.61 364 ARG B O 1
ATOM 5786 N N . ASN B 1 365 ? -18.859 43.406 -24.516 1 22.42 365 ASN B N 1
ATOM 5787 C CA . ASN B 1 365 ? -19.734 44.562 -24.844 1 22.42 365 ASN B CA 1
ATOM 5788 C C . ASN B 1 365 ? -21.203 44.188 -24.656 1 22.42 365 ASN B C 1
ATOM 5790 O O . ASN B 1 365 ? -21.594 43.031 -24.859 1 22.42 365 ASN B O 1
ATOM 5794 N N . PRO B 1 366 ? -22.172 45.188 -24.484 1 25.64 366 PRO B N 1
ATOM 5795 C CA . PRO B 1 366 ? -23.625 44.969 -24.609 1 25.64 366 PRO B CA 1
ATOM 5796 C C . PRO B 1 366 ? -24 44.281 -25.922 1 25.64 366 PRO B C 1
ATOM 5798 O O . PRO B 1 366 ? -23.266 44.406 -26.922 1 25.64 366 PRO B O 1
#

Radius of gyration: 36.86 Å; Cα contacts (8 Å, |Δi|>4): 533; chains: 2; bounding box: 132×135×70 Å

InterPro domains:
  IPR004252 Probable transposase, Ptta/En/Spm, plant [PF03004] (135-261)